Protein AF-0000000072558753 (afdb_homodimer)

InterPro domains:
  IPR007269 Isoprenylcysteine carboxyl methyltransferase [PF04140] (137-229)
  IPR025770 Protein-S-isoprenylcysteine O-methyltransferase [PS51564] (5-250)

Nearest PDB structures (foldseek):
  5v7p-assembly1_A  TM=9.201E-01  e=4.327E-13  Tribolium castaneum
  5vg9-assembly1_A  TM=9.188E-01  e=4.446E-12  Tribolium castaneum
  7sqc-assembly1_1W  TM=1.959E-01  e=2.155E+00  Chlamydomonas reinhardtii
  3qwe-assembly1_A-2  TM=2.500E-01  e=7.399E+00  Homo sapiens
  9cpb-assembly1_6A  TM=1.731E-01  e=9.733E+00  Bos taurus

Radius of gyration: 26.92 Å; Cα contacts (8 Å, |Δi|>4): 679; chains: 2; bounding box: 59×78×46 Å

pLDDT: mean 91.72, std 13.09, range [21.09, 98.94]

Sequence (500 aa):
NPINLNIRDSSDPLKPFYPGQPKSLSGIALRAFCLGIAFAAGLLSALAILLLTDSPVWRVPFFLLALSLFHFLEFWTTAERNTAVASVDSFLLTANWPSYAIAHSAAFAECLLVSVFFPDRHWAPLGSGNVLLLLGLALVVVGQAVRSLAMLHAGASFNHHIQTKKAQTHLLVTTGIYGWLRHPSYFGFFWWGLGTQLVLGNAVCFVAYTAVLYTFFKGRIEIEEHKLVEFFGEDYVNYRKRVGTLIPFINPINLNIRDSSDPLKPFYPGQPKSLSGIALRAFCLGIAFAAGLLSALAILLLTDSPVWRVPFFLLALSLFHFLEFWTTAERNTAVASVDSFLLTANWPSYAIAHSAAFAECLLVSVFFPDRHWAPLGSGNVLLLLGLALVVVGQAVRSLAMLHAGASFNHHIQTKKAQTHLLVTTGIYGWLRHPSYFGFFWWGLGTQLVLGNAVCFVAYTAVLYTFFKGRIEIEEHKLVEFFGEDYVNYRKRVGTLIPFI

Organism: Hypocrea jecorina (strain QM6a) (NCBI:txid431241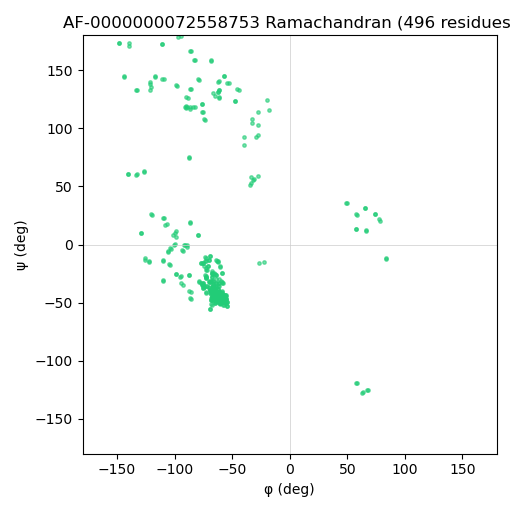)

Foldseek 3Di:
DPPCPPPPPPPDPCVCCPPPHFAPPVLQVVLLVVLVVLLVCLVVQLVCCVVPHPFLLNLLSVLSNLLSVLLNLQQVLCCVQPVVPRGSCSSVPQPPPPVVVVLSVVLNVQLNVCRVPPRPDPLDPPNCLVVLLVQLVVLLVQLSVQLSVVSNQQRNQDDPDQDQDDDPPHDDRCDDSNVAAVCSNLVSVLSSLLSSSSNSSPDVSNVVSNVVSLVVVVVVVVVNLVSVCVRPPPVVVVSPVNYYHPPPPD/DPPCPDPCDPPNPCVCCPPPHFAPPVLQVVLLVVLVVLLVCLVVQLVCCVVPHPFLLNLLSVLSNLLSVLLNLQQVLCCVQPVVPRGSCSSVPQPPPPVVVVLSVVLNVQLNVCRVPPRPDPLDPPNCLVVLLVQLVVLLVQLSVQLSVVSNQQRNQDDPDQDQDDDPPHDDRCDDSNVAAVCSNLVSVLSSLLSSSSNSSPDVSNVVSNVVSLVVVVVVVVVNLVSVCVRPPPVVVVSPVNYYHPPPPD

Structure (mmCIF, N/CA/C/O backbone):
data_AF-0000000072558753-model_v1
#
loop_
_entity.id
_entity.type
_entity.pdbx_description
1 polymer 'Protein-S-isoprenylcysteine O-methyltransferase'
#
loop_
_atom_site.group_PDB
_atom_site.id
_atom_site.type_symbol
_atom_site.label_atom_id
_atom_site.label_alt_id
_atom_site.label_comp_id
_atom_site.label_asym_id
_atom_site.label_entity_id
_atom_site.label_seq_id
_atom_site.pdbx_PDB_ins_code
_atom_site.Cartn_x
_atom_site.Cartn_y
_atom_site.Cartn_z
_atom_site.occupancy
_atom_site.B_iso_or_equiv
_atom_site.auth_seq_id
_atom_site.auth_comp_id
_atom_site.auth_asym_id
_atom_site.auth_atom_id
_atom_site.pdbx_PDB_model_num
ATOM 1 N N . ASN A 1 1 ? 23.969 -25.156 10.375 1 21.41 1 ASN A N 1
ATOM 2 C CA . ASN A 1 1 ? 24.953 -24.078 10.219 1 21.41 1 ASN A CA 1
ATOM 3 C C . ASN A 1 1 ? 24.297 -22.781 9.781 1 21.41 1 ASN A C 1
ATOM 5 O O . ASN A 1 1 ? 23.609 -22.734 8.766 1 21.41 1 ASN A O 1
ATOM 9 N N . PRO A 1 2 ? 23.906 -21.859 10.672 1 27.66 2 PRO A N 1
ATOM 10 C CA . PRO A 1 2 ? 23.25 -20.578 10.359 1 27.66 2 PRO A CA 1
ATOM 11 C C . PRO A 1 2 ? 23.844 -19.906 9.125 1 27.66 2 PRO A C 1
ATOM 13 O O . PRO A 1 2 ? 25.062 -19.75 9.023 1 27.66 2 PRO A O 1
ATOM 16 N N . ILE A 1 3 ? 23.359 -20.281 7.98 1 31.3 3 ILE A N 1
ATOM 17 C CA . ILE A 1 3 ? 23.844 -19.797 6.691 1 31.3 3 ILE A CA 1
ATOM 18 C C . ILE A 1 3 ? 24.438 -18.406 6.848 1 31.3 3 ILE A C 1
ATOM 20 O O . ILE A 1 3 ? 23.859 -17.562 7.543 1 31.3 3 ILE A O 1
ATOM 24 N N . ASN A 1 4 ? 25.703 -18.328 6.633 1 30.67 4 ASN A N 1
ATOM 25 C CA . ASN A 1 4 ? 26.594 -17.172 6.555 1 30.67 4 ASN A CA 1
ATOM 26 C C . ASN A 1 4 ? 25.875 -15.961 5.965 1 30.67 4 ASN A C 1
ATOM 28 O O . ASN A 1 4 ? 25.688 -15.875 4.75 1 30.67 4 ASN A O 1
ATOM 32 N N . LEU A 1 5 ? 24.797 -15.555 6.59 1 35.5 5 LEU A N 1
ATOM 33 C CA . LEU A 1 5 ? 24.422 -14.172 6.301 1 35.5 5 LEU A CA 1
ATOM 34 C C . LEU A 1 5 ? 25.656 -13.312 6.078 1 35.5 5 LEU A C 1
ATOM 36 O O . LEU A 1 5 ? 26.359 -12.961 7.035 1 35.5 5 LEU A O 1
ATOM 40 N N . ASN A 1 6 ? 26.516 -13.75 5.18 1 36.78 6 ASN A N 1
ATOM 41 C CA . ASN A 1 6 ? 27.656 -12.93 4.789 1 36.78 6 ASN A CA 1
ATOM 42 C C . ASN A 1 6 ? 27.453 -11.469 5.164 1 36.78 6 ASN A C 1
ATOM 44 O O . ASN A 1 6 ? 26.359 -10.93 5 1 36.78 6 ASN A O 1
ATOM 48 N N . ILE A 1 7 ? 28.219 -10.953 6.012 1 36.78 7 ILE A N 1
ATOM 49 C CA . ILE A 1 7 ? 28.594 -9.602 6.422 1 36.78 7 ILE A CA 1
ATOM 50 C C . ILE A 1 7 ? 28.438 -8.648 5.238 1 36.78 7 ILE A C 1
ATOM 52 O O . ILE A 1 7 ? 29.203 -8.727 4.27 1 36.78 7 ILE A O 1
ATOM 56 N N . ARG A 1 8 ? 27.219 -8.555 4.699 1 46.28 8 ARG A N 1
ATOM 57 C CA . ARG A 1 8 ? 27 -7.445 3.773 1 46.28 8 ARG A CA 1
ATOM 58 C C . ARG A 1 8 ? 27.922 -6.277 4.094 1 46.28 8 ARG A C 1
ATOM 60 O O . ARG A 1 8 ? 27.938 -5.777 5.223 1 46.28 8 ARG A O 1
ATOM 67 N N . ASP A 1 9 ? 28.984 -6.219 3.473 1 50.94 9 ASP A N 1
ATOM 68 C CA . ASP A 1 9 ? 30.016 -5.184 3.514 1 50.94 9 ASP A CA 1
ATOM 69 C C . ASP A 1 9 ? 29.406 -3.807 3.758 1 50.94 9 ASP A C 1
ATOM 71 O O . ASP A 1 9 ? 28.375 -3.471 3.178 1 50.94 9 ASP A O 1
ATOM 75 N N . SER A 1 10 ? 29.578 -3.285 4.859 1 57.56 10 SER A N 1
ATOM 76 C CA . SER A 1 10 ? 29.266 -1.915 5.246 1 57.56 10 SER A C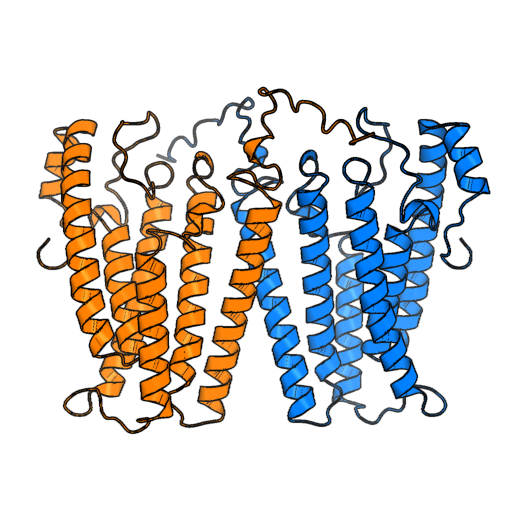A 1
ATOM 77 C C . SER A 1 10 ? 29.297 -0.98 4.039 1 57.56 10 SER A C 1
ATOM 79 O O . SER A 1 10 ? 28.641 0.063 4.039 1 57.56 10 SER A O 1
ATOM 81 N N . SER A 1 11 ? 29.922 -1.456 2.92 1 72.06 11 SER A N 1
ATOM 82 C CA . SER A 1 11 ? 30.062 -0.577 1.765 1 72.06 11 SER A CA 1
ATOM 83 C C . SER A 1 11 ? 28.984 -0.856 0.72 1 72.06 11 SER A C 1
ATOM 85 O O . SER A 1 11 ? 29 -0.255 -0.356 1 72.06 11 SER A O 1
ATOM 87 N N . ASP A 1 12 ? 27.984 -1.793 1.142 1 83.44 12 ASP A N 1
ATOM 88 C CA . ASP A 1 12 ? 26.938 -2.131 0.183 1 83.44 12 ASP A CA 1
ATOM 89 C C . ASP A 1 12 ? 25.922 -0.998 0.059 1 83.44 12 ASP A C 1
ATOM 91 O O . ASP A 1 12 ? 25.203 -0.693 1.014 1 83.44 12 ASP A O 1
ATOM 95 N N . PRO A 1 13 ? 25.844 -0.374 -1.062 1 87.06 13 PRO A N 1
ATOM 96 C CA . PRO A 1 13 ? 24.906 0.746 -1.259 1 87.06 13 PRO A CA 1
ATOM 97 C C . PRO A 1 13 ? 23.453 0.338 -1.101 1 87.06 13 PRO A C 1
ATOM 99 O O . PRO A 1 13 ? 22.594 1.193 -0.888 1 87.06 13 PRO A O 1
ATOM 102 N N . LEU A 1 14 ? 23.172 -0.953 -1.113 1 92.81 14 LEU A N 1
ATOM 103 C CA . LEU A 1 14 ? 21.797 -1.436 -1.01 1 92.81 14 LEU A CA 1
ATOM 104 C C . LEU A 1 14 ? 21.422 -1.73 0.442 1 92.81 14 LEU A C 1
ATOM 106 O O . LEU A 1 14 ? 20.266 -2.002 0.752 1 92.81 14 LEU A O 1
ATOM 110 N N . LYS A 1 15 ? 22.281 -1.646 1.34 1 93.88 15 LYS A N 1
ATOM 111 C CA . LYS A 1 15 ? 22.078 -2.064 2.725 1 93.88 15 LYS A CA 1
ATOM 112 C C . LYS A 1 15 ? 20.875 -1.368 3.342 1 93.88 15 LYS A C 1
ATOM 114 O O . LYS A 1 15 ? 20.031 -2.016 3.967 1 93.88 15 LYS A O 1
ATOM 119 N N . PRO A 1 16 ? 20.656 -0.02 3.139 1 95.38 16 PRO A N 1
ATOM 120 C CA . PRO A 1 16 ? 19.531 0.669 3.764 1 95.38 16 PRO A CA 1
ATOM 121 C C . PRO A 1 16 ? 18.188 0.142 3.283 1 95.38 16 PRO A C 1
ATOM 123 O O . PRO A 1 16 ? 17.156 0.377 3.928 1 95.38 16 PRO A O 1
ATOM 126 N N . PHE A 1 17 ? 18.203 -0.617 2.229 1 97.12 17 PHE A N 1
ATOM 127 C CA . PHE A 1 17 ? 16.953 -1.012 1.585 1 97.12 17 PHE A CA 1
ATOM 128 C C . PHE A 1 17 ? 16.609 -2.457 1.92 1 97.12 17 PHE A C 1
ATOM 130 O O . PHE A 1 17 ? 15.547 -2.955 1.525 1 97.12 17 PHE A O 1
ATOM 137 N N . TYR A 1 18 ? 17.469 -3.156 2.65 1 96.69 18 TYR A N 1
ATOM 138 C CA . TYR A 1 18 ? 17.219 -4.531 3.07 1 96.69 18 TYR A CA 1
ATOM 139 C C . TYR A 1 18 ? 16.078 -4.594 4.082 1 96.69 18 TYR A C 1
ATOM 141 O O . TYR A 1 18 ? 15.719 -3.582 4.684 1 96.69 18 TYR A O 1
ATOM 149 N N . PRO A 1 19 ? 15.492 -5.773 4.191 1 96.5 19 PRO A N 1
ATOM 150 C CA . PRO A 1 19 ? 14.438 -5.922 5.199 1 96.5 19 PRO A CA 1
ATOM 151 C C . PRO A 1 19 ? 14.891 -5.512 6.598 1 96.5 19 PRO A C 1
ATOM 153 O O . PRO A 1 19 ? 16.016 -5.805 6.992 1 96.5 19 PRO A O 1
ATOM 156 N N . GLY A 1 20 ? 13.961 -4.801 7.301 1 96 20 GLY A N 1
ATOM 157 C CA . GLY A 1 20 ? 14.25 -4.375 8.664 1 96 20 GLY A CA 1
ATOM 158 C C . GLY A 1 20 ? 15.039 -3.086 8.727 1 96 20 GLY A C 1
ATOM 159 O O . GLY A 1 20 ? 15.188 -2.496 9.805 1 96 20 GLY A O 1
ATOM 160 N N . GLN A 1 21 ? 15.602 -2.605 7.613 1 96.88 21 GLN A N 1
ATOM 161 C CA . GLN A 1 21 ? 16.375 -1.372 7.551 1 96.88 21 GLN A CA 1
ATOM 162 C C . GLN A 1 21 ? 15.469 -0.163 7.332 1 96.88 21 GLN A C 1
ATO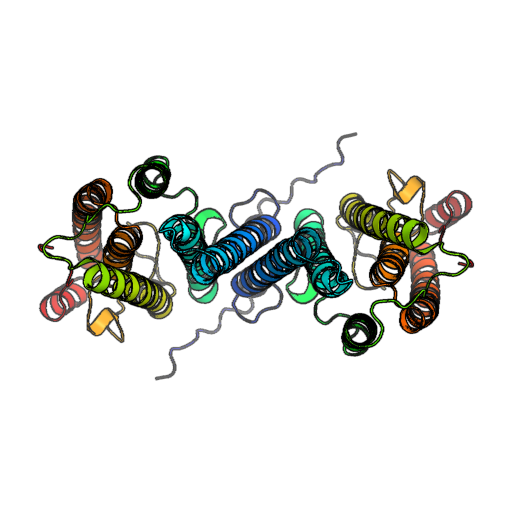M 164 O O . GLN A 1 21 ? 14.289 -0.315 7.008 1 96.88 21 GLN A O 1
ATOM 169 N N . PRO A 1 22 ? 15.883 1.037 7.496 1 96.44 22 PRO A N 1
ATOM 170 C CA . PRO A 1 22 ? 15.062 2.25 7.473 1 96.44 22 PRO A CA 1
ATOM 171 C C . PRO A 1 22 ? 14.367 2.469 6.129 1 96.44 22 PRO A C 1
ATOM 173 O O . PRO A 1 22 ? 13.266 3.018 6.082 1 96.44 22 PRO A O 1
ATOM 176 N N . LYS A 1 23 ? 15.016 2.066 5.074 1 97.81 23 LYS A N 1
ATOM 177 C CA . LYS A 1 23 ? 14.43 2.285 3.756 1 97.81 23 LYS A CA 1
ATOM 178 C C . LYS A 1 23 ? 13.977 0.971 3.133 1 97.81 23 LYS A C 1
ATOM 180 O O . LYS A 1 23 ? 13.812 0.878 1.913 1 97.81 23 LYS A O 1
ATOM 185 N N . SER A 1 24 ? 13.727 -0.012 3.93 1 98.31 24 SER A N 1
ATOM 186 C CA . SER A 1 24 ? 13.336 -1.355 3.512 1 98.31 24 SER A CA 1
ATOM 187 C C . SER A 1 24 ? 12.234 -1.312 2.463 1 98.31 24 SER A C 1
ATOM 189 O O . SER A 1 24 ? 11.156 -0.757 2.707 1 98.31 24 SER A O 1
ATOM 191 N N . LEU A 1 25 ? 12.484 -1.945 1.288 1 98.69 25 LEU A N 1
ATOM 192 C CA . LEU A 1 25 ? 11.492 -1.969 0.219 1 98.69 25 LEU A CA 1
ATOM 193 C C . LEU A 1 25 ? 10.266 -2.775 0.633 1 98.69 25 LEU A C 1
ATOM 195 O O . LEU A 1 25 ? 9.133 -2.365 0.378 1 98.69 25 LEU A O 1
ATOM 199 N N . SER A 1 26 ? 10.508 -3.938 1.216 1 98.69 26 SER A N 1
ATOM 200 C CA . SER A 1 26 ? 9.398 -4.746 1.702 1 98.69 26 SER A CA 1
ATOM 201 C C . SER A 1 26 ? 8.617 -4.016 2.793 1 98.69 26 SER A C 1
ATOM 203 O O . SER A 1 26 ? 7.391 -4.125 2.867 1 98.69 26 SER A O 1
ATOM 205 N N . GLY A 1 27 ? 9.336 -3.281 3.674 1 98.75 27 GLY A N 1
ATOM 206 C CA . GLY A 1 27 ? 8.68 -2.492 4.707 1 98.75 27 GLY A CA 1
ATOM 207 C C . GLY A 1 27 ? 7.801 -1.391 4.152 1 98.75 27 GLY A C 1
ATOM 208 O O . GLY A 1 27 ? 6.688 -1.174 4.637 1 98.75 27 GLY A O 1
ATOM 209 N N . ILE A 1 28 ? 8.328 -0.686 3.193 1 98.81 28 ILE A N 1
ATOM 210 C CA . ILE A 1 28 ? 7.578 0.378 2.535 1 98.81 28 ILE A CA 1
ATOM 211 C C . ILE A 1 28 ? 6.324 -0.201 1.886 1 98.81 28 ILE A C 1
ATOM 213 O O . ILE A 1 28 ? 5.223 0.326 2.066 1 98.81 28 ILE A O 1
ATOM 217 N N . ALA A 1 29 ? 6.496 -1.267 1.172 1 98.88 29 ALA A N 1
ATOM 218 C CA . ALA A 1 29 ? 5.371 -1.895 0.483 1 98.88 29 ALA A CA 1
ATOM 219 C C . ALA A 1 29 ? 4.309 -2.363 1.476 1 98.88 29 ALA A C 1
ATOM 221 O O . ALA A 1 29 ? 3.113 -2.178 1.25 1 98.88 29 ALA A O 1
ATOM 222 N N . LEU A 1 30 ? 4.75 -2.988 2.523 1 98.81 30 LEU A N 1
ATOM 223 C CA . LEU A 1 30 ? 3.818 -3.516 3.514 1 98.81 30 LEU A CA 1
ATOM 224 C C . LEU A 1 30 ? 2.988 -2.395 4.129 1 98.81 30 LEU A C 1
ATOM 226 O O . LEU A 1 30 ? 1.769 -2.518 4.258 1 98.81 30 LEU A O 1
ATOM 230 N N . ARG A 1 31 ? 3.596 -1.303 4.52 1 98.81 31 ARG A N 1
ATOM 231 C CA . ARG A 1 31 ? 2.891 -0.183 5.137 1 98.81 31 ARG A CA 1
ATOM 232 C C . ARG A 1 31 ? 1.926 0.466 4.148 1 98.81 31 ARG A C 1
ATOM 234 O O . ARG A 1 31 ? 0.79 0.787 4.504 1 98.81 31 ARG A O 1
ATOM 241 N N . ALA A 1 32 ? 2.4 0.649 2.918 1 98.94 32 ALA A N 1
ATOM 242 C CA . ALA A 1 32 ? 1.525 1.217 1.896 1 98.94 32 ALA A CA 1
ATOM 243 C C . ALA A 1 32 ? 0.324 0.312 1.638 1 98.94 32 ALA A C 1
ATOM 245 O O . ALA A 1 32 ? -0.804 0.792 1.5 1 98.94 32 ALA A O 1
ATOM 246 N N . PHE A 1 33 ? 0.556 -0.992 1.529 1 98.94 33 PHE A N 1
ATOM 247 C CA . PHE A 1 33 ? -0.503 -1.973 1.322 1 98.94 33 PHE A CA 1
ATOM 248 C C . PHE A 1 33 ? -1.539 -1.896 2.438 1 98.94 33 PHE A C 1
ATOM 250 O O . PHE A 1 33 ? -2.742 -1.84 2.172 1 98.94 33 PHE A O 1
ATOM 257 N N . CYS A 1 34 ? -1.073 -1.854 3.711 1 98.94 34 CYS A N 1
ATOM 258 C CA . CYS A 1 34 ? -1.955 -1.783 4.871 1 98.94 34 CYS A CA 1
ATOM 259 C C . CYS A 1 34 ? -2.742 -0.478 4.879 1 98.94 34 CYS A C 1
ATOM 261 O O . CYS A 1 34 ? -3.926 -0.463 5.219 1 98.94 34 CYS A O 1
ATOM 263 N N . LEU A 1 35 ? -2.082 0.573 4.527 1 98.94 35 LEU A N 1
ATOM 264 C CA . LEU A 1 35 ? -2.768 1.858 4.453 1 98.94 35 LEU A CA 1
ATOM 265 C C . LEU A 1 35 ? -3.826 1.849 3.357 1 98.94 35 LEU A C 1
ATOM 267 O O . LEU A 1 35 ? -4.887 2.461 3.506 1 98.94 35 LEU A O 1
ATOM 271 N N . GLY A 1 36 ? -3.496 1.181 2.229 1 98.94 36 GLY A N 1
ATOM 272 C CA . GLY A 1 36 ? -4.508 1 1.202 1 98.94 36 GLY A CA 1
ATOM 273 C C . GLY A 1 36 ? -5.727 0.235 1.69 1 98.94 36 GLY A C 1
ATOM 274 O O . GLY A 1 36 ? -6.859 0.602 1.384 1 98.94 36 GLY A O 1
ATOM 275 N N . ILE A 1 37 ? -5.465 -0.806 2.43 1 98.88 37 ILE A N 1
ATOM 276 C CA . ILE A 1 37 ? -6.539 -1.597 3.018 1 98.88 37 ILE A CA 1
ATOM 277 C C . ILE A 1 37 ? -7.391 -0.715 3.93 1 98.88 37 ILE A C 1
ATOM 279 O O . ILE A 1 37 ? -8.617 -0.71 3.828 1 98.88 37 ILE A O 1
ATOM 283 N N . ALA A 1 38 ? -6.727 0.02 4.801 1 98.81 38 ALA A N 1
ATOM 284 C CA . ALA A 1 38 ? -7.422 0.895 5.738 1 98.81 38 ALA A CA 1
ATOM 285 C C . ALA A 1 38 ? -8.242 1.952 5.004 1 98.81 38 ALA A C 1
ATOM 287 O O . ALA A 1 38 ? -9.367 2.256 5.395 1 98.81 38 ALA A O 1
ATOM 288 N N . PHE A 1 39 ? -7.672 2.535 3.988 1 98.88 39 PHE A N 1
ATOM 289 C CA . PHE A 1 39 ? -8.328 3.549 3.176 1 98.88 39 PHE A CA 1
ATOM 290 C C . PHE A 1 39 ? -9.625 3.004 2.574 1 98.88 39 PHE A C 1
ATOM 292 O O . PHE A 1 39 ? -10.688 3.605 2.729 1 98.88 39 PHE A O 1
ATOM 299 N N . ALA A 1 40 ? -9.508 1.882 1.939 1 98.81 40 ALA A N 1
ATOM 300 C CA . ALA A 1 40 ? -10.664 1.281 1.282 1 98.81 40 ALA A CA 1
ATOM 301 C C . ALA A 1 40 ? -11.703 0.825 2.305 1 98.81 40 ALA A C 1
ATOM 303 O O . ALA A 1 40 ? -12.906 1.012 2.105 1 98.81 40 ALA A O 1
ATOM 304 N N . ALA A 1 41 ? -11.266 0.168 3.371 1 98.31 41 ALA A N 1
ATOM 305 C CA . ALA A 1 41 ? -12.18 -0.262 4.426 1 98.31 41 ALA A CA 1
ATOM 306 C C . ALA A 1 41 ? -12.93 0.927 5.016 1 98.31 41 ALA A C 1
ATOM 308 O O . ALA A 1 41 ? -14.141 0.849 5.25 1 98.31 41 ALA A O 1
ATOM 309 N N . GLY A 1 42 ? -12.18 2.014 5.277 1 98.56 42 GLY A N 1
ATOM 310 C CA . GLY A 1 42 ? -12.828 3.223 5.77 1 98.56 42 GLY A CA 1
ATOM 311 C C . GLY A 1 42 ? -13.852 3.787 4.805 1 98.56 42 GLY A C 1
ATOM 312 O O . GLY A 1 42 ? -14.969 4.113 5.203 1 98.56 42 GLY A O 1
ATOM 313 N N . LEU A 1 43 ? -13.477 3.861 3.559 1 98.5 43 LEU A N 1
ATOM 314 C CA . LEU A 1 43 ? -14.344 4.441 2.541 1 98.5 43 LEU A CA 1
ATOM 315 C C . LEU A 1 43 ? -15.602 3.604 2.359 1 98.5 43 LEU A C 1
ATOM 317 O O . LEU A 1 43 ? -16.719 4.129 2.418 1 98.5 43 LEU A O 1
ATOM 321 N N . LEU A 1 44 ? -15.461 2.324 2.189 1 97.75 44 LEU A N 1
ATOM 322 C CA . LEU A 1 44 ? -16.594 1.443 1.908 1 97.75 44 LEU A CA 1
ATOM 323 C C . LEU A 1 44 ? -17.5 1.329 3.123 1 97.75 44 LEU A C 1
ATOM 325 O O . LEU A 1 44 ? -18.734 1.31 2.98 1 97.75 44 LEU A O 1
ATOM 329 N N . SER A 1 45 ? -16.906 1.265 4.27 1 97.06 45 SER A N 1
ATOM 330 C CA . SER A 1 45 ? -17.719 1.184 5.477 1 97.06 45 SER A CA 1
ATOM 331 C C . SER A 1 45 ? -18.5 2.479 5.707 1 97.06 45 SER A C 1
ATOM 333 O O . SER A 1 45 ? -19.688 2.447 6.039 1 97.06 45 SER A O 1
ATOM 335 N N . ALA A 1 46 ? -17.844 3.576 5.598 1 97.62 46 ALA A N 1
ATOM 336 C CA . ALA A 1 46 ? -18.516 4.859 5.766 1 97.62 46 ALA A CA 1
ATOM 337 C C . ALA A 1 46 ? -19.688 5 4.781 1 97.62 46 ALA A C 1
ATOM 339 O O . ALA A 1 46 ? -20.781 5.391 5.168 1 97.62 46 ALA A O 1
ATOM 340 N N . LEU A 1 47 ? -19.438 4.637 3.547 1 97.06 47 LEU A N 1
ATOM 341 C CA . LEU A 1 47 ? -20.469 4.742 2.514 1 97.06 47 LEU A CA 1
ATOM 342 C C . LEU A 1 47 ? -21.625 3.797 2.805 1 97.06 47 LEU A C 1
ATOM 344 O O . LEU A 1 47 ? -22.781 4.176 2.656 1 97.06 47 LEU A O 1
ATOM 348 N N . ALA A 1 48 ? -21.328 2.615 3.176 1 95.19 48 ALA A N 1
ATOM 349 C CA . ALA A 1 48 ? -22.375 1.644 3.49 1 95.19 48 ALA A CA 1
ATOM 350 C C . ALA A 1 48 ? -23.266 2.146 4.625 1 95.19 48 ALA A C 1
ATOM 352 O O . ALA A 1 48 ? -24.5 2.07 4.535 1 95.19 48 ALA A O 1
ATOM 353 N N . ILE A 1 49 ? -22.688 2.637 5.633 1 95.75 49 ILE A N 1
ATOM 354 C CA . ILE A 1 49 ? -23.438 3.123 6.777 1 95.75 49 ILE A CA 1
ATOM 355 C C . ILE A 1 49 ? -24.312 4.312 6.355 1 95.75 49 ILE A C 1
ATOM 357 O O . ILE A 1 49 ? -25.484 4.379 6.695 1 95.75 49 ILE A O 1
ATOM 361 N N . LEU A 1 50 ? -23.766 5.18 5.59 1 95.94 50 LEU A N 1
ATOM 362 C CA . LEU A 1 50 ? -24.469 6.367 5.137 1 95.94 50 LEU A CA 1
ATOM 363 C C . LEU A 1 50 ? -25.656 5.988 4.254 1 95.94 50 LEU A C 1
ATOM 365 O O . LEU A 1 50 ? -26.719 6.613 4.328 1 95.94 50 LEU A O 1
ATOM 369 N N . LEU A 1 51 ? -25.516 4.977 3.473 1 94.94 51 LEU A N 1
ATOM 370 C CA . LEU A 1 51 ? -26.516 4.617 2.484 1 94.94 51 LEU A CA 1
ATOM 371 C C . LEU A 1 51 ? -27.578 3.695 3.094 1 94.94 51 LEU A C 1
ATOM 373 O O . LEU A 1 51 ? -28.734 3.711 2.676 1 94.94 51 LEU A O 1
ATOM 377 N N . LEU A 1 52 ? -27.203 3.006 4.07 1 94 52 LEU A N 1
ATOM 378 C CA . LEU A 1 52 ? -28.094 1.946 4.539 1 94 52 LEU A CA 1
ATOM 379 C C . LEU A 1 52 ? -28.688 2.297 5.898 1 94 52 LEU A C 1
ATOM 381 O O . LEU A 1 52 ? -29.609 1.626 6.371 1 94 52 LEU A O 1
ATOM 385 N N . THR A 1 53 ? -28.109 3.301 6.535 1 93.69 53 THR A N 1
ATOM 386 C CA . THR A 1 53 ? -28.594 3.666 7.859 1 93.69 53 THR A CA 1
ATOM 387 C C . THR A 1 53 ? -28.625 5.184 8.023 1 93.69 53 THR A C 1
ATOM 389 O O . THR A 1 53 ? -28.141 5.918 7.164 1 93.69 53 THR A O 1
ATOM 392 N N . ASP A 1 54 ? -29.25 5.648 9.172 1 92 54 ASP A N 1
ATOM 393 C CA . ASP A 1 54 ? -29.219 7.059 9.547 1 92 54 ASP A CA 1
ATOM 394 C C . ASP A 1 54 ? -28.281 7.301 10.727 1 92 54 ASP A C 1
ATOM 396 O O . ASP A 1 54 ? -28.344 8.352 11.367 1 92 54 ASP A O 1
ATOM 400 N N . SER A 1 55 ? -27.422 6.348 10.969 1 92.88 55 SER A N 1
ATOM 401 C CA . SER A 1 55 ? -26.547 6.406 12.133 1 92.88 55 SER A CA 1
ATOM 402 C C . SER A 1 55 ? -25.359 7.328 11.875 1 92.88 55 SER A C 1
ATOM 404 O O . SER A 1 55 ? -24.781 7.328 10.781 1 92.88 55 SER A O 1
ATOM 406 N N . PRO A 1 56 ? -24.922 8.086 12.859 1 93.75 56 PRO A N 1
ATOM 407 C CA . PRO A 1 56 ? -23.734 8.93 12.711 1 93.75 56 PRO A CA 1
ATOM 408 C C . PRO A 1 56 ? -22.438 8.148 12.859 1 93.75 56 PRO A C 1
ATOM 410 O O . PRO A 1 56 ? -21.344 8.734 12.789 1 93.75 56 PRO A O 1
ATOM 413 N N . VAL A 1 57 ? -22.516 6.82 12.938 1 96 57 VAL A N 1
ATOM 414 C CA . VAL A 1 57 ? -21.344 6.004 13.219 1 96 57 VAL A CA 1
ATOM 415 C C . VAL A 1 57 ? -20.438 5.965 11.992 1 96 57 VAL A C 1
ATOM 417 O O . VAL A 1 57 ? -19.281 5.543 12.078 1 96 57 VAL A O 1
ATOM 420 N N . TRP A 1 58 ? -20.891 6.438 10.812 1 96.75 58 TRP A N 1
ATOM 421 C CA . TRP A 1 58 ? -20.062 6.504 9.602 1 96.75 58 TRP A CA 1
ATOM 422 C C . TRP A 1 58 ? -18.844 7.391 9.82 1 96.75 58 TRP A C 1
ATOM 424 O O . TRP A 1 58 ? -17.859 7.293 9.086 1 96.75 58 TRP A O 1
ATOM 434 N N . ARG A 1 59 ? -18.875 8.227 10.805 1 97.56 59 ARG A N 1
ATOM 435 C CA . ARG A 1 59 ? -17.812 9.18 11.094 1 97.56 59 ARG A CA 1
ATOM 436 C C . ARG A 1 59 ? -16.547 8.453 11.555 1 97.56 59 ARG A C 1
ATOM 438 O O . ARG A 1 59 ? -15.43 8.93 11.328 1 97.56 59 ARG A O 1
ATOM 445 N N . VAL A 1 60 ? -16.734 7.289 12.156 1 98 60 VAL A N 1
ATOM 446 C CA . VAL A 1 60 ? -15.602 6.523 12.68 1 98 60 VAL A CA 1
ATOM 447 C C . VAL A 1 60 ? -14.766 5.98 11.516 1 98 60 VAL A C 1
ATOM 449 O O . VAL A 1 60 ? -13.57 6.254 11.43 1 98 60 VAL A O 1
ATOM 452 N N . PRO A 1 61 ? -15.391 5.254 10.609 1 98.38 61 PRO A N 1
ATOM 453 C CA . PRO A 1 61 ? -14.578 4.793 9.484 1 98.38 61 PRO A CA 1
ATOM 454 C C . PRO A 1 61 ? -14.117 5.941 8.586 1 98.38 61 PRO A C 1
ATOM 456 O O . PRO A 1 61 ? -13.109 5.816 7.887 1 98.38 61 PRO A O 1
ATOM 459 N N . PHE A 1 62 ? -14.812 7.066 8.562 1 98.5 62 PHE A N 1
ATOM 460 C CA . PHE A 1 62 ? -14.32 8.242 7.855 1 98.5 62 PHE A CA 1
ATOM 461 C C . PHE A 1 62 ? -12.961 8.664 8.398 1 98.5 62 PHE A C 1
ATOM 463 O O . PHE A 1 62 ? -12.07 9.047 7.629 1 98.5 62 PHE A O 1
ATOM 470 N N . PHE A 1 63 ? -12.867 8.688 9.703 1 98.75 63 PHE A N 1
ATOM 471 C CA . PHE A 1 63 ? -11.602 9.078 10.312 1 98.75 63 PHE A CA 1
ATOM 472 C C . PHE A 1 63 ? -10.477 8.148 9.875 1 98.75 63 PHE A C 1
ATOM 474 O O . PHE A 1 63 ? -9.367 8.602 9.594 1 98.75 63 PHE A O 1
ATOM 481 N N . LEU A 1 64 ? -10.758 6.852 9.828 1 98.62 64 LEU A N 1
ATOM 482 C CA . LEU A 1 64 ? -9.789 5.875 9.352 1 98.62 64 LEU A CA 1
ATOM 483 C C . LEU A 1 64 ? -9.367 6.18 7.922 1 98.62 64 LEU A C 1
ATOM 485 O O . LEU A 1 64 ? -8.188 6.102 7.586 1 98.62 64 LEU A O 1
ATOM 489 N N . LEU A 1 65 ? -10.32 6.496 7.094 1 98.69 65 LEU A N 1
ATOM 490 C CA . LEU A 1 65 ? -10.078 6.867 5.703 1 98.69 65 LEU A CA 1
ATOM 491 C C . LEU A 1 65 ? -9.164 8.086 5.613 1 98.69 65 LEU A C 1
ATOM 493 O O . LEU A 1 65 ? -8.188 8.078 4.863 1 98.69 65 LEU A O 1
ATOM 497 N N . ALA A 1 66 ? -9.422 9.094 6.363 1 98.75 66 ALA A N 1
ATOM 498 C CA . ALA A 1 66 ? -8.641 10.328 6.348 1 98.75 66 ALA A CA 1
ATOM 499 C C . ALA A 1 66 ? -7.219 10.086 6.84 1 98.75 66 ALA A C 1
ATOM 501 O O . ALA A 1 66 ? -6.258 10.57 6.238 1 98.75 66 ALA A O 1
ATOM 502 N N . LEU A 1 67 ? -7.105 9.312 7.895 1 98.75 67 LEU A N 1
ATOM 503 C CA . LEU A 1 67 ? -5.797 9.023 8.469 1 98.75 67 LEU A CA 1
ATOM 504 C C . LEU A 1 67 ? -4.945 8.203 7.508 1 98.75 67 LEU A C 1
ATOM 506 O O . LEU A 1 67 ? -3.762 8.484 7.324 1 98.75 67 LEU A O 1
ATOM 510 N N . SER A 1 68 ? -5.543 7.188 6.926 1 98.81 68 SER A N 1
ATOM 511 C CA . SER A 1 68 ? -4.797 6.324 6.02 1 98.81 68 SER A CA 1
ATOM 512 C C . SER A 1 68 ? -4.289 7.102 4.809 1 98.81 68 SER A C 1
ATOM 514 O O . SER A 1 68 ? -3.139 6.941 4.398 1 98.81 68 SER A O 1
ATOM 516 N N . LEU A 1 69 ? -5.148 7.926 4.27 1 98.81 69 LEU A N 1
ATOM 517 C CA . LEU A 1 69 ? -4.742 8.742 3.131 1 98.81 69 LEU A CA 1
ATOM 518 C C . LEU A 1 69 ? -3.637 9.719 3.529 1 98.81 69 LEU A C 1
ATOM 520 O O . LEU A 1 69 ? -2.672 9.898 2.783 1 98.81 69 LEU A O 1
ATOM 524 N N . PHE A 1 70 ? -3.785 10.359 4.656 1 98.75 70 PHE A N 1
ATOM 525 C CA . PHE A 1 70 ? -2.789 11.297 5.156 1 98.75 70 PHE A CA 1
ATOM 526 C C . PHE A 1 70 ? -1.418 10.641 5.246 1 98.75 70 PHE A C 1
ATOM 528 O O . PHE A 1 70 ? -0.442 11.141 4.688 1 98.75 70 PHE A O 1
ATOM 535 N N . HIS A 1 71 ? -1.358 9.5 5.918 1 98.81 71 HIS A N 1
ATOM 536 C CA . HIS A 1 71 ? -0.087 8.828 6.145 1 98.81 71 HIS A CA 1
ATOM 537 C C . HIS A 1 71 ? 0.514 8.328 4.836 1 98.81 71 HIS A C 1
ATOM 539 O O . HIS A 1 71 ? 1.731 8.367 4.652 1 98.81 71 HIS A O 1
ATOM 545 N N . PHE A 1 72 ? -0.303 7.824 3.963 1 98.94 72 PHE A N 1
ATOM 546 C CA . PHE A 1 72 ? 0.212 7.398 2.668 1 98.94 72 PHE A CA 1
ATOM 547 C C . PHE A 1 72 ? 0.814 8.57 1.91 1 98.94 72 PHE A C 1
ATOM 549 O O . PHE A 1 72 ? 1.921 8.477 1.377 1 98.94 72 PHE A O 1
ATOM 556 N N . LEU A 1 73 ? 0.074 9.695 1.853 1 98.81 73 LEU A N 1
ATOM 557 C CA . LEU A 1 73 ? 0.522 10.852 1.084 1 98.81 73 LEU A CA 1
ATOM 558 C C . LEU A 1 73 ? 1.778 11.453 1.699 1 98.81 73 LEU A C 1
ATOM 560 O O . LEU A 1 73 ? 2.627 11.992 0.983 1 98.81 73 LEU A O 1
ATOM 564 N N . GLU A 1 74 ? 1.904 11.352 3.078 1 98.62 74 GLU A N 1
ATOM 565 C CA . GLU A 1 74 ? 3.139 11.805 3.715 1 98.62 74 GLU A CA 1
ATOM 566 C C . GLU A 1 74 ? 4.352 11.078 3.139 1 98.62 74 GLU A C 1
ATOM 568 O O . GLU A 1 74 ? 5.34 11.711 2.764 1 98.62 74 GLU A O 1
ATOM 573 N N . PHE A 1 75 ? 4.242 9.812 3.084 1 98.75 75 PHE A N 1
ATOM 574 C CA . PHE A 1 75 ? 5.359 9.047 2.549 1 98.75 75 PHE A CA 1
ATOM 575 C C . PHE A 1 75 ? 5.531 9.305 1.057 1 98.75 75 PHE A C 1
ATOM 577 O O . PHE A 1 75 ? 6.645 9.547 0.586 1 98.75 75 PHE A O 1
ATOM 584 N N . TRP A 1 76 ? 4.426 9.164 0.306 1 98.81 76 TRP A N 1
ATOM 585 C CA . TRP A 1 76 ? 4.5 9.25 -1.148 1 98.81 76 TRP A CA 1
ATOM 586 C C . TRP A 1 76 ? 5.125 10.57 -1.588 1 98.81 76 TRP A C 1
ATOM 588 O O . TRP A 1 76 ? 5.996 10.594 -2.457 1 98.81 76 TRP A O 1
ATOM 598 N N . THR A 1 77 ? 4.73 11.719 -1.026 1 98.5 77 THR A N 1
ATOM 599 C CA . THR A 1 77 ? 5.258 13.023 -1.4 1 98.5 77 THR A CA 1
ATOM 600 C C . THR A 1 77 ? 6.746 13.117 -1.068 1 98.5 77 THR A C 1
ATOM 602 O O . THR A 1 77 ? 7.527 13.664 -1.851 1 98.5 77 THR A O 1
ATOM 605 N N . THR A 1 78 ? 7.102 12.609 0.102 1 98.12 78 THR A N 1
ATOM 606 C CA . THR A 1 78 ? 8.508 12.617 0.491 1 98.12 78 THR A CA 1
ATOM 607 C C . THR A 1 78 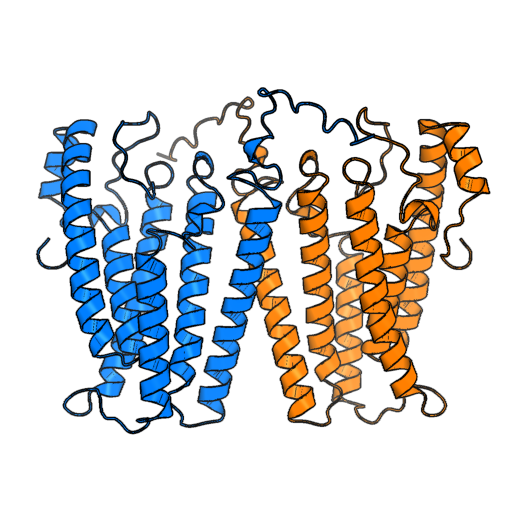? 9.344 11.805 -0.494 1 98.12 78 THR A C 1
ATOM 609 O O . THR A 1 78 ? 10.367 12.281 -0.983 1 98.12 78 THR A O 1
ATOM 612 N N . ALA A 1 79 ? 8.852 10.625 -0.753 1 98.38 79 ALA A N 1
ATOM 613 C CA . ALA A 1 79 ? 9.578 9.742 -1.668 1 98.38 79 ALA A CA 1
ATOM 614 C C . ALA A 1 79 ? 9.641 10.344 -3.07 1 98.38 79 ALA A C 1
ATOM 616 O O . ALA A 1 79 ? 10.633 10.156 -3.783 1 98.38 79 ALA A O 1
ATOM 617 N N . GLU A 1 80 ? 8.648 11.047 -3.449 1 98 80 GLU A N 1
ATOM 618 C CA . GLU A 1 80 ? 8.523 11.586 -4.801 1 98 80 GLU A CA 1
ATOM 619 C C . GLU A 1 80 ? 9.445 12.789 -5 1 98 80 GLU A C 1
ATOM 621 O O . GLU A 1 80 ? 10.039 12.953 -6.066 1 98 80 GLU A O 1
ATOM 626 N N . ARG A 1 81 ? 9.641 13.578 -3.969 1 96.62 81 ARG A N 1
ATOM 627 C CA . ARG A 1 81 ? 10.336 14.844 -4.199 1 96.62 81 ARG A CA 1
ATOM 628 C C . ARG A 1 81 ? 11.586 14.945 -3.332 1 96.62 81 ARG A C 1
ATOM 630 O O . ARG A 1 81 ? 12.438 15.805 -3.564 1 96.62 81 ARG A O 1
ATOM 637 N N . ASN A 1 82 ? 11.711 14.156 -2.381 1 96 82 ASN A N 1
ATOM 638 C CA . ASN A 1 82 ? 12.867 14.094 -1.501 1 96 82 ASN A CA 1
ATOM 639 C C . ASN A 1 82 ? 13.234 12.648 -1.157 1 96 82 ASN A C 1
ATOM 641 O O . ASN A 1 82 ? 13.305 12.289 0.018 1 96 82 ASN A O 1
ATOM 645 N N . THR A 1 83 ? 13.547 11.906 -2.172 1 96.44 83 THR A N 1
ATOM 646 C CA . THR A 1 83 ? 13.797 10.469 -2.068 1 96.44 83 THR A CA 1
ATOM 647 C C . THR A 1 83 ? 14.938 10.195 -1.087 1 96.44 83 THR A C 1
ATOM 649 O O . THR A 1 83 ? 14.914 9.188 -0.374 1 96.44 83 THR A O 1
ATOM 652 N N . ALA A 1 84 ? 15.883 11.031 -0.992 1 94.19 84 ALA A N 1
ATOM 653 C CA . ALA A 1 84 ? 17.078 10.828 -0.186 1 94.19 84 ALA A CA 1
ATOM 654 C C . ALA A 1 84 ? 16.734 10.625 1.285 1 94.19 84 ALA A C 1
ATOM 656 O O . ALA A 1 84 ? 17.375 9.852 1.987 1 94.19 84 ALA A O 1
ATOM 657 N N . VAL A 1 85 ? 15.68 11.242 1.752 1 94.88 85 VAL A N 1
ATOM 658 C CA . VAL A 1 85 ? 15.383 11.18 3.18 1 94.88 85 VAL A CA 1
ATOM 659 C C . VAL A 1 85 ? 14.203 10.25 3.424 1 94.88 85 VAL A C 1
ATOM 661 O O . VAL A 1 85 ? 13.82 10.008 4.57 1 94.88 85 VAL A O 1
ATOM 664 N N . ALA A 1 86 ? 13.586 9.773 2.348 1 97.5 86 ALA A N 1
ATOM 665 C CA . ALA A 1 86 ? 12.422 8.898 2.486 1 97.5 86 ALA A CA 1
ATOM 666 C C . ALA A 1 86 ? 12.797 7.605 3.203 1 97.5 86 ALA A C 1
ATOM 668 O O . ALA A 1 86 ? 13.805 6.977 2.877 1 97.5 86 ALA A O 1
ATOM 669 N N . SER A 1 87 ? 12.086 7.227 4.156 1 97.75 87 SER A N 1
ATOM 670 C CA . SER A 1 87 ? 12.234 6 4.93 1 97.75 87 SER A CA 1
ATOM 671 C C . SER A 1 87 ? 10.883 5.484 5.41 1 97.75 87 SER A C 1
ATOM 673 O O . SER A 1 87 ? 9.852 6.125 5.188 1 97.75 87 SER A O 1
ATOM 675 N N . VAL A 1 88 ? 10.859 4.324 6.004 1 98 88 VAL A N 1
ATOM 676 C CA . VAL A 1 88 ? 9.625 3.74 6.508 1 98 88 VAL A CA 1
ATOM 677 C C . VAL A 1 88 ? 8.992 4.672 7.543 1 98 88 VAL A C 1
ATOM 679 O O . VAL A 1 88 ? 7.77 4.719 7.684 1 98 88 VAL A O 1
ATOM 682 N N . ASP A 1 89 ? 9.75 5.496 8.18 1 97.5 89 ASP A N 1
ATOM 683 C CA . ASP A 1 89 ? 9.25 6.418 9.195 1 97.5 89 ASP A CA 1
ATOM 684 C C . ASP A 1 89 ? 8.539 7.609 8.555 1 97.5 89 ASP A C 1
ATOM 686 O O . ASP A 1 89 ? 7.828 8.352 9.234 1 97.5 89 ASP A O 1
ATOM 690 N N . SER A 1 90 ? 8.758 7.805 7.277 1 98.12 90 SER A N 1
ATOM 691 C CA . SER A 1 90 ? 8.148 8.93 6.566 1 98.12 90 SER A CA 1
ATOM 692 C C . SER A 1 90 ? 6.641 8.742 6.43 1 98.12 90 SER A C 1
ATOM 694 O O . SER A 1 90 ? 5.926 9.688 6.086 1 98.12 90 SER A O 1
ATOM 696 N N . PHE A 1 91 ? 6.172 7.535 6.77 1 98.62 91 PHE A N 1
ATOM 697 C CA . PHE A 1 91 ? 4.73 7.332 6.848 1 98.62 91 PHE A CA 1
ATOM 698 C C . PHE A 1 91 ? 4.152 8.031 8.07 1 98.62 91 PHE A C 1
ATOM 700 O O . PHE A 1 91 ? 2.939 8.25 8.148 1 98.62 91 PHE A O 1
ATOM 707 N N . LEU A 1 92 ? 4.949 8.297 9.055 1 97.69 92 LEU A N 1
ATOM 708 C CA . LEU A 1 92 ? 4.617 9.016 10.273 1 97.69 92 LEU A CA 1
ATOM 709 C C . LEU A 1 92 ? 3.6 8.25 11.109 1 97.69 92 LEU A C 1
ATOM 711 O O . LEU A 1 92 ? 2.738 8.844 11.758 1 97.69 92 LEU A O 1
ATOM 715 N N . LEU A 1 93 ? 3.668 6.93 11.016 1 96.56 93 LEU A N 1
ATOM 716 C CA . LEU A 1 93 ? 2.725 6.098 11.758 1 96.56 93 LEU A CA 1
ATOM 717 C C . LEU A 1 93 ? 3.041 6.109 13.25 1 96.56 93 LEU A C 1
ATOM 719 O O . LEU A 1 93 ? 2.145 5.934 14.078 1 96.56 93 LEU A O 1
ATOM 723 N N .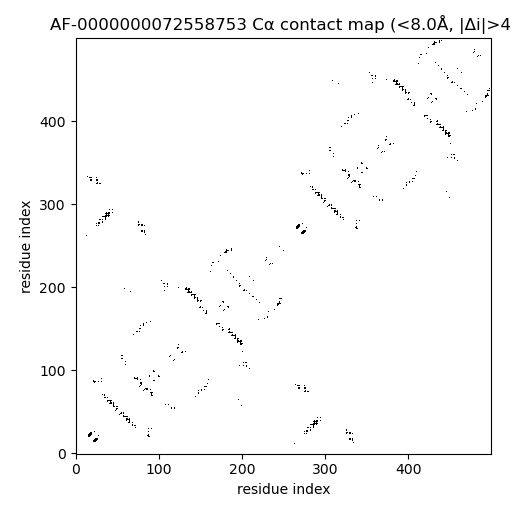 THR A 1 94 ? 4.312 6.324 13.57 1 93.31 94 THR A N 1
ATOM 724 C CA . THR A 1 94 ? 4.711 6.359 14.969 1 93.31 94 THR A CA 1
ATOM 725 C C . THR A 1 94 ? 5.332 7.707 15.32 1 93.31 94 THR A C 1
ATOM 727 O O . THR A 1 94 ? 6.172 7.797 16.219 1 93.31 94 THR A O 1
ATOM 730 N N . ALA A 1 95 ? 4.934 8.648 14.594 1 89.81 95 ALA A N 1
ATOM 731 C CA . ALA A 1 95 ? 5.449 9.992 14.844 1 89.81 95 ALA A CA 1
ATOM 732 C C . ALA A 1 95 ? 5.051 10.484 16.234 1 89.81 95 ALA A C 1
ATOM 734 O O . ALA A 1 95 ? 3.92 10.273 16.672 1 89.81 95 ALA A O 1
ATOM 735 N N . ASN A 1 96 ? 6.027 11.18 16.906 1 90.62 96 ASN A N 1
ATOM 736 C CA . ASN A 1 96 ? 5.742 11.75 18.219 1 90.62 96 ASN A CA 1
ATOM 737 C C . ASN A 1 96 ? 5.105 10.719 19.156 1 90.62 96 ASN A C 1
ATOM 739 O O . ASN A 1 96 ? 4.117 11.016 19.828 1 90.62 96 ASN A O 1
ATOM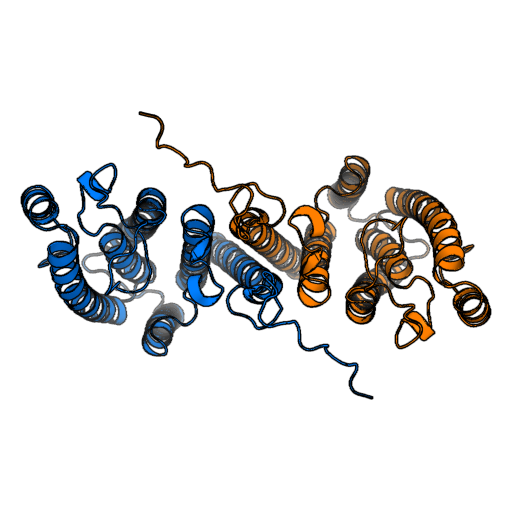 743 N N . TRP A 1 97 ? 5.52 9.539 19.031 1 89.56 97 TRP A N 1
ATOM 744 C CA . TRP A 1 97 ? 5.008 8.469 19.891 1 89.56 97 TRP A CA 1
ATOM 745 C C . TRP A 1 97 ? 5.32 8.742 21.359 1 89.56 97 TRP A C 1
ATOM 747 O O . TRP A 1 97 ? 6.43 9.156 21.688 1 89.56 97 TRP A O 1
ATOM 757 N N . PRO A 1 98 ? 4.328 8.578 22.203 1 93.38 98 PRO A N 1
ATOM 758 C CA . PRO A 1 98 ? 2.998 8 22 1 93.38 98 PRO A CA 1
ATOM 759 C C . PRO A 1 98 ? 1.915 9.062 21.812 1 93.38 98 PRO A C 1
ATOM 761 O O . PRO A 1 98 ? 0.743 8.727 21.625 1 93.38 98 PRO A O 1
ATOM 764 N N . SER A 1 99 ? 2.287 10.312 21.844 1 93.75 99 SER A N 1
ATOM 765 C CA . SER A 1 99 ? 1.319 11.406 21.875 1 93.75 99 SER A CA 1
ATOM 766 C C . SER A 1 99 ? 0.415 11.367 20.641 1 93.75 99 SER A C 1
ATOM 768 O O . SER A 1 99 ? -0.804 11.516 20.75 1 93.75 99 SER A O 1
ATOM 770 N N . TYR A 1 100 ? 1.022 11.172 19.578 1 94 100 TYR A N 1
ATOM 771 C CA . TYR A 1 100 ? 0.287 11.109 18.328 1 94 100 TYR A CA 1
ATOM 772 C C . TYR A 1 100 ? -0.739 9.984 18.344 1 94 100 TYR A C 1
ATOM 774 O O . TYR A 1 100 ? -1.897 10.18 17.984 1 94 100 TYR A O 1
ATOM 782 N N . ALA A 1 101 ? -0.413 8.781 18.812 1 94.62 101 ALA A N 1
ATOM 783 C CA . ALA A 1 101 ? -1.306 7.629 18.922 1 94.62 101 ALA A CA 1
ATOM 784 C C . ALA A 1 101 ? -2.43 7.895 19.922 1 94.62 101 ALA A C 1
ATOM 786 O O . ALA A 1 101 ? -3.58 7.516 19.688 1 94.62 101 ALA A O 1
ATOM 787 N N . ILE A 1 102 ? -2.08 8.492 21 1 96.44 102 ILE A N 1
ATOM 788 C CA . ILE A 1 102 ? -3.066 8.82 22.016 1 96.44 102 ILE A CA 1
ATOM 789 C C . ILE A 1 102 ? -4.105 9.781 21.453 1 96.44 102 ILE A C 1
ATOM 791 O O . ILE A 1 102 ? -5.309 9.602 21.656 1 96.44 102 ILE A O 1
ATOM 795 N N . ALA A 1 103 ? -3.611 10.797 20.766 1 96.88 103 ALA A N 1
ATOM 796 C CA . ALA A 1 103 ? -4.512 11.789 20.188 1 96.88 103 ALA A CA 1
ATOM 797 C C . ALA A 1 103 ? -5.512 11.141 19.234 1 96.88 103 ALA A C 1
ATOM 799 O O . ALA A 1 103 ? -6.719 11.367 19.344 1 96.88 103 ALA A O 1
ATOM 800 N N . HIS A 1 104 ? -5.062 10.289 18.344 1 97.44 104 HIS A N 1
ATOM 801 C CA . HIS A 1 104 ? -5.953 9.68 17.375 1 97.44 104 HIS A CA 1
ATOM 802 C C . HIS A 1 104 ? -6.867 8.648 18.016 1 97.44 104 HIS A C 1
ATOM 804 O O . HIS A 1 104 ? -8.039 8.523 17.656 1 97.44 104 HIS A O 1
ATOM 810 N N . SER A 1 105 ? -6.336 7.941 18.984 1 98 105 SER A N 1
ATOM 811 C CA . SER A 1 105 ? -7.176 6.988 19.703 1 98 105 SER A CA 1
ATOM 812 C C . SER A 1 105 ? -8.289 7.703 20.469 1 98 105 SER A C 1
ATOM 814 O O . SER A 1 105 ? -9.422 7.223 20.516 1 98 105 SER A O 1
ATOM 816 N N . ALA A 1 106 ? -7.91 8.805 21.078 1 98.38 106 ALA A N 1
ATOM 817 C CA . ALA A 1 106 ? -8.906 9.594 21.797 1 98.38 106 ALA A CA 1
ATOM 818 C C . ALA A 1 106 ? -10 10.094 20.859 1 98.38 106 ALA A C 1
ATOM 820 O O . ALA A 1 106 ? -11.18 10.086 21.203 1 98.38 106 ALA A O 1
ATOM 821 N N . ALA A 1 107 ? -9.602 10.555 19.734 1 98.5 107 ALA A N 1
ATOM 822 C CA . ALA A 1 107 ? -10.57 11.016 18.734 1 98.5 107 ALA A CA 1
ATOM 823 C C . ALA A 1 107 ? -11.508 9.891 18.312 1 98.5 107 ALA A C 1
ATOM 825 O O . ALA A 1 107 ? -12.719 10.078 18.25 1 98.5 107 ALA A O 1
ATOM 826 N N . PHE A 1 108 ? -10.938 8.711 18.047 1 98.5 108 PHE A N 1
ATOM 827 C CA . PHE A 1 108 ? -11.742 7.539 17.703 1 98.5 108 PHE A CA 1
ATOM 828 C C . PHE A 1 108 ? -12.719 7.203 18.812 1 98.5 108 PHE A C 1
ATOM 830 O O . PHE A 1 108 ? -13.898 6.953 18.562 1 98.5 108 PHE A O 1
ATOM 837 N N . ALA A 1 109 ? -12.219 7.203 19.984 1 98.19 109 ALA A N 1
ATOM 838 C CA . ALA A 1 109 ? -13.008 6.793 21.141 1 98.19 109 ALA A CA 1
ATOM 839 C C . ALA A 1 109 ? -14.172 7.746 21.375 1 98.19 109 ALA A C 1
ATOM 841 O O . ALA A 1 109 ? -15.312 7.305 21.578 1 98.19 109 ALA A O 1
ATOM 842 N N . GLU A 1 110 ? -13.922 9.023 21.375 1 97.62 110 GLU A N 1
ATOM 843 C CA . GLU A 1 110 ? -15.008 9.984 21.578 1 97.62 110 GLU A CA 1
ATOM 844 C C . GLU A 1 110 ? -16.078 9.852 20.5 1 97.62 110 GLU A C 1
ATOM 846 O O . GLU A 1 110 ? -17.266 9.805 20.797 1 97.62 110 GLU A O 1
ATOM 851 N N . CYS A 1 111 ? -15.656 9.781 19.297 1 96.75 111 CYS A N 1
ATOM 852 C CA . CYS A 1 111 ? -16.594 9.68 18.188 1 96.75 111 CYS A CA 1
ATOM 853 C C . CYS A 1 111 ? -17.453 8.43 18.328 1 96.75 111 CYS A C 1
ATOM 855 O O . CYS A 1 111 ? -18.688 8.5 18.203 1 96.75 111 CYS A O 1
ATOM 857 N N . LEU A 1 112 ? -16.797 7.32 18.594 1 96.38 112 LEU A N 1
ATOM 858 C CA . LEU A 1 112 ? -17.516 6.047 18.703 1 96.38 112 LEU A CA 1
ATOM 859 C C . LEU A 1 112 ? -18.484 6.07 19.875 1 96.38 112 LEU A C 1
ATOM 861 O O . LEU A 1 112 ? -19.656 5.699 19.719 1 96.38 112 LEU A O 1
ATOM 865 N N . LEU A 1 113 ? -18.031 6.543 20.984 1 95.31 113 LEU A N 1
ATOM 866 C CA . LEU A 1 113 ? -18.875 6.574 22.188 1 95.31 113 LEU A CA 1
ATOM 867 C C . LEU A 1 113 ? -20.078 7.484 21.984 1 95.31 113 LEU A C 1
ATOM 869 O O . LEU A 1 113 ? -21.203 7.105 22.297 1 95.31 113 LEU A O 1
ATOM 873 N N . VAL A 1 114 ? -19.844 8.617 21.453 1 92.88 114 VAL A N 1
ATOM 874 C CA . VAL A 1 114 ? -20.922 9.586 21.266 1 92.88 114 VAL A CA 1
ATOM 875 C C . VAL A 1 114 ? -21.891 9.086 20.188 1 92.88 114 VAL A C 1
ATOM 877 O O . VAL A 1 114 ? -23.109 9.203 20.328 1 92.88 114 VAL A O 1
ATOM 880 N N . SER A 1 115 ? -21.391 8.5 19.156 1 93.06 115 SER A N 1
ATOM 881 C CA . SER A 1 115 ? -22.219 8.023 18.047 1 93.06 115 SER A CA 1
ATOM 882 C C . SER A 1 115 ? -23.078 6.836 18.484 1 93.06 115 SER A C 1
ATOM 884 O O . SER A 1 115 ? -24.188 6.652 17.984 1 93.06 115 SER A O 1
ATOM 886 N N . VAL A 1 116 ? -22.578 6.066 19.359 1 90.94 116 VAL A N 1
ATOM 887 C CA . VAL A 1 116 ? -23.281 4.859 19.781 1 90.94 116 VAL A CA 1
ATOM 888 C C . VAL A 1 116 ? -24.266 5.191 20.906 1 90.94 116 VAL A C 1
ATOM 890 O O . VAL A 1 116 ? -25.422 4.762 20.875 1 90.94 116 VAL A O 1
ATOM 893 N N . PHE A 1 117 ? -23.891 6.023 21.828 1 91.19 117 PHE A N 1
ATOM 894 C CA . PHE A 1 117 ? -24.703 6.23 23.031 1 91.19 117 PHE A CA 1
ATOM 895 C C . PHE A 1 117 ? -25.562 7.484 22.906 1 91.19 117 PHE A C 1
ATOM 897 O O . PHE A 1 117 ? -26.594 7.609 23.562 1 91.19 117 PHE A O 1
ATOM 904 N N . PHE A 1 118 ? -25.141 8.453 22.094 1 88.56 118 PHE A N 1
ATOM 905 C CA . PHE A 1 118 ? -25.875 9.703 21.938 1 88.56 118 PHE A CA 1
ATOM 906 C C . PHE A 1 118 ? -26.016 10.055 20.453 1 88.56 118 PHE A C 1
ATOM 908 O O . PHE A 1 118 ? -25.641 11.148 20.031 1 88.56 118 PHE A O 1
ATOM 915 N N . PRO A 1 119 ? -26.625 9.203 19.703 1 85.06 119 PRO A N 1
ATOM 916 C CA . PRO A 1 119 ? -26.703 9.406 18.25 1 85.06 119 PRO A CA 1
ATOM 917 C C . PRO A 1 119 ? -27.5 10.648 17.875 1 85.06 119 PRO A C 1
ATOM 919 O O . PRO A 1 119 ? -27.281 11.227 16.797 1 85.06 119 PRO A O 1
ATOM 922 N N . ASP A 1 120 ? -28.469 11.125 18.703 1 80.38 120 ASP A N 1
ATOM 923 C CA . ASP A 1 120 ? -29.344 12.25 18.375 1 80.38 120 ASP A CA 1
ATOM 924 C C . ASP A 1 120 ? -28.828 13.539 19.016 1 80.38 120 ASP A C 1
ATOM 926 O O . ASP A 1 120 ? -29.531 14.555 19.016 1 80.38 120 ASP A O 1
ATOM 930 N N . ARG A 1 121 ? -27.625 13.367 19.484 1 73.12 121 ARG A N 1
ATOM 931 C CA . ARG A 1 121 ? -27.109 14.555 20.172 1 73.12 121 ARG A CA 1
ATOM 932 C C . ARG A 1 121 ? -26.891 15.695 19.188 1 73.12 121 ARG A C 1
ATOM 934 O O . ARG A 1 121 ? -26.484 15.469 18.047 1 73.12 121 ARG A O 1
ATOM 941 N N . HIS A 1 122 ? -27.422 16.859 19.547 1 66.75 122 HIS A N 1
ATOM 942 C CA . HIS A 1 122 ? -27.141 18.094 18.797 1 66.75 122 HIS A CA 1
ATOM 943 C C . HIS A 1 122 ? -25.875 18.766 19.312 1 66.75 122 HIS A C 1
ATOM 945 O O . HIS A 1 122 ? -25.938 19.609 20.203 1 66.75 122 HIS A O 1
ATOM 951 N N . TRP A 1 123 ? -24.844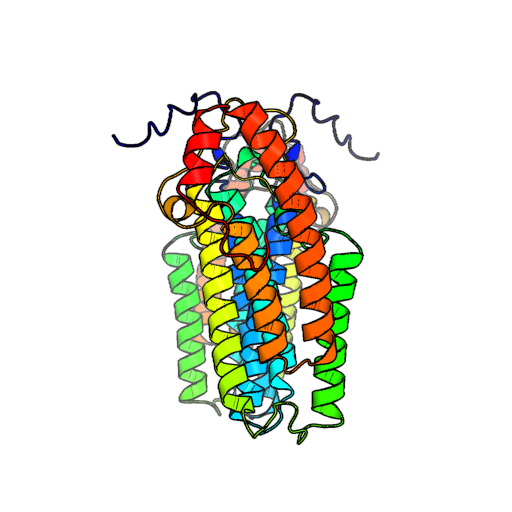 18.203 18.969 1 64.88 123 TRP A N 1
ATOM 952 C CA . TRP A 1 123 ? -23.594 18.688 19.531 1 64.88 123 TRP A CA 1
ATOM 953 C C . TRP A 1 123 ? -23.281 20.094 19.016 1 64.88 123 TRP A C 1
ATOM 955 O O . TRP A 1 123 ? -22.547 20.844 19.672 1 64.88 123 TRP A O 1
ATOM 965 N N . ALA A 1 124 ? -23.859 20.359 17.812 1 67.62 124 ALA A N 1
ATOM 966 C CA . ALA A 1 124 ? -23.594 21.672 17.219 1 67.62 124 ALA A CA 1
ATOM 967 C C . ALA A 1 124 ? -24.609 22.703 17.703 1 67.62 124 ALA A C 1
ATOM 969 O O . ALA A 1 124 ? -25.812 22.422 17.766 1 67.62 124 ALA A O 1
ATOM 970 N N . PRO A 1 125 ? -24.094 23.75 18.203 1 67.62 125 PRO A N 1
ATOM 971 C CA . PRO A 1 125 ? -25.031 24.812 18.625 1 67.62 125 PRO A CA 1
ATOM 972 C C . PRO A 1 125 ? -25.922 25.281 17.484 1 67.62 125 PRO A C 1
ATOM 974 O O . PRO A 1 125 ? -25.5 25.312 16.328 1 67.62 125 PRO A O 1
ATOM 977 N N . LEU A 1 126 ? -27.266 25.641 17.875 1 69.81 126 LEU A N 1
ATOM 978 C CA . LEU A 1 126 ? -28.219 26.312 17.016 1 69.81 126 LEU A CA 1
ATOM 979 C C . LEU A 1 126 ? -28.469 25.516 15.742 1 69.81 126 LEU A C 1
ATOM 981 O O . LEU A 1 126 ? -28.672 26.094 14.672 1 69.81 126 LEU A O 1
ATOM 985 N N . GLY A 1 127 ? -28.281 24.297 15.828 1 72.12 127 GLY A N 1
ATOM 986 C CA . GLY A 1 127 ? -28.578 23.469 14.672 1 72.12 127 GLY A CA 1
ATOM 987 C C . GLY A 1 127 ? -27.516 23.547 13.594 1 72.12 127 GLY A C 1
ATOM 988 O O . GLY A 1 127 ? -27.797 23.312 12.414 1 72.12 127 GLY A O 1
ATOM 989 N N . SER A 1 128 ? -26.344 23.922 13.914 1 78.06 128 SER A N 1
ATOM 990 C CA . SER A 1 128 ? -25.281 24.172 12.945 1 78.06 128 SER A CA 1
ATOM 991 C C . SER A 1 128 ? -24.531 22.891 12.617 1 78.06 128 SER A C 1
ATOM 993 O O . SER A 1 128 ? -23.422 22.953 12.055 1 78.06 128 SER A O 1
ATOM 995 N N . GLY A 1 129 ? -25.078 21.844 12.883 1 84.31 129 GLY A N 1
ATOM 996 C CA . GLY A 1 129 ? -24.406 20.562 12.695 1 84.31 129 GLY A CA 1
ATOM 997 C C . GLY A 1 129 ? -23.969 20.328 11.258 1 84.31 129 GLY A C 1
ATOM 998 O O . GLY A 1 129 ? -22.812 19.984 11 1 84.31 129 GLY A O 1
ATOM 999 N N . ASN A 1 130 ? -24.844 20.609 10.375 1 88.25 130 ASN A N 1
ATOM 1000 C CA . ASN A 1 130 ? -24.547 20.375 8.961 1 88.25 130 ASN A CA 1
ATOM 1001 C C . ASN A 1 130 ? -23.5 21.344 8.438 1 88.25 130 ASN A C 1
ATOM 1003 O O . ASN A 1 130 ? -22.672 20.984 7.609 1 88.25 130 ASN A O 1
ATOM 1007 N N . VAL A 1 131 ? -23.625 22.516 8.938 1 92 131 VAL A N 1
ATOM 1008 C CA . VAL A 1 131 ? -22.656 23.531 8.516 1 92 131 VAL A CA 1
ATOM 1009 C C . VAL A 1 131 ? -21.266 23.156 9.023 1 92 131 VAL A C 1
ATOM 1011 O O . VAL A 1 131 ? -20.281 23.234 8.281 1 92 131 VAL A O 1
ATOM 1014 N N . LEU A 1 132 ? -21.188 22.719 10.25 1 93.75 132 LEU A N 1
ATOM 1015 C CA . LEU A 1 132 ? -19.906 22.328 10.836 1 93.75 132 LEU A CA 1
ATOM 1016 C C . LEU A 1 132 ? -19.344 21.094 10.156 1 93.75 132 LEU A C 1
ATOM 1018 O O . LEU A 1 132 ? -18.125 20.953 9.992 1 93.75 132 LEU A O 1
ATOM 1022 N N . LEU A 1 133 ? -20.203 20.234 9.836 1 94.94 133 LEU A N 1
ATOM 1023 C CA . LEU A 1 133 ? -19.797 19.047 9.094 1 94.94 133 LEU A CA 1
ATOM 1024 C C . LEU A 1 133 ? -19.172 19.422 7.754 1 94.94 133 LEU A C 1
ATOM 1026 O O . LEU A 1 133 ? -18.094 18.953 7.406 1 94.94 133 LEU A O 1
ATOM 1030 N N . LEU A 1 134 ? -19.844 20.328 7.008 1 96.62 134 LEU A N 1
ATOM 1031 C CA . LEU A 1 134 ? -19.359 20.75 5.703 1 96.62 134 LEU A CA 1
ATOM 1032 C C . LEU A 1 134 ? -18.047 21.516 5.84 1 96.62 134 LEU A C 1
ATOM 1034 O O . LEU A 1 134 ? -17.125 21.344 5.027 1 96.62 134 LEU A O 1
ATOM 1038 N N . LEU A 1 135 ? -18 22.328 6.836 1 97.25 135 LEU A N 1
ATOM 1039 C CA . LEU A 1 135 ? -16.75 23.047 7.109 1 97.25 135 LEU A CA 1
ATOM 1040 C C . LEU A 1 135 ? -15.625 22.078 7.434 1 97.25 135 LEU A C 1
ATOM 1042 O O . LEU A 1 135 ? -14.508 22.234 6.945 1 97.25 135 LEU A O 1
ATOM 1046 N N . GLY A 1 136 ? -15.898 21.125 8.258 1 98.19 136 GLY A N 1
ATOM 1047 C CA . GLY A 1 136 ? -14.914 20.109 8.586 1 98.19 136 GLY A CA 1
ATOM 1048 C C . GLY A 1 136 ? -14.391 19.359 7.375 1 98.19 136 GLY A C 1
ATOM 1049 O O . GLY A 1 136 ? -13.188 19.172 7.223 1 98.19 136 GLY A O 1
ATOM 1050 N N . LEU A 1 137 ? -15.297 18.938 6.543 1 98.44 137 LEU A N 1
ATOM 1051 C CA . LEU A 1 137 ? -14.914 18.234 5.316 1 98.44 137 LEU A CA 1
ATOM 1052 C C . LEU A 1 137 ? -14.016 19.125 4.449 1 98.44 137 LEU A C 1
ATOM 1054 O O . LEU A 1 137 ? -13.008 18.656 3.916 1 98.44 137 LEU A O 1
ATOM 1058 N N . ALA A 1 138 ? -14.391 20.359 4.32 1 98.56 138 ALA A N 1
ATOM 1059 C CA . ALA A 1 138 ? -13.594 21.312 3.547 1 98.56 138 ALA A CA 1
ATOM 1060 C C . ALA A 1 138 ? -12.195 21.453 4.137 1 98.56 138 ALA A C 1
ATOM 1062 O O . ALA A 1 138 ? -11.203 21.453 3.406 1 98.56 138 ALA A O 1
ATOM 1063 N N . LEU A 1 139 ? -12.102 21.562 5.418 1 98.56 139 LEU A N 1
ATOM 1064 C CA . LEU A 1 139 ? -10.82 21.734 6.094 1 98.56 139 LEU A CA 1
ATOM 1065 C C . LEU A 1 139 ? -9.945 20.5 5.934 1 98.56 139 LEU A C 1
ATOM 1067 O O . LEU A 1 139 ? -8.734 20.609 5.777 1 98.56 139 LEU A O 1
ATOM 1071 N N . VAL A 1 140 ? -10.539 19.359 5.988 1 98.75 140 VAL A N 1
ATOM 1072 C CA . VAL A 1 140 ? -9.789 18.109 5.805 1 98.75 140 VAL A CA 1
ATOM 1073 C C . VAL A 1 140 ? -9.188 18.078 4.398 1 98.75 140 VAL A C 1
ATOM 1075 O O . VAL A 1 140 ? -8 17.797 4.23 1 98.75 140 VAL A O 1
ATOM 1078 N N . VAL A 1 141 ? -9.992 18.375 3.385 1 98.62 141 VAL A N 1
ATOM 1079 C CA . VAL A 1 141 ? -9.547 18.312 1.994 1 98.62 141 VAL A CA 1
ATOM 1080 C C . VAL A 1 141 ? -8.508 19.406 1.736 1 98.62 141 VAL A C 1
ATOM 1082 O O . VAL A 1 141 ? -7.434 19.125 1.19 1 98.62 141 VAL A O 1
ATOM 1085 N N . VAL A 1 142 ? -8.812 20.594 2.164 1 98 142 VAL A N 1
ATOM 1086 C CA . VAL A 1 142 ? -7.914 21.734 1.929 1 98 142 VAL A CA 1
ATOM 1087 C C . VAL A 1 142 ? -6.629 21.531 2.729 1 98 142 VAL A C 1
ATOM 1089 O O . VAL A 1 142 ? -5.531 21.766 2.215 1 98 142 VAL A O 1
ATOM 1092 N N . GLY A 1 143 ? -6.762 21.172 3.998 1 98.25 143 GLY A N 1
ATOM 1093 C CA . GLY A 1 143 ? -5.582 20.922 4.812 1 98.25 143 GLY A CA 1
ATOM 1094 C C . GLY A 1 143 ? -4.656 19.875 4.215 1 98.25 143 GLY A C 1
ATOM 1095 O O . GLY A 1 143 ? -3.447 20.094 4.117 1 98.25 143 GLY A O 1
ATOM 1096 N N . GLN A 1 144 ? -5.203 18.797 3.785 1 98.56 144 GLN A N 1
ATOM 1097 C CA . GLN A 1 144 ? -4.43 17.734 3.143 1 98.56 144 GLN A CA 1
ATOM 1098 C C . GLN A 1 144 ? -3.752 18.234 1.874 1 98.56 144 GLN A C 1
ATOM 1100 O O . GLN A 1 144 ? -2.564 17.984 1.655 1 98.56 144 GLN A O 1
ATOM 1105 N N . ALA A 1 145 ? -4.488 18.922 1.047 1 98.38 145 ALA A N 1
ATOM 1106 C CA . ALA A 1 145 ? -3.963 19.422 -0.219 1 98.38 145 ALA A CA 1
ATOM 1107 C C . ALA A 1 145 ? -2.818 20.406 0.015 1 98.38 145 ALA A C 1
ATOM 1109 O O . ALA A 1 145 ? -1.779 20.328 -0.645 1 98.38 145 ALA A O 1
ATOM 1110 N N . VAL A 1 146 ? -3.02 21.297 0.939 1 97.62 146 VAL A N 1
ATOM 1111 C CA . VAL A 1 146 ? -2.018 22.312 1.224 1 97.62 146 VAL A CA 1
ATOM 1112 C C . VAL A 1 146 ? -0.74 21.656 1.737 1 97.62 146 VAL A C 1
ATOM 1114 O O . VAL A 1 146 ? 0.362 22 1.305 1 97.62 146 VAL A O 1
ATOM 1117 N N . ARG A 1 147 ? -0.859 20.75 2.645 1 97.88 147 ARG A N 1
ATOM 1118 C CA . ARG A 1 147 ? 0.323 20.094 3.197 1 97.88 147 ARG A CA 1
ATOM 1119 C C . ARG A 1 147 ? 1.064 19.312 2.125 1 97.88 147 ARG A C 1
ATOM 1121 O O . ARG A 1 147 ? 2.283 19.422 1.987 1 97.88 147 ARG A O 1
ATOM 1128 N N . SER A 1 148 ? 0.334 18.531 1.372 1 98.31 148 SER A N 1
ATOM 1129 C CA . SER A 1 148 ? 0.97 17.75 0.316 1 98.31 148 SER A CA 1
ATOM 1130 C C . SER A 1 148 ? 1.641 18.656 -0.712 1 98.31 148 SER A C 1
ATOM 1132 O O . SER A 1 148 ? 2.76 18.375 -1.153 1 98.31 148 SER A O 1
ATOM 1134 N N . LEU A 1 149 ? 0.945 19.719 -1.071 1 97.81 149 LEU A N 1
ATOM 1135 C CA . LEU A 1 149 ? 1.508 20.672 -2.025 1 97.81 149 LEU A CA 1
ATOM 1136 C C . LEU A 1 149 ? 2.762 21.328 -1.46 1 97.81 149 LEU A C 1
ATOM 1138 O O . LEU A 1 149 ? 3.721 21.578 -2.193 1 97.81 149 LEU A O 1
ATOM 1142 N N . ALA A 1 150 ? 2.736 21.672 -0.2 1 97.62 150 ALA A N 1
ATOM 1143 C CA . ALA A 1 150 ? 3.904 22.25 0.461 1 97.62 150 ALA A CA 1
ATOM 1144 C C . ALA A 1 150 ? 5.109 21.328 0.359 1 97.62 150 ALA A C 1
ATOM 1146 O O . ALA A 1 150 ? 6.215 21.766 0.032 1 97.62 150 ALA A O 1
ATOM 1147 N N . MET A 1 151 ? 4.863 20.094 0.604 1 97.56 151 MET A N 1
ATOM 1148 C CA . MET A 1 151 ? 5.934 19.109 0.554 1 97.56 151 MET A CA 1
ATOM 1149 C C . MET A 1 151 ? 6.445 18.922 -0.872 1 97.56 151 MET A C 1
ATOM 1151 O O . MET A 1 151 ? 7.656 18.859 -1.099 1 97.56 151 MET A O 1
ATOM 1155 N N . LEU A 1 152 ? 5.531 18.906 -1.81 1 97.12 152 LEU A N 1
ATOM 1156 C CA . LEU A 1 152 ? 5.906 18.734 -3.209 1 97.12 152 LEU A CA 1
ATOM 1157 C C . LEU A 1 152 ? 6.715 19.922 -3.705 1 97.12 152 LEU A C 1
ATOM 1159 O O . LEU A 1 152 ? 7.691 19.75 -4.438 1 97.12 152 LEU A O 1
ATOM 1163 N N . HIS A 1 153 ? 6.359 21.078 -3.275 1 96.25 153 HIS A N 1
ATOM 1164 C CA . HIS A 1 153 ? 7 22.297 -3.744 1 96.25 153 HIS A CA 1
ATOM 1165 C C . HIS A 1 153 ? 8.375 22.469 -3.113 1 96.25 153 HIS A C 1
ATOM 1167 O O . HIS A 1 153 ? 9.32 22.906 -3.779 1 96.25 153 HIS A O 1
ATOM 1173 N N . ALA A 1 154 ? 8.555 22.125 -1.881 1 95.12 154 ALA A N 1
ATOM 1174 C CA . ALA A 1 154 ? 9.82 22.297 -1.176 1 95.12 154 ALA A CA 1
ATOM 1175 C C . ALA A 1 154 ? 10.836 21.25 -1.61 1 95.12 154 ALA A C 1
ATOM 1177 O O . ALA A 1 154 ? 12.047 21.5 -1.591 1 95.12 154 ALA A O 1
ATOM 1178 N N . GLY A 1 155 ? 10.266 20.078 -1.922 1 94.25 155 GLY A N 1
ATOM 1179 C CA . GLY A 1 155 ? 11.141 19.016 -2.389 1 94.25 155 GLY A CA 1
ATOM 1180 C C . GLY A 1 155 ? 12.234 18.656 -1.4 1 94.25 155 GLY A C 1
ATOM 1181 O O . GLY A 1 155 ? 11.953 18.375 -0.231 1 94.25 155 GLY A O 1
ATOM 1182 N N . ALA A 1 156 ? 13.445 18.828 -1.849 1 91.94 156 ALA A N 1
ATOM 1183 C CA . ALA A 1 156 ? 14.609 18.438 -1.055 1 91.94 156 ALA A CA 1
ATOM 1184 C C . ALA A 1 156 ? 14.773 19.359 0.155 1 91.94 156 ALA A C 1
ATOM 1186 O O . ALA A 1 156 ? 15.508 19.031 1.092 1 91.94 156 ALA A O 1
ATOM 1187 N N . SER A 1 157 ? 14.102 20.438 0.18 1 92.81 157 SER A N 1
ATOM 1188 C CA . SER A 1 157 ? 14.242 21.391 1.278 1 92.81 157 SER A CA 1
ATOM 1189 C C . SER A 1 157 ? 13.227 21.109 2.381 1 92.81 157 SER A C 1
ATOM 1191 O O . SER A 1 157 ? 13.227 21.781 3.418 1 92.81 157 SER A O 1
ATOM 1193 N N . PHE A 1 158 ? 12.445 20.109 2.143 1 92.69 158 PHE A N 1
ATOM 1194 C CA . PHE A 1 158 ? 11.477 19.703 3.162 1 92.69 158 PHE A CA 1
ATOM 1195 C C . PHE A 1 158 ? 12 18.531 3.979 1 92.69 158 PHE A C 1
ATOM 1197 O O . PHE A 1 158 ? 12.539 17.578 3.42 1 92.69 158 PHE A O 1
ATOM 1204 N N . ASN A 1 159 ? 11.781 18.656 5.293 1 90.69 159 ASN A N 1
ATOM 1205 C CA . ASN A 1 159 ? 12.109 17.594 6.234 1 90.69 159 ASN A CA 1
ATOM 1206 C C . ASN A 1 159 ? 11.086 17.516 7.371 1 90.69 159 ASN A C 1
ATOM 1208 O O . ASN A 1 159 ? 10.625 18.547 7.859 1 90.69 159 ASN A O 1
ATOM 1212 N N . HIS A 1 160 ? 10.844 16.344 7.801 1 91.5 160 HIS A N 1
ATOM 1213 C CA . HIS A 1 160 ? 9.906 16.156 8.906 1 91.5 160 HIS A CA 1
ATOM 1214 C C . HIS A 1 160 ? 10.523 16.578 10.234 1 91.5 160 HIS A C 1
ATOM 1216 O O . HIS A 1 160 ? 9.805 16.828 11.203 1 91.5 160 HIS A O 1
ATOM 1222 N N . HIS A 1 161 ? 11.773 16.641 10.211 1 88.5 161 HIS A N 1
ATOM 1223 C CA . HIS A 1 161 ? 12.5 17.062 11.406 1 88.5 161 HIS A CA 1
ATOM 1224 C C . HIS A 1 161 ? 13.141 18.422 11.203 1 88.5 161 HIS A C 1
ATOM 1226 O O . HIS A 1 161 ? 13.633 18.734 10.117 1 88.5 161 HIS A O 1
ATOM 1232 N N . ILE A 1 162 ? 13.094 19.125 12.258 1 88.75 162 ILE A N 1
ATOM 1233 C CA . ILE A 1 162 ? 13.758 20.422 12.203 1 88.75 162 ILE A CA 1
ATOM 1234 C C . ILE A 1 162 ? 15.25 20.219 11.938 1 88.75 162 ILE A C 1
ATOM 1236 O O . ILE A 1 162 ? 15.914 19.453 12.633 1 88.75 162 ILE A O 1
ATOM 1240 N N . GLN A 1 163 ? 15.594 20.906 10.922 1 87.69 163 GLN A N 1
ATOM 1241 C CA . GLN A 1 163 ? 17 20.812 10.57 1 87.69 163 GLN A CA 1
ATOM 1242 C C . GLN A 1 163 ? 17.844 21.812 11.359 1 87.69 163 GLN A C 1
ATOM 1244 O O . GLN A 1 163 ? 17.484 23 11.438 1 87.69 163 GLN A O 1
ATOM 1249 N N . THR A 1 164 ? 18.938 21.266 11.867 1 88 164 THR A N 1
ATOM 1250 C CA . THR A 1 164 ? 19.781 22.141 12.664 1 88 164 THR A CA 1
ATOM 1251 C C . THR A 1 164 ? 21.031 22.547 11.883 1 88 164 THR A C 1
ATOM 1253 O O . THR A 1 164 ? 21.766 23.438 12.305 1 88 164 THR A O 1
ATOM 1256 N N . LYS A 1 165 ? 21.359 21.875 10.859 1 87.94 165 LYS A N 1
ATOM 1257 C CA . LYS A 1 165 ? 22.453 22.203 9.953 1 87.94 165 LYS A CA 1
ATOM 1258 C C . LYS A 1 165 ? 21.953 22.391 8.523 1 87.94 165 LYS A C 1
ATOM 1260 O O . LYS A 1 165 ? 21.109 21.625 8.055 1 87.94 165 LYS A O 1
ATOM 1265 N N . LYS A 1 166 ? 22.531 23.375 8.023 1 85.62 166 LYS A N 1
ATOM 1266 C CA . LYS A 1 166 ? 22.109 23.641 6.645 1 85.62 166 LYS A CA 1
ATOM 1267 C C . LYS A 1 166 ? 22.75 22.641 5.68 1 85.62 166 LYS A C 1
ATOM 1269 O O . LYS A 1 166 ? 23.984 22.547 5.594 1 85.62 166 LYS A O 1
ATOM 1274 N N . ALA A 1 167 ? 21.938 21.953 5.02 1 82.5 167 ALA A N 1
ATOM 1275 C CA . ALA A 1 167 ? 22.453 21.062 3.996 1 82.5 167 ALA A CA 1
ATOM 1276 C C . ALA A 1 167 ? 22.719 21.797 2.688 1 82.5 167 ALA A C 1
ATOM 1278 O O . ALA A 1 167 ? 22.125 22.859 2.445 1 82.5 167 ALA A O 1
ATOM 1279 N N . GLN A 1 168 ? 23.562 21.266 1.812 1 81.62 168 GLN A N 1
ATOM 1280 C CA . GLN A 1 168 ? 23.875 21.875 0.524 1 81.62 168 GLN A CA 1
ATOM 1281 C C . GLN A 1 168 ? 22.641 21.938 -0.374 1 81.62 168 GLN A C 1
ATOM 1283 O O . GLN A 1 168 ? 22.516 22.844 -1.198 1 81.62 168 GLN A O 1
ATOM 1288 N N . THR A 1 169 ? 21.766 21.031 -0.109 1 80.94 169 THR A N 1
ATOM 1289 C CA . THR A 1 169 ? 20.594 20.938 -0.975 1 80.94 169 THR A CA 1
ATOM 1290 C C . THR A 1 169 ? 19.469 21.828 -0.479 1 80.94 169 THR A C 1
ATOM 1292 O O . THR A 1 169 ? 18.453 21.969 -1.146 1 80.94 169 THR A O 1
ATOM 1295 N N . HIS A 1 170 ? 19.766 22.5 0.626 1 87.44 170 HIS A N 1
ATOM 1296 C CA . HIS A 1 170 ? 18.703 23.312 1.211 1 87.44 170 HIS A CA 1
ATOM 1297 C C . HIS A 1 170 ? 18.625 24.672 0.529 1 87.44 170 HIS A C 1
ATOM 1299 O O . HIS A 1 170 ? 19.594 25.438 0.516 1 87.44 170 HIS A O 1
ATOM 1305 N N . LEU A 1 171 ? 17.484 24.891 -0.063 1 90.62 171 LEU A N 1
ATOM 1306 C CA . LEU A 1 171 ? 17.203 26.188 -0.679 1 90.62 171 LEU A CA 1
ATOM 1307 C C . LEU A 1 171 ? 16.031 26.875 0.007 1 90.62 171 LEU A C 1
ATOM 1309 O O . LEU A 1 171 ? 15.125 26.219 0.507 1 90.62 171 LEU A O 1
ATOM 1313 N N . LEU A 1 172 ? 16.188 28.156 0.057 1 93.69 172 LEU A N 1
ATOM 1314 C CA . LEU A 1 172 ? 15.039 28.922 0.547 1 93.69 172 LEU A CA 1
ATOM 1315 C C . LEU A 1 172 ? 13.938 28.984 -0.501 1 93.69 172 LEU A C 1
ATOM 1317 O O . LEU A 1 172 ? 14.078 29.656 -1.521 1 93.69 172 LEU A O 1
ATOM 1321 N N . VAL A 1 173 ? 12.898 28.297 -0.286 1 94.12 173 VAL A N 1
ATOM 1322 C CA . VAL A 1 173 ? 11.781 28.219 -1.225 1 94.12 173 VAL A CA 1
ATOM 1323 C C . VAL A 1 173 ? 10.766 29.312 -0.911 1 94.12 173 VAL A C 1
ATOM 1325 O O . VAL A 1 173 ? 10.148 29.312 0.156 1 94.12 173 VAL A O 1
ATOM 1328 N N . THR A 1 174 ? 10.531 30.234 -1.831 1 94.88 174 THR A N 1
ATOM 1329 C CA . THR A 1 174 ? 9.664 31.375 -1.557 1 94.88 174 THR A CA 1
ATOM 1330 C C . THR A 1 174 ? 8.602 31.531 -2.645 1 94.88 174 THR A C 1
ATOM 1332 O O . THR A 1 174 ? 7.906 32.531 -2.707 1 94.88 174 THR A O 1
ATOM 1335 N N . THR A 1 175 ? 8.461 30.578 -3.523 1 94.5 175 THR A N 1
ATOM 1336 C CA . THR A 1 175 ? 7.512 30.625 -4.629 1 94.5 175 THR A CA 1
ATOM 1337 C C . THR A 1 175 ? 6.391 29.609 -4.414 1 94.5 175 THR A C 1
ATOM 1339 O O . THR A 1 175 ? 6.434 28.812 -3.471 1 94.5 175 THR A O 1
ATOM 1342 N N . GLY A 1 176 ? 5.371 29.719 -5.352 1 94.62 176 GLY A N 1
ATOM 1343 C CA . GLY A 1 176 ? 4.242 28.812 -5.188 1 94.62 176 GLY A CA 1
ATOM 1344 C C . GLY A 1 176 ? 3.48 29.047 -3.895 1 94.62 176 GLY A C 1
ATOM 1345 O O . GLY A 1 176 ? 3.115 30.172 -3.574 1 94.62 176 GLY A O 1
ATOM 1346 N N . ILE A 1 177 ? 3.346 27.953 -3.199 1 95.88 177 ILE A N 1
ATOM 1347 C CA . ILE A 1 177 ? 2.555 28.031 -1.976 1 95.88 177 ILE A CA 1
ATOM 1348 C C . ILE A 1 177 ? 3.342 28.781 -0.902 1 95.88 177 ILE A C 1
ATOM 1350 O O . ILE A 1 177 ? 2.756 29.438 -0.035 1 95.88 177 ILE A O 1
ATOM 1354 N N . TYR A 1 178 ? 4.59 28.703 -0.981 1 95.25 178 TYR A N 1
ATOM 1355 C CA . TYR A 1 178 ? 5.449 29.375 -0.017 1 95.25 178 TYR A CA 1
ATOM 1356 C C . TYR A 1 178 ? 5.461 30.875 -0.256 1 95.25 178 TYR A C 1
ATOM 1358 O O . TYR A 1 178 ? 5.918 31.641 0.593 1 95.25 178 TYR A O 1
ATOM 1366 N N . GLY A 1 179 ? 4.988 31.25 -1.354 1 94.75 179 GLY A N 1
ATOM 1367 C CA . GLY A 1 179 ? 4.797 32.656 -1.6 1 94.75 179 GLY A CA 1
ATOM 1368 C C . GLY A 1 179 ? 3.598 33.25 -0.872 1 94.75 179 GLY A C 1
ATOM 1369 O O . GLY A 1 179 ? 3.479 34.469 -0.726 1 94.75 179 GLY A O 1
ATOM 1370 N N . TRP A 1 180 ? 2.74 32.344 -0.409 1 92.31 180 TRP A N 1
ATOM 1371 C CA . TRP A 1 180 ? 1.51 32.781 0.249 1 92.31 180 TRP A CA 1
ATOM 1372 C C . TRP A 1 180 ? 1.559 32.469 1.743 1 92.31 180 TRP A C 1
ATOM 1374 O O . TRP A 1 180 ? 0.963 33.188 2.549 1 92.31 180 TRP A O 1
ATOM 1384 N N . LEU A 1 181 ? 2.268 31.391 2.084 1 93 181 LEU A N 1
ATOM 1385 C CA . LEU A 1 181 ? 2.395 30.906 3.459 1 93 181 LEU A CA 1
ATOM 1386 C C . LEU A 1 181 ? 3.846 30.578 3.785 1 93 181 LEU A C 1
ATOM 1388 O O . LEU A 1 181 ? 4.5 29.844 3.043 1 93 181 LEU A O 1
ATOM 1392 N N . ARG A 1 182 ? 4.246 31.062 4.906 1 94 182 ARG A N 1
ATOM 1393 C CA . ARG A 1 182 ? 5.625 30.781 5.289 1 94 182 ARG A CA 1
ATOM 1394 C C . ARG A 1 182 ? 5.789 29.328 5.746 1 94 182 ARG A C 1
ATOM 1396 O O . ARG A 1 182 ? 6.84 28.719 5.539 1 94 182 ARG A O 1
ATOM 1403 N N . HIS A 1 183 ? 4.758 28.797 6.438 1 94.88 183 HIS A N 1
ATOM 1404 C CA . HIS A 1 183 ? 4.754 27.438 6.945 1 94.88 183 HIS A CA 1
ATOM 1405 C C . HIS A 1 183 ? 3.51 26.688 6.492 1 94.88 183 HIS A C 1
ATOM 1407 O O . HIS A 1 183 ? 2.729 26.203 7.32 1 94.88 183 HIS A O 1
ATOM 1413 N N . PRO A 1 184 ? 3.379 26.516 5.207 1 96.19 184 PRO A N 1
ATOM 1414 C CA . PRO A 1 184 ? 2.158 25.906 4.672 1 96.19 184 PRO A CA 1
ATOM 1415 C C . PRO A 1 184 ? 1.94 24.484 5.172 1 96.19 184 PRO A C 1
ATOM 1417 O O . PRO A 1 184 ? 0.796 24.047 5.336 1 96.19 184 PRO A O 1
ATOM 1420 N N . SER A 1 185 ? 2.994 23.688 5.367 1 96.5 185 SER A N 1
ATOM 1421 C CA . SER A 1 185 ? 2.826 22.312 5.844 1 96.5 185 SER A CA 1
ATOM 1422 C C . SER A 1 185 ? 2.188 22.297 7.227 1 96.5 185 SER A C 1
ATOM 1424 O O . SER A 1 185 ? 1.339 21.438 7.508 1 96.5 185 SER A O 1
ATOM 1426 N N . TYR A 1 186 ? 2.604 23.188 8.117 1 96 186 TYR A N 1
ATOM 1427 C CA . TYR A 1 186 ? 2.027 23.281 9.453 1 96 186 TYR A CA 1
ATOM 1428 C C . TYR A 1 186 ? 0.585 23.766 9.391 1 96 186 TYR A C 1
ATOM 1430 O O . TYR A 1 186 ? -0.274 23.281 10.133 1 96 186 TYR A O 1
ATOM 1438 N N . PHE A 1 187 ? 0.362 24.781 8.539 1 95.62 187 PHE A N 1
ATOM 1439 C CA . PHE A 1 187 ? -0.996 25.25 8.305 1 95.62 187 PHE A CA 1
ATOM 1440 C C . PHE A 1 187 ? -1.907 24.109 7.883 1 95.62 187 PHE A C 1
ATOM 1442 O O . PHE A 1 187 ? -2.994 23.938 8.438 1 95.62 187 PHE A O 1
ATOM 1449 N N . GLY A 1 188 ? -1.418 23.375 6.914 1 97.44 188 GLY A N 1
ATOM 1450 C CA . GLY A 1 188 ? -2.201 22.266 6.406 1 97.44 188 GLY A CA 1
ATOM 1451 C C . GLY A 1 188 ? -2.559 21.234 7.473 1 97.44 188 GLY A C 1
ATOM 1452 O O . GLY A 1 188 ? -3.723 20.859 7.613 1 97.44 188 GLY A O 1
ATOM 1453 N N . PHE A 1 189 ? -1.597 20.828 8.242 1 97.38 189 PHE A N 1
ATOM 1454 C CA . PHE A 1 189 ? -1.842 19.812 9.25 1 97.38 189 PHE A CA 1
ATOM 1455 C C . PHE A 1 189 ? -2.746 20.344 10.359 1 97.38 189 PHE A C 1
ATOM 1457 O O . PHE A 1 189 ? -3.602 19.625 10.867 1 97.38 189 PHE A O 1
ATOM 1464 N N . PHE A 1 190 ? -2.52 21.562 10.758 1 97.12 190 PHE A N 1
ATOM 1465 C CA . PHE A 1 190 ? -3.318 22.188 11.812 1 97.12 190 PHE A CA 1
ATOM 1466 C C . PHE A 1 190 ? -4.801 22.156 11.453 1 97.12 190 PHE A C 1
ATOM 1468 O O . PHE A 1 190 ? -5.613 21.641 12.227 1 97.12 190 PHE A O 1
ATOM 1475 N N . TRP A 1 191 ? -5.105 22.594 10.289 1 97.44 191 TRP A N 1
ATOM 1476 C CA . TRP A 1 191 ? -6.504 22.688 9.891 1 97.44 191 TRP A CA 1
ATOM 1477 C C . TRP A 1 191 ? -7.051 21.312 9.484 1 97.44 191 TRP A C 1
ATOM 1479 O O . TRP A 1 191 ? -8.234 21.031 9.688 1 97.44 191 TRP A O 1
ATOM 1489 N N . TRP A 1 192 ? -6.199 20.422 8.914 1 98.5 192 TRP A N 1
ATOM 1490 C CA . TRP A 1 192 ? -6.594 19.047 8.688 1 98.5 192 TRP A CA 1
ATOM 1491 C C . TRP A 1 192 ? -7.02 18.375 9.992 1 98.5 192 TRP A C 1
ATOM 1493 O O . TRP A 1 192 ? -8.094 17.766 10.062 1 98.5 192 TRP A O 1
ATOM 1503 N N . GLY A 1 193 ? -6.234 18.547 11.016 1 98.31 193 GLY A N 1
ATOM 1504 C CA . GLY A 1 193 ? -6.535 17.984 12.32 1 98.31 193 GLY A CA 1
ATOM 1505 C C . GLY A 1 193 ? -7.848 18.484 12.898 1 98.31 193 GLY A C 1
ATOM 1506 O O . GLY A 1 193 ? -8.688 17.688 13.328 1 98.31 193 GLY A O 1
ATOM 1507 N N . LEU A 1 194 ? -8.008 19.75 12.883 1 98.06 194 LEU A N 1
ATOM 1508 C CA . LEU A 1 194 ? -9.234 20.328 13.43 1 98.06 194 LEU A CA 1
ATOM 1509 C C . LEU A 1 194 ? -10.438 19.953 12.578 1 98.06 194 LEU A C 1
ATOM 1511 O O . LEU A 1 194 ? -11.523 19.703 13.109 1 98.06 194 LEU A O 1
ATOM 1515 N N . GLY A 1 195 ? -10.211 19.969 11.273 1 98.56 195 GLY A N 1
ATOM 1516 C CA . GLY A 1 195 ? -11.281 19.562 10.375 1 98.56 195 GLY A CA 1
ATOM 1517 C C . GLY A 1 195 ? -11.789 18.156 10.656 1 98.56 195 GLY A C 1
ATOM 1518 O O . GLY A 1 195 ? -13 17.906 10.609 1 98.56 195 GLY A O 1
ATOM 1519 N N . THR A 1 196 ? -10.906 17.219 10.883 1 98.69 196 THR A N 1
ATOM 1520 C CA . THR A 1 196 ? -11.328 15.852 11.188 1 98.69 196 THR A CA 1
ATOM 1521 C C . THR A 1 196 ? -12.203 15.82 12.438 1 98.69 196 THR A C 1
ATOM 1523 O O . THR A 1 196 ? -13.203 15.102 12.484 1 98.69 196 THR A O 1
ATOM 1526 N N . GLN A 1 197 ? -11.859 16.609 13.477 1 98.12 197 GLN A N 1
ATOM 1527 C CA . GLN A 1 197 ? -12.656 16.609 14.703 1 98.12 197 GLN A CA 1
ATOM 1528 C C . GLN A 1 197 ? -14.047 17.188 14.453 1 98.12 197 GLN A C 1
ATOM 1530 O O . GLN A 1 197 ? -15.023 16.734 15.055 1 98.12 197 GLN A O 1
ATOM 1535 N N . LEU A 1 198 ? -14.133 18.172 13.586 1 97 198 LEU A N 1
ATOM 1536 C CA . LEU A 1 198 ? -15.438 18.719 13.211 1 97 198 LEU A CA 1
ATOM 1537 C C . LEU A 1 198 ? -16.281 17.656 12.516 1 97 198 LEU A C 1
ATOM 1539 O O . LEU A 1 198 ? -17.469 17.5 12.828 1 97 198 LEU A O 1
ATOM 1543 N N . VAL A 1 199 ? -15.703 16.953 11.586 1 97.31 199 VAL A N 1
ATOM 1544 C CA . VAL A 1 199 ? -16.422 15.906 10.867 1 97.31 199 VAL A CA 1
ATOM 1545 C C . VAL A 1 199 ? -16.875 14.812 11.852 1 97.31 199 VAL A C 1
ATOM 1547 O O . VAL A 1 199 ? -18 14.32 11.773 1 97.31 199 VAL A O 1
ATOM 1550 N N . LEU A 1 200 ? -16 14.492 12.766 1 96.88 200 LEU A N 1
ATOM 1551 C CA . LEU A 1 200 ? -16.266 13.43 13.727 1 96.88 200 LEU A CA 1
ATOM 1552 C C . LEU A 1 200 ? -17.344 13.867 14.734 1 96.88 200 LEU A C 1
ATOM 1554 O O . LEU A 1 200 ? -17.922 13.031 15.422 1 96.88 200 LEU A O 1
ATOM 1558 N N . GLY A 1 201 ? -17.531 15.195 14.805 1 94.31 201 GLY A N 1
ATOM 1559 C CA . GLY A 1 201 ? -18.453 15.711 15.805 1 94.31 201 GLY A CA 1
ATOM 1560 C C . GLY A 1 201 ? -17.906 15.664 17.219 1 94.31 201 GLY A C 1
ATOM 1561 O O . GLY A 1 201 ? -18.656 15.508 18.172 1 94.31 201 GLY A O 1
ATOM 1562 N N . ASN A 1 202 ? -16.641 15.695 17.297 1 95.94 202 ASN A N 1
ATOM 1563 C CA . ASN A 1 202 ? -15.984 15.633 18.609 1 95.94 202 ASN A CA 1
ATOM 1564 C C . ASN A 1 202 ? -15.852 17.016 19.234 1 95.94 202 ASN A C 1
ATOM 1566 O O . ASN A 1 202 ? -15.125 17.875 18.719 1 95.94 202 ASN A O 1
ATOM 1570 N N . ALA A 1 203 ? -16.453 17.234 20.344 1 93.81 203 ALA A N 1
ATOM 1571 C CA . ALA A 1 203 ? -16.375 18.531 21.016 1 93.81 203 ALA A CA 1
ATOM 1572 C C . ALA A 1 203 ? -15.141 18.594 21.922 1 93.81 203 ALA A C 1
ATOM 1574 O O . ALA A 1 203 ? -14.383 19.562 21.875 1 93.81 203 ALA A O 1
ATOM 1575 N N . VAL A 1 204 ? -14.938 17.562 22.688 1 96 204 VAL A N 1
ATOM 1576 C CA . VAL A 1 204 ? -13.828 17.547 23.625 1 96 204 VAL A CA 1
ATOM 1577 C C . VAL A 1 204 ? -12.5 17.484 22.875 1 96 204 VAL A C 1
ATOM 1579 O O . VAL A 1 204 ? -11.602 18.281 23.109 1 96 204 VAL A O 1
ATOM 1582 N N . CYS A 1 205 ? -12.406 16.594 21.938 1 97.75 205 CYS A N 1
ATOM 1583 C CA . CYS A 1 205 ? -11.172 16.422 21.188 1 97.75 205 CYS A CA 1
ATOM 1584 C C . CYS A 1 205 ? -10.914 17.641 20.297 1 97.75 205 CYS A C 1
ATOM 1586 O O . CYS A 1 205 ? -9.758 17.984 20.047 1 97.75 205 CYS A O 1
ATOM 1588 N N . PHE A 1 206 ? -11.992 18.25 19.844 1 97.31 206 PHE A N 1
ATOM 1589 C CA . PHE A 1 206 ? -11.766 19.453 19.062 1 97.31 206 PHE A CA 1
ATOM 1590 C C . PHE A 1 206 ? -10.977 20.484 19.875 1 97.31 206 PHE A C 1
ATOM 1592 O O . PHE A 1 206 ? -10 21.047 19.391 1 97.31 206 PHE A O 1
ATOM 1599 N N . VAL A 1 207 ? -11.406 20.703 21.062 1 97.38 207 VAL A N 1
ATOM 1600 C CA . VAL A 1 207 ? -10.758 21.672 21.938 1 97.38 207 VAL A CA 1
ATOM 1601 C C . VAL A 1 207 ? -9.344 21.203 22.266 1 97.38 207 VAL A C 1
ATOM 1603 O O . VAL A 1 207 ? -8.383 21.969 22.188 1 97.38 207 VAL A O 1
ATOM 1606 N N . ALA A 1 208 ? -9.195 19.969 22.625 1 97.94 208 ALA A N 1
ATOM 1607 C CA . ALA A 1 208 ? -7.898 19.406 22.984 1 97.94 208 ALA A CA 1
ATOM 1608 C C . ALA A 1 208 ? -6.93 19.469 21.797 1 97.94 208 ALA A C 1
ATOM 1610 O O . ALA A 1 208 ? -5.766 19.828 21.969 1 97.94 208 ALA A O 1
ATOM 1611 N N . TYR A 1 209 ? -7.43 19.078 20.625 1 98.19 209 TYR A N 1
ATOM 1612 C CA . TYR A 1 209 ? -6.602 19.172 19.438 1 98.19 209 TYR A CA 1
ATOM 1613 C C . TYR A 1 209 ? -6.137 20.594 19.188 1 98.19 209 TYR A C 1
ATOM 1615 O O . TYR A 1 209 ? -4.977 20.828 18.844 1 98.19 209 TYR A O 1
ATOM 1623 N N . THR A 1 2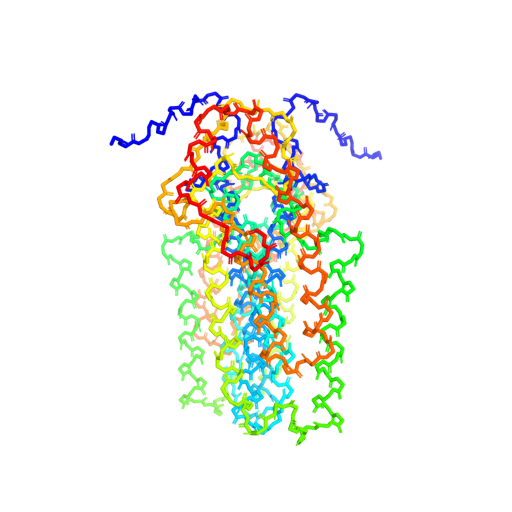10 ? -7.059 21.516 19.297 1 97.19 210 THR A N 1
ATOM 1624 C CA . THR A 1 210 ? -6.715 22.922 19.078 1 97.19 210 THR A CA 1
ATOM 1625 C C . THR A 1 210 ? -5.566 23.344 20 1 97.19 210 THR A C 1
ATOM 1627 O O . THR A 1 210 ? -4.578 23.906 19.531 1 97.19 210 THR A O 1
ATOM 1630 N N . ALA A 1 211 ? -5.668 23 21.234 1 96.75 211 ALA A N 1
ATOM 1631 C CA . ALA A 1 211 ? -4.656 23.391 22.219 1 96.75 211 ALA A CA 1
ATOM 1632 C C . ALA A 1 211 ? -3.33 22.688 21.938 1 96.75 211 ALA A C 1
ATOM 1634 O O . ALA A 1 211 ? -2.275 23.328 21.922 1 96.75 211 ALA A O 1
ATOM 1635 N N . VAL A 1 212 ? -3.398 21.422 21.703 1 96.19 212 VAL A N 1
ATOM 1636 C CA . VAL A 1 212 ? -2.195 20.609 21.531 1 96.19 212 VAL A CA 1
ATOM 1637 C C . VAL A 1 212 ? -1.492 21.016 20.234 1 96.19 212 VAL A C 1
ATOM 1639 O O . VAL A 1 212 ? -0.278 21.234 20.219 1 96.19 212 VAL A O 1
ATOM 1642 N N . LEU A 1 213 ? -2.266 21.172 19.172 1 96.12 213 LEU A N 1
ATOM 1643 C CA . LEU A 1 213 ? -1.67 21.516 17.875 1 96.12 213 LEU A CA 1
ATOM 1644 C C . LEU A 1 213 ? -1.113 22.922 17.891 1 96.12 213 LEU A C 1
ATOM 1646 O O . LEU A 1 213 ? -0.035 23.188 17.359 1 96.12 213 LEU A O 1
ATOM 1650 N N . TYR A 1 214 ? -1.881 23.812 18.516 1 95.56 214 TYR A N 1
ATOM 1651 C CA . TYR A 1 214 ? -1.411 25.188 18.594 1 95.56 214 TYR A CA 1
ATOM 1652 C C . TYR A 1 214 ? -0.084 25.266 19.344 1 95.56 214 TYR A C 1
ATOM 1654 O O . TYR A 1 214 ? 0.872 25.875 18.859 1 95.56 214 TYR A O 1
ATOM 1662 N N . THR A 1 215 ? 0.001 24.688 20.469 1 95.25 215 THR A N 1
ATOM 1663 C CA . THR A 1 215 ? 1.207 24.719 21.281 1 95.25 215 THR A CA 1
ATOM 1664 C C . THR A 1 215 ? 2.363 24.016 20.578 1 95.25 215 THR A C 1
ATOM 1666 O O . THR A 1 215 ? 3.496 24.516 20.594 1 95.25 215 THR A O 1
ATOM 1669 N N . PHE A 1 216 ? 2.094 22.953 19.984 1 93.94 216 PHE A N 1
ATOM 1670 C CA . PHE A 1 216 ? 3.098 22.172 19.266 1 93.94 216 PHE A CA 1
ATOM 1671 C C . PHE A 1 216 ? 3.707 22.984 18.141 1 93.94 216 PHE A C 1
ATOM 1673 O O . PHE A 1 216 ? 4.93 23.125 18.047 1 93.94 216 PHE A O 1
ATOM 1680 N N . PHE A 1 217 ? 2.889 23.578 17.297 1 94.38 217 PHE A N 1
ATOM 1681 C CA . PHE A 1 217 ? 3.387 24.266 16.094 1 94.38 217 PHE A CA 1
ATOM 1682 C C . PHE A 1 217 ? 3.992 25.609 16.469 1 94.38 217 PHE A C 1
ATOM 1684 O O . PHE A 1 217 ? 4.949 26.062 15.836 1 94.38 217 PHE A O 1
ATOM 1691 N N . LYS A 1 218 ? 3.406 26.234 17.484 1 94.38 218 LYS A N 1
ATOM 1692 C CA . LYS A 1 218 ? 4.031 27.469 17.953 1 94.38 218 LYS A CA 1
ATOM 1693 C C . LYS A 1 218 ? 5.488 27.234 18.344 1 94.38 218 LYS A C 1
ATOM 1695 O O . LYS A 1 218 ? 6.375 27.984 17.906 1 94.38 218 LYS A O 1
ATOM 1700 N N . GLY A 1 219 ? 5.715 26.219 19.109 1 94 219 GLY A N 1
ATOM 1701 C CA . GLY A 1 219 ? 7.07 25.875 19.516 1 94 219 GLY A CA 1
ATOM 1702 C C . GLY A 1 219 ? 7.957 25.516 18.344 1 94 219 GLY A C 1
ATOM 1703 O O . GLY A 1 219 ? 9.086 25.984 18.234 1 94 219 GLY A O 1
ATOM 1704 N N . ARG A 1 220 ? 7.516 24.766 17.453 1 93.69 220 ARG A N 1
ATOM 1705 C CA . ARG A 1 220 ? 8.281 24.312 16.312 1 93.69 220 ARG A CA 1
ATOM 1706 C C . ARG A 1 220 ? 8.625 25.469 15.375 1 93.69 220 ARG A C 1
ATOM 1708 O O . ARG A 1 220 ? 9.75 25.562 14.898 1 93.69 220 ARG A O 1
ATOM 1715 N N . ILE A 1 221 ? 7.641 26.281 15.125 1 94.12 221 ILE A N 1
ATOM 1716 C CA . ILE A 1 221 ? 7.816 27.406 14.211 1 94.12 221 ILE A CA 1
ATOM 1717 C C . ILE A 1 221 ? 8.867 28.359 14.773 1 94.12 221 ILE A C 1
ATOM 1719 O O . ILE A 1 221 ? 9.727 28.844 14.031 1 94.12 221 ILE A O 1
ATOM 1723 N N . GLU A 1 222 ? 8.781 28.609 16.031 1 94.06 222 GLU A N 1
ATOM 1724 C CA . GLU A 1 222 ? 9.758 29.5 16.656 1 94.06 222 GLU A CA 1
ATOM 1725 C C . GLU A 1 222 ? 11.18 28.984 16.469 1 94.06 222 GLU A C 1
ATOM 1727 O O . GLU A 1 222 ? 12.07 29.734 16.062 1 94.06 222 GLU A O 1
ATOM 1732 N N . ILE A 1 223 ? 11.383 27.75 16.703 1 94.94 223 ILE A N 1
ATOM 1733 C CA . ILE A 1 223 ? 12.703 27.141 16.562 1 94.94 223 ILE A CA 1
ATOM 1734 C C . ILE A 1 223 ? 13.125 27.172 15.102 1 94.94 223 ILE A C 1
ATOM 1736 O O . ILE A 1 223 ? 14.25 27.531 14.781 1 94.94 223 ILE A O 1
ATOM 1740 N N . GLU A 1 224 ? 12.258 26.828 14.234 1 93.69 224 GLU A N 1
ATOM 1741 C CA . GLU A 1 224 ? 12.555 26.734 12.812 1 93.69 224 GLU A CA 1
ATOM 1742 C C . GLU A 1 224 ? 12.875 28.125 12.234 1 93.69 224 GLU A C 1
ATOM 1744 O O . GLU A 1 224 ? 13.773 28.266 11.406 1 93.69 224 GLU A O 1
ATOM 1749 N N . GLU A 1 225 ? 12.117 29.125 12.672 1 93.5 225 GLU A N 1
ATOM 1750 C CA . GLU A 1 225 ? 12.359 30.484 12.211 1 93.5 225 GLU A CA 1
ATOM 1751 C C . GLU A 1 225 ? 13.75 30.969 12.602 1 93.5 225 GLU A C 1
ATOM 1753 O O . GLU A 1 225 ? 14.43 31.625 11.812 1 93.5 225 GLU A O 1
ATOM 1758 N N . HIS A 1 226 ? 14.125 30.625 13.766 1 95.19 226 HIS A N 1
ATOM 1759 C CA . HIS A 1 226 ? 15.469 30.984 14.211 1 95.19 226 HIS A CA 1
ATOM 1760 C C . HIS A 1 226 ? 16.531 30.344 13.336 1 95.19 226 HIS A C 1
ATOM 1762 O O . HIS A 1 226 ? 17.484 31 12.906 1 95.19 226 HIS A O 1
ATOM 1768 N N . LYS A 1 227 ? 16.328 29.078 13.062 1 94.88 227 LYS A N 1
ATOM 1769 C CA . LYS A 1 227 ? 17.297 28.344 12.242 1 94.88 227 LYS A CA 1
ATOM 1770 C C . LYS A 1 227 ? 17.297 28.859 10.805 1 94.88 227 LYS A C 1
ATOM 1772 O O . LYS A 1 227 ? 18.344 28.922 10.172 1 94.88 227 LYS A O 1
ATOM 1777 N N . LEU A 1 228 ? 16.125 29.234 10.281 1 94.56 228 LEU A N 1
ATOM 1778 C CA . LEU A 1 228 ? 16.031 29.734 8.914 1 94.56 228 LEU A CA 1
ATOM 1779 C C . LEU A 1 228 ? 16.75 31.078 8.773 1 94.56 228 LEU A C 1
ATOM 1781 O O . LEU A 1 228 ? 17.375 31.344 7.75 1 94.56 228 LEU A O 1
ATOM 1785 N N . VAL A 1 229 ? 16.703 31.875 9.789 1 95.69 229 VAL A N 1
ATOM 1786 C CA . VAL A 1 229 ? 17.453 33.125 9.789 1 95.69 229 VAL A CA 1
ATOM 1787 C C . VAL A 1 229 ? 18.953 32.844 9.82 1 95.69 229 VAL A C 1
ATOM 1789 O O . VAL A 1 229 ? 19.734 33.5 9.125 1 95.69 229 VAL A O 1
ATOM 1792 N N . GLU A 1 230 ? 19.281 31.891 10.594 1 95.31 230 GLU A N 1
ATOM 1793 C CA . GLU A 1 230 ? 20.672 31.484 10.664 1 95.31 230 GLU A CA 1
ATOM 1794 C C . GLU A 1 230 ? 21.172 30.969 9.32 1 95.31 230 GLU A C 1
ATOM 1796 O O . GLU A 1 230 ? 22.297 31.281 8.906 1 95.31 230 GLU A O 1
ATOM 1801 N N . PHE A 1 231 ? 20.359 30.203 8.648 1 94.12 231 PHE A N 1
ATOM 1802 C CA . PHE A 1 231 ? 20.75 29.547 7.41 1 94.12 231 PHE A CA 1
ATOM 1803 C C . PHE A 1 231 ? 20.781 30.531 6.254 1 94.12 231 PHE A C 1
ATOM 1805 O O . PHE A 1 231 ? 21.641 30.453 5.383 1 94.12 231 PHE A O 1
ATOM 1812 N N . PHE A 1 232 ? 19.844 31.547 6.227 1 95.06 232 PHE A N 1
ATOM 1813 C CA . PHE A 1 232 ? 19.656 32.281 4.984 1 95.06 232 PHE A CA 1
ATOM 1814 C C . PHE A 1 232 ? 19.812 33.781 5.211 1 95.06 232 PHE A C 1
ATOM 1816 O O . PHE A 1 232 ? 19.781 34.562 4.262 1 95.06 232 PHE A O 1
ATOM 1823 N N . GLY A 1 233 ? 19.859 34.25 6.426 1 95.12 233 GLY A N 1
ATOM 1824 C CA . GLY A 1 233 ? 20.156 35.625 6.758 1 95.12 233 GLY A CA 1
ATOM 1825 C C . GLY A 1 233 ? 19.094 36.594 6.305 1 95.12 233 GLY A C 1
ATOM 1826 O O . GLY A 1 233 ? 17.906 36.406 6.59 1 95.12 233 GLY A O 1
ATOM 1827 N N . GLU A 1 234 ? 19.578 37.531 5.559 1 96 234 GLU A N 1
ATOM 1828 C CA . GLU A 1 234 ? 18.703 38.656 5.16 1 96 234 GLU A CA 1
ATOM 1829 C C . GLU A 1 234 ? 17.641 38.188 4.176 1 96 234 GLU A C 1
ATOM 1831 O O . GLU A 1 234 ? 16.516 38.719 4.164 1 96 234 GLU A O 1
ATOM 1836 N N . ASP A 1 235 ? 18 37.25 3.426 1 94.94 235 ASP A N 1
ATOM 1837 C CA . ASP A 1 235 ? 17.031 36.719 2.465 1 94.94 235 ASP A CA 1
ATOM 1838 C C . ASP A 1 235 ? 15.766 36.25 3.168 1 94.94 235 ASP A C 1
ATOM 1840 O O . ASP A 1 235 ? 14.656 36.5 2.721 1 94.94 235 ASP A O 1
ATOM 1844 N N . TYR A 1 236 ? 16.047 35.562 4.227 1 95.56 236 TYR A N 1
ATOM 1845 C CA . TYR A 1 236 ? 14.875 35.031 4.953 1 95.56 236 TYR A CA 1
ATOM 1846 C C . TYR A 1 236 ? 14.156 36.156 5.68 1 95.56 236 TYR A C 1
ATOM 1848 O O . TYR A 1 236 ? 12.922 36.188 5.746 1 95.56 236 TYR A O 1
ATOM 1856 N N . VAL A 1 237 ? 14.867 37.062 6.281 1 95.94 237 VAL A N 1
ATOM 1857 C CA . VAL A 1 237 ? 14.266 38.156 7 1 95.94 237 VAL A CA 1
ATOM 1858 C C . VAL A 1 237 ? 13.336 38.938 6.07 1 95.94 237 VAL A C 1
ATOM 1860 O O . VAL A 1 237 ? 12.219 39.312 6.453 1 95.94 237 VAL A O 1
ATOM 1863 N N . ASN A 1 238 ? 13.758 39.188 4.879 1 95.5 238 ASN A N 1
ATOM 1864 C CA . ASN A 1 238 ? 12.938 39.906 3.893 1 95.5 238 ASN A CA 1
ATOM 1865 C C . ASN A 1 238 ? 11.711 39.062 3.502 1 95.5 238 ASN A C 1
ATOM 1867 O O . ASN A 1 238 ? 10.625 39.625 3.316 1 95.5 238 ASN A O 1
ATOM 1871 N N . TYR A 1 239 ? 11.992 37.812 3.359 1 94.69 239 TYR A N 1
ATOM 1872 C CA . TYR A 1 239 ? 10.906 36.906 3.045 1 94.69 239 TYR A CA 1
ATOM 1873 C C . TYR A 1 239 ? 9.836 36.938 4.133 1 94.69 239 TYR A C 1
ATOM 1875 O O . TYR A 1 239 ? 8.641 37.031 3.842 1 94.69 239 TYR A O 1
ATOM 1883 N N . ARG A 1 240 ? 10.219 36.875 5.375 1 93.31 240 ARG A N 1
ATOM 1884 C CA . ARG A 1 240 ? 9.336 36.844 6.539 1 93.31 240 ARG A CA 1
ATOM 1885 C C . ARG A 1 240 ? 8.492 38.125 6.621 1 93.31 240 ARG A C 1
ATOM 1887 O O . ARG A 1 240 ? 7.344 38.094 7.059 1 93.31 240 ARG A O 1
ATOM 1894 N N . LYS A 1 241 ? 8.953 39.188 6.164 1 93 241 LYS A N 1
ATOM 1895 C CA . LYS A 1 241 ? 8.242 40.469 6.18 1 93 241 LYS A CA 1
ATOM 1896 C C . LYS A 1 241 ? 7.117 40.5 5.152 1 93 241 LYS A C 1
ATOM 1898 O O . LYS A 1 241 ? 6.09 41.125 5.359 1 93 241 LYS A O 1
ATOM 1903 N N . ARG A 1 242 ? 7.297 39.719 4.145 1 92.62 242 ARG A N 1
ATOM 1904 C CA . ARG A 1 242 ? 6.379 39.781 3.008 1 92.62 242 ARG A CA 1
ATOM 1905 C C . ARG A 1 242 ? 5.27 38.719 3.168 1 92.62 242 ARG A C 1
ATOM 1907 O O . ARG A 1 242 ? 4.152 38.938 2.695 1 92.62 242 ARG A O 1
ATOM 1914 N N . VAL A 1 243 ? 5.664 37.625 3.76 1 92.31 243 VAL A N 1
ATOM 1915 C CA . VAL A 1 243 ? 4.738 36.5 3.785 1 92.31 243 VAL A CA 1
ATOM 1916 C C . VAL A 1 243 ? 4.441 36.094 5.23 1 92.31 243 VAL A C 1
ATOM 1918 O O . VAL A 1 243 ? 5.359 35.969 6.043 1 92.31 243 VAL A O 1
ATOM 1921 N N . GLY A 1 244 ? 3.168 35.875 5.613 1 89.25 244 GLY A N 1
ATOM 1922 C CA . GLY A 1 244 ? 2.764 35.469 6.953 1 89.25 244 GLY A CA 1
ATOM 1923 C C . GLY A 1 244 ? 2.605 33.969 7.117 1 89.25 244 GLY A C 1
ATOM 1924 O O . GLY A 1 244 ? 2.828 33.219 6.176 1 89.25 244 GLY A O 1
ATOM 1925 N N . THR A 1 245 ? 2.252 33.5 8.297 1 84.38 245 THR A N 1
ATOM 1926 C CA . THR A 1 245 ? 2.096 32.094 8.602 1 84.38 245 THR A CA 1
ATOM 1927 C C . THR A 1 245 ? 0.637 31.672 8.461 1 84.38 245 THR A C 1
ATOM 1929 O O . THR A 1 245 ? 0.347 30.484 8.25 1 84.38 245 THR A O 1
ATOM 1932 N N . LEU A 1 246 ? -0.339 32.5 8.633 1 78.69 246 LEU A N 1
ATOM 1933 C CA . LEU A 1 246 ? -1.784 32.312 8.594 1 78.69 246 LEU A CA 1
ATOM 1934 C C . LEU A 1 246 ? -2.217 31.25 9.609 1 78.69 246 LEU A C 1
ATOM 1936 O O . LEU A 1 246 ? -3.289 30.656 9.477 1 78.69 246 LEU A O 1
ATOM 1940 N N . ILE A 1 247 ? -1.426 30.828 10.523 1 79.19 247 ILE A N 1
ATOM 1941 C CA . ILE A 1 247 ? -1.805 30.062 11.711 1 79.19 247 ILE A CA 1
ATOM 1942 C C . ILE A 1 247 ? -2.129 31.031 12.852 1 79.19 247 ILE A C 1
ATOM 1944 O O . ILE A 1 247 ? -1.349 31.938 13.148 1 79.19 247 ILE A O 1
ATOM 1948 N N . PRO A 1 248 ? -3.383 30.891 13.258 1 72.38 248 PRO A N 1
ATOM 1949 C CA . PRO A 1 248 ? -3.805 31.891 14.25 1 72.38 248 PRO A CA 1
ATOM 1950 C C . PRO A 1 248 ? -2.771 32.094 15.359 1 72.38 248 PRO A C 1
ATOM 1952 O O . PRO A 1 248 ? -2.271 31.109 15.93 1 72.38 248 PRO A O 1
ATOM 1955 N N . PHE A 1 249 ? -2.529 33.312 15.641 1 66.69 249 PHE A N 1
ATOM 1956 C CA . PHE A 1 249 ? -1.77 33.844 16.781 1 66.69 249 PHE A CA 1
ATOM 1957 C C . PHE A 1 249 ? -0.304 33.438 16.672 1 66.69 249 PHE A C 1
ATOM 1959 O O . PHE A 1 249 ? 0.382 33.312 17.688 1 66.69 249 PHE A O 1
ATOM 1966 N N . ILE A 1 250 ? 0.1 32.938 15.555 1 69.56 250 ILE A N 1
ATOM 1967 C CA . ILE A 1 250 ? 1.523 32.656 15.391 1 69.56 250 ILE A CA 1
ATOM 1968 C C . ILE A 1 250 ? 2.135 33.656 14.414 1 69.56 250 ILE A C 1
ATOM 1970 O O . ILE A 1 250 ? 1.537 33.969 13.383 1 69.56 250 ILE A O 1
ATOM 1974 N N . ASN B 1 1 ? 13.539 29.609 -16.062 1 21.09 1 ASN B N 1
ATOM 1975 C CA . ASN B 1 1 ? 14.742 28.797 -16.188 1 21.09 1 ASN B CA 1
ATOM 1976 C C . ASN B 1 1 ? 14.516 27.375 -15.695 1 21.09 1 ASN B C 1
ATOM 1978 O O . ASN B 1 1 ? 14.031 27.172 -14.578 1 21.09 1 ASN B O 1
ATOM 1982 N N . PRO B 1 2 ? 14.219 26.359 -16.531 1 27.52 2 PRO B N 1
ATOM 1983 C CA . PRO B 1 2 ? 13.953 24.969 -16.172 1 27.52 2 PRO B CA 1
ATOM 1984 C C . PRO B 1 2 ? 14.875 24.453 -15.055 1 27.52 2 PRO B C 1
ATOM 1986 O O . PRO B 1 2 ? 16.078 24.719 -15.086 1 27.52 2 PRO B O 1
ATOM 1989 N N . ILE B 1 3 ? 14.438 24.562 -13.844 1 30.77 3 ILE B N 1
ATOM 1990 C CA . ILE B 1 3 ? 15.188 24.156 -12.664 1 30.77 3 ILE B CA 1
ATOM 1991 C C . ILE B 1 3 ? 16.156 23.031 -13.031 1 30.77 3 ILE B C 1
ATOM 1993 O O . ILE B 1 3 ? 15.766 22.078 -13.711 1 30.77 3 ILE B O 1
ATOM 1997 N N . ASN B 1 4 ? 17.359 23.375 -13.156 1 29.42 4 ASN B N 1
ATOM 1998 C CA . ASN B 1 4 ? 18.531 22.531 -13.328 1 29.42 4 ASN B CA 1
ATOM 1999 C C . ASN B 1 4 ? 18.359 21.188 -12.625 1 29.42 4 ASN B C 1
ATOM 2001 O O . ASN B 1 4 ? 18.516 21.094 -11.406 1 29.42 4 ASN B O 1
ATOM 2005 N N . LEU B 1 5 ? 17.281 20.453 -12.969 1 35.28 5 LEU B N 1
ATOM 2006 C CA . LEU B 1 5 ? 17.359 19.031 -12.664 1 35.28 5 LEU B CA 1
ATOM 2007 C C . LEU B 1 5 ? 18.797 18.531 -12.766 1 35.28 5 LEU B C 1
ATOM 2009 O O . LEU B 1 5 ? 19.312 18.344 -13.867 1 35.28 5 LEU B O 1
ATOM 2013 N N . ASN B 1 6 ? 19.641 19.156 -12.055 1 35.66 6 ASN B N 1
ATOM 2014 C CA . ASN B 1 6 ? 21.031 18.781 -11.898 1 35.66 6 ASN B CA 1
ATOM 2015 C C . ASN B 1 6 ? 21.281 17.328 -12.258 1 35.66 6 ASN B C 1
ATOM 2017 O O . ASN B 1 6 ? 20.438 16.469 -11.969 1 35.66 6 ASN B O 1
ATOM 2021 N N . ILE B 1 7 ? 22.156 17.062 -13.141 1 36.84 7 ILE B N 1
ATOM 2022 C CA . ILE B 1 7 ? 22.906 15.922 -13.672 1 36.84 7 ILE B CA 1
ATOM 2023 C C . ILE B 1 7 ? 23.219 14.938 -12.555 1 36.84 7 ILE B C 1
ATOM 2025 O O . ILE B 1 7 ? 24.125 15.164 -11.758 1 36.84 7 ILE B O 1
ATOM 2029 N N . ARG B 1 8 ? 22.125 14.5 -11.719 1 43.78 8 ARG B N 1
ATOM 2030 C CA . ARG B 1 8 ? 22.406 13.367 -10.844 1 43.78 8 ARG B CA 1
ATOM 2031 C C . ARG B 1 8 ? 23.469 12.453 -11.461 1 43.78 8 ARG B C 1
ATOM 2033 O O . ARG B 1 8 ? 23.297 11.977 -12.586 1 43.78 8 ARG B O 1
ATOM 2040 N N . ASP B 1 9 ? 24.625 12.742 -11.086 1 54.62 9 ASP B N 1
ATOM 2041 C CA . ASP B 1 9 ? 25.859 12.047 -11.422 1 54.62 9 ASP B CA 1
ATOM 2042 C C . ASP B 1 9 ? 25.609 10.547 -11.586 1 54.62 9 ASP B C 1
ATOM 2044 O O . ASP B 1 9 ? 24.875 9.945 -10.797 1 54.62 9 ASP B O 1
ATOM 2048 N N . SER B 1 10 ? 25.578 10.109 -12.727 1 57.53 10 SER B N 1
ATOM 2049 C CA . SER B 1 10 ? 25.562 8.695 -13.094 1 57.53 10 SER B CA 1
ATOM 2050 C C . SER B 1 10 ? 26.125 7.828 -11.969 1 57.53 10 SER B C 1
ATOM 2052 O O . SER B 1 10 ? 25.812 6.645 -11.875 1 57.53 10 SER B O 1
ATOM 2054 N N . SER B 1 11 ? 26.828 8.516 -10.992 1 71.56 11 SER B N 1
ATOM 2055 C CA . SER B 1 11 ? 27.469 7.738 -9.945 1 71.56 11 SER B CA 1
ATOM 2056 C C . SER B 1 11 ? 26.656 7.75 -8.656 1 71.56 11 SER B C 1
ATOM 2058 O O . SER B 1 11 ? 27.094 7.23 -7.629 1 71.56 11 SER B O 1
ATOM 2060 N N . ASP B 1 12 ? 25.344 8.367 -8.773 1 83.5 12 ASP B N 1
ATOM 2061 C CA . ASP B 1 12 ? 24.516 8.445 -7.57 1 83.5 12 ASP B CA 1
ATOM 2062 C C . ASP B 1 12 ? 23.891 7.09 -7.234 1 83.5 12 ASP B C 1
ATOM 2064 O O . ASP B 1 12 ? 23.062 6.582 -7.984 1 83.5 12 ASP B O 1
ATOM 2068 N N . PRO B 1 13 ? 24.266 6.5 -6.152 1 87.12 13 PRO B N 1
ATOM 2069 C CA . PRO B 1 13 ? 23.75 5.184 -5.77 1 87.12 13 PRO B CA 1
ATOM 2070 C C . PRO B 1 13 ? 22.234 5.188 -5.535 1 87.12 13 PRO B C 1
ATOM 2072 O O . PRO B 1 13 ? 21.594 4.129 -5.547 1 87.12 13 PRO B O 1
ATOM 2075 N N . LEU B 1 14 ? 21.625 6.352 -5.414 1 92.69 14 LEU B N 1
ATOM 2076 C CA . LEU B 1 14 ? 20.203 6.453 -5.152 1 92.69 14 LEU B CA 1
ATOM 2077 C C . LEU B 1 14 ? 19.406 6.59 -6.453 1 92.69 14 LEU B C 1
ATOM 2079 O O . LEU B 1 14 ? 18.188 6.543 -6.445 1 92.69 14 LEU B O 1
ATOM 2083 N N . LYS B 1 15 ? 20 6.695 -7.539 1 93.88 15 LYS B N 1
ATOM 2084 C CA . LYS B 1 15 ? 19.359 6.996 -8.812 1 93.88 15 LYS B CA 1
ATOM 2085 C C . LYS B 1 15 ? 18.25 5.992 -9.125 1 93.88 15 LYS B C 1
ATOM 2087 O O . LYS B 1 15 ? 17.141 6.375 -9.492 1 93.88 15 LYS B O 1
ATOM 2092 N N . PRO B 1 16 ? 18.453 4.645 -8.922 1 95.38 16 PRO B N 1
ATOM 2093 C CA . PRO B 1 16 ? 17.422 3.666 -9.258 1 95.38 16 PRO B CA 1
ATOM 2094 C C . PRO B 1 16 ? 16.156 3.848 -8.43 1 95.38 16 PRO B C 1
ATOM 2096 O O . PRO B 1 16 ? 15.094 3.334 -8.805 1 95.38 16 PRO B O 1
ATOM 2099 N N . PHE B 1 17 ? 16.234 4.605 -7.391 1 97.12 17 PHE B N 1
ATOM 2100 C CA . PHE B 1 17 ? 15.141 4.688 -6.438 1 97.12 17 PHE B CA 1
ATOM 2101 C C . PHE B 1 17 ? 14.352 5.98 -6.629 1 97.12 17 PHE B C 1
ATOM 2103 O O . PHE B 1 17 ? 13.336 6.199 -5.961 1 97.12 17 PHE B O 1
ATOM 2110 N N . TYR B 1 18 ? 14.781 6.859 -7.535 1 96.62 18 TYR B N 1
ATOM 2111 C CA . TYR B 1 18 ? 14.094 8.109 -7.828 1 96.62 18 TYR B CA 1
ATOM 2112 C C . TYR B 1 18 ? 12.758 7.844 -8.516 1 96.62 18 TYR B C 1
ATOM 2114 O O . TYR B 1 18 ? 12.523 6.75 -9.039 1 96.62 18 TYR B O 1
ATOM 2122 N N . PRO B 1 19 ? 11.867 8.82 -8.422 1 96.5 19 PRO B N 1
ATOM 2123 C CA . PRO B 1 19 ? 10.586 8.656 -9.117 1 96.5 19 PRO B CA 1
ATOM 2124 C C . PRO B 1 19 ? 10.758 8.32 -10.594 1 96.5 19 PRO B C 1
ATOM 2126 O O . PRO B 1 19 ? 11.633 8.883 -11.266 1 96.5 19 PRO B O 1
ATOM 2129 N N . GLY B 1 20 ? 9.898 7.379 -11.062 1 96 20 GLY B N 1
ATOM 2130 C CA . GLY B 1 20 ? 9.922 6.992 -12.461 1 96 20 GLY B CA 1
ATOM 2131 C C . GLY B 1 20 ? 10.977 5.949 -12.773 1 96 20 GLY B C 1
ATOM 2132 O O . GLY B 1 20 ? 10.984 5.379 -13.867 1 96 20 GLY B O 1
ATOM 2133 N N . GLN B 1 21 ? 11.906 5.676 -11.852 1 96.94 21 GLN B N 1
ATOM 2134 C CA . GLN B 1 21 ? 12.969 4.688 -12.031 1 96.94 21 GLN B CA 1
ATOM 2135 C C . GLN B 1 21 ? 12.492 3.293 -11.633 1 96.94 21 GLN B C 1
ATOM 2137 O O . GLN B 1 21 ? 11.445 3.145 -11.008 1 96.94 21 GLN B O 1
ATOM 2142 N N . PRO B 1 22 ? 13.156 2.234 -11.938 1 96.38 22 PRO B N 1
ATOM 2143 C CA . PRO B 1 22 ? 12.711 0.852 -11.75 1 96.38 22 PRO B CA 1
ATOM 2144 C C . PRO B 1 22 ? 12.469 0.507 -10.281 1 96.38 22 PRO B C 1
ATOM 2146 O O . PRO B 1 22 ? 11.602 -0.31 -9.969 1 96.38 22 PRO B O 1
ATOM 2149 N N . LYS B 1 23 ? 13.234 1.101 -9.414 1 97.81 23 LYS B N 1
ATOM 2150 C CA . LYS B 1 23 ? 13.086 0.785 -7.996 1 97.81 23 LYS B CA 1
ATOM 2151 C C . LYS B 1 23 ? 12.477 1.958 -7.234 1 97.81 23 LYS B C 1
ATOM 2153 O O . LYS B 1 23 ? 12.617 2.049 -6.012 1 97.81 23 LYS B O 1
ATOM 2158 N N . SER B 1 24 ? 11.789 2.82 -7.91 1 98.31 24 SER B N 1
ATOM 2159 C CA . SER B 1 24 ? 11.188 4.035 -7.359 1 98.31 24 SER B CA 1
ATOM 2160 C C . SER B 1 24 ? 10.438 3.742 -6.066 1 98.31 24 SER B C 1
ATOM 2162 O O . SER B 1 24 ? 9.516 2.926 -6.047 1 98.31 24 SER B O 1
ATOM 2164 N N . LEU B 1 25 ? 10.812 4.453 -4.98 1 98.69 25 LEU B N 1
ATOM 2165 C CA . LEU B 1 25 ? 10.156 4.258 -3.693 1 98.69 25 LEU B CA 1
ATOM 2166 C C . LEU B 1 25 ? 8.695 4.711 -3.754 1 98.69 25 LEU B C 1
ATOM 2168 O O . LEU B 1 25 ? 7.812 4.035 -3.23 1 98.69 25 LEU B O 1
ATOM 2172 N N . SER B 1 26 ? 8.477 5.871 -4.34 1 98.69 26 SER B N 1
ATOM 2173 C CA . SER B 1 26 ? 7.109 6.352 -4.5 1 98.69 26 SER B CA 1
ATOM 2174 C C . SER B 1 26 ? 6.289 5.406 -5.375 1 98.69 26 SER B C 1
ATOM 2176 O O . SER B 1 26 ? 5.102 5.195 -5.129 1 98.69 26 SER B O 1
ATOM 2178 N N . GLY B 1 27 ? 6.918 4.848 -6.438 1 98.75 27 GLY B N 1
ATOM 2179 C CA . GLY B 1 27 ? 6.25 3.885 -7.293 1 98.75 27 GLY B CA 1
ATOM 2180 C C . GLY B 1 27 ? 5.852 2.615 -6.566 1 98.75 27 GLY B C 1
ATOM 2181 O O . GLY B 1 27 ? 4.746 2.104 -6.758 1 98.75 27 GLY B O 1
ATOM 2182 N N . ILE B 1 28 ? 6.77 2.107 -5.801 1 98.81 28 ILE B N 1
ATOM 2183 C CA . ILE B 1 28 ? 6.508 0.912 -5.008 1 98.81 28 ILE B CA 1
ATOM 2184 C C . ILE B 1 28 ? 5.355 1.173 -4.039 1 98.81 28 ILE B C 1
ATOM 2186 O O . ILE B 1 28 ? 4.418 0.376 -3.951 1 98.81 28 ILE B O 1
ATOM 2190 N N . ALA B 1 29 ? 5.422 2.268 -3.359 1 98.88 29 ALA B N 1
ATOM 2191 C CA . ALA B 1 29 ? 4.387 2.607 -2.385 1 98.88 29 ALA B CA 1
ATOM 2192 C C . ALA B 1 29 ? 3.025 2.758 -3.059 1 98.88 29 ALA B C 1
ATOM 2194 O O . ALA B 1 29 ? 2.014 2.279 -2.541 1 98.88 29 ALA B O 1
ATOM 2195 N N . LEU B 1 30 ? 3.014 3.436 -4.16 1 98.81 30 LEU B N 1
ATOM 2196 C CA . LEU B 1 30 ? 1.755 3.672 -4.859 1 98.81 30 LEU B CA 1
ATOM 2197 C C . LEU B 1 30 ? 1.112 2.355 -5.281 1 98.81 30 LEU B C 1
ATOM 2199 O O . LEU B 1 30 ? -0.09 2.158 -5.09 1 98.81 30 LEU B O 1
ATOM 2203 N N . ARG B 1 31 ? 1.862 1.446 -5.852 1 98.81 31 ARG B N 1
ATOM 2204 C CA . ARG B 1 31 ? 1.333 0.164 -6.305 1 98.81 31 ARG B CA 1
ATOM 2205 C C . ARG B 1 31 ? 0.853 -0.676 -5.125 1 98.81 31 ARG B C 1
ATOM 2207 O O . ARG B 1 31 ? -0.214 -1.289 -5.188 1 98.81 31 ARG B O 1
ATOM 2214 N N . ALA B 1 32 ? 1.653 -0.693 -4.066 1 98.94 32 ALA B N 1
ATOM 2215 C CA . ALA B 1 32 ? 1.245 -1.432 -2.875 1 98.94 32 ALA B CA 1
ATOM 2216 C C . ALA B 1 32 ? -0.042 -0.858 -2.289 1 98.94 32 ALA B C 1
ATOM 2218 O O . ALA B 1 32 ? -0.937 -1.606 -1.888 1 98.94 32 ALA B O 1
ATOM 2219 N N . PHE B 1 33 ? -0.133 0.461 -2.197 1 98.94 33 PHE B N 1
ATOM 2220 C CA . PHE B 1 33 ? -1.319 1.144 -1.693 1 98.94 33 PHE B CA 1
ATOM 2221 C C . PHE B 1 33 ? -2.549 0.768 -2.512 1 98.94 33 PHE B C 1
ATOM 2223 O O . PHE B 1 33 ? -3.59 0.416 -1.952 1 98.94 33 PHE B O 1
ATOM 2230 N N . CYS B 1 34 ? -2.426 0.807 -3.857 1 98.94 34 CYS B N 1
ATOM 2231 C CA . CYS B 1 34 ? -3.523 0.473 -4.758 1 98.94 34 CYS B CA 1
ATOM 2232 C C . CYS B 1 34 ? -3.926 -0.99 -4.609 1 98.94 34 CYS B C 1
ATOM 2234 O O . CYS B 1 34 ? -5.113 -1.318 -4.637 1 98.94 34 CYS B O 1
ATOM 2236 N N . LEU B 1 35 ? -2.953 -1.824 -4.477 1 98.94 35 LEU B N 1
ATOM 2237 C CA . LEU B 1 35 ? -3.248 -3.238 -4.273 1 98.94 35 LEU B CA 1
ATOM 2238 C C . LEU B 1 35 ? -3.957 -3.461 -2.943 1 98.94 35 LEU B C 1
ATOM 2240 O O . LEU B 1 35 ? -4.828 -4.328 -2.838 1 98.94 35 LEU B O 1
ATOM 2244 N N . GLY B 1 36 ? -3.529 -2.699 -1.917 1 98.94 36 GLY B N 1
ATOM 2245 C CA . GLY B 1 36 ? -4.258 -2.748 -0.659 1 98.94 36 GLY B CA 1
ATOM 2246 C C . GLY B 1 36 ? -5.711 -2.336 -0.793 1 98.94 36 GLY B C 1
ATOM 2247 O O . GLY B 1 36 ? -6.598 -2.971 -0.218 1 98.94 36 GLY B O 1
ATOM 2248 N N . ILE B 1 37 ? -5.922 -1.291 -1.535 1 98.88 37 ILE B N 1
ATOM 2249 C CA . ILE B 1 37 ? -7.277 -0.82 -1.801 1 98.88 37 ILE B CA 1
ATOM 2250 C C . ILE B 1 37 ? -8.078 -1.92 -2.494 1 98.88 37 ILE B C 1
ATOM 2252 O O . ILE B 1 37 ? -9.195 -2.234 -2.082 1 98.88 37 ILE B O 1
ATOM 2256 N N . ALA B 1 38 ? -7.488 -2.482 -3.535 1 98.81 38 ALA B N 1
ATOM 2257 C CA . ALA B 1 38 ? -8.156 -3.533 -4.297 1 98.81 38 ALA B CA 1
ATOM 2258 C C . ALA B 1 38 ? -8.461 -4.742 -3.412 1 98.81 38 ALA B C 1
ATOM 2260 O O . ALA B 1 38 ? -9.539 -5.336 -3.512 1 98.81 38 ALA B O 1
ATOM 2261 N N . PHE B 1 39 ? -7.523 -5.129 -2.604 1 98.88 39 PHE B N 1
ATOM 2262 C CA . PHE B 1 39 ? -7.672 -6.254 -1.686 1 98.88 39 PHE B CA 1
ATOM 2263 C C . PHE B 1 39 ? -8.859 -6.039 -0.756 1 98.88 39 PHE B C 1
ATOM 2265 O O . PHE B 1 39 ? -9.742 -6.898 -0.657 1 98.88 39 PHE B O 1
ATOM 2272 N N . ALA B 1 40 ? -8.875 -4.902 -0.129 1 98.81 40 ALA B N 1
ATOM 2273 C CA . ALA B 1 40 ? -9.938 -4.598 0.824 1 98.81 40 ALA B CA 1
ATOM 2274 C C . ALA B 1 40 ? -11.289 -4.453 0.118 1 98.81 40 ALA B C 1
ATOM 2276 O O . ALA B 1 40 ? -12.305 -4.934 0.612 1 98.81 40 ALA B O 1
ATOM 2277 N N . ALA B 1 41 ? -11.32 -3.738 -0.998 1 98.31 41 ALA B N 1
ATOM 2278 C CA . ALA B 1 41 ? -12.547 -3.592 -1.769 1 98.31 41 ALA B CA 1
ATOM 2279 C C . ALA B 1 41 ? -13.102 -4.949 -2.188 1 98.31 41 ALA B C 1
ATOM 2281 O O . ALA B 1 41 ? -14.305 -5.191 -2.1 1 98.31 41 ALA B O 1
ATOM 2282 N N . GLY B 1 42 ? -12.188 -5.82 -2.666 1 98.56 42 GLY B N 1
ATOM 2283 C CA . GLY B 1 42 ? -12.609 -7.168 -3.021 1 98.56 42 GLY B CA 1
ATOM 2284 C C . GLY B 1 42 ? -13.172 -7.945 -1.849 1 98.56 42 GLY B C 1
ATOM 2285 O O . GLY B 1 42 ? -14.234 -8.562 -1.96 1 98.56 42 GLY B O 1
ATOM 2286 N N . LEU B 1 43 ? -12.484 -7.879 -0.744 1 98.5 43 LEU B N 1
ATOM 2287 C CA . LEU B 1 43 ? -12.883 -8.625 0.441 1 98.5 43 LEU B CA 1
ATOM 2288 C C . LEU B 1 43 ? -14.227 -8.133 0.966 1 98.5 43 LEU B C 1
ATOM 2290 O O . LEU B 1 43 ? -15.148 -8.93 1.175 1 98.5 43 LEU B O 1
ATOM 2294 N N . LEU B 1 44 ? -14.375 -6.859 1.138 1 97.69 44 LEU B N 1
ATOM 2295 C CA . LEU B 1 44 ? -15.578 -6.289 1.726 1 97.69 44 LEU B CA 1
ATOM 2296 C C . LEU B 1 44 ? -16.781 -6.453 0.791 1 97.69 44 LEU B C 1
ATOM 2298 O O . LEU B 1 44 ? -17.891 -6.742 1.24 1 97.69 44 LEU B O 1
ATOM 2302 N N . SER B 1 45 ? -16.531 -6.273 -0.47 1 97.06 45 SER B N 1
ATOM 2303 C CA . SER B 1 45 ? -17.609 -6.445 -1.426 1 97.06 45 SER B CA 1
ATOM 2304 C C . SER B 1 45 ? -18.062 -7.898 -1.496 1 97.06 45 SER B C 1
ATOM 2306 O O . SER B 1 45 ? -19.266 -8.188 -1.514 1 97.06 45 SER B O 1
ATOM 2308 N N . ALA B 1 46 ? -17.141 -8.781 -1.602 1 97.69 46 ALA B N 1
ATOM 2309 C CA . ALA B 1 46 ? -17.484 -10.203 -1.635 1 97.69 46 ALA B CA 1
ATOM 2310 C C . ALA B 1 46 ? -18.281 -10.602 -0.393 1 97.69 46 ALA B C 1
ATOM 2312 O O . ALA B 1 46 ? -19.312 -11.273 -0.494 1 97.69 46 ALA B O 1
ATOM 2313 N N . LEU B 1 47 ? -17.828 -10.148 0.75 1 97.06 47 LEU B N 1
ATOM 2314 C CA . LEU B 1 47 ? -18.5 -10.477 2.006 1 97.06 47 LEU B CA 1
ATOM 2315 C C . LEU B 1 47 ? -19.891 -9.875 2.051 1 97.06 47 LEU B C 1
ATOM 2317 O O . LEU B 1 47 ? -20.844 -10.531 2.479 1 97.06 47 LEU B O 1
ATOM 2321 N N . ALA B 1 48 ? -20.016 -8.672 1.667 1 95.12 48 ALA B N 1
ATOM 2322 C CA . ALA B 1 48 ? -21.328 -8.008 1.663 1 95.12 48 ALA B CA 1
ATOM 2323 C C . ALA B 1 48 ? -22.312 -8.758 0.779 1 95.12 48 ALA B C 1
ATOM 2325 O O . ALA B 1 48 ? -23.453 -9 1.181 1 95.12 48 ALA B O 1
ATOM 2326 N N . ILE B 1 49 ? -21.906 -9.109 -0.368 1 95.69 49 ILE B N 1
ATOM 2327 C CA . ILE B 1 49 ? -22.781 -9.812 -1.296 1 95.69 49 ILE B CA 1
ATOM 2328 C C . ILE B 1 49 ? -23.172 -11.164 -0.711 1 95.69 49 ILE B C 1
ATOM 2330 O O . ILE B 1 49 ? -24.344 -11.547 -0.74 1 95.69 49 ILE B O 1
ATOM 2334 N N . LEU B 1 50 ? -22.25 -11.844 -0.141 1 96 50 LEU B N 1
ATOM 2335 C CA . LEU B 1 50 ? -22.484 -13.164 0.436 1 96 50 LEU B CA 1
ATOM 2336 C C . LEU B 1 50 ? -23.469 -13.07 1.602 1 96 50 LEU B C 1
ATOM 2338 O O . LEU B 1 50 ? -24.312 -13.953 1.774 1 96 50 LEU B O 1
ATOM 2342 N N . LEU B 1 51 ? -23.391 -12.031 2.35 1 94.88 51 LEU B N 1
ATOM 2343 C CA . LEU B 1 51 ? -24.172 -11.914 3.574 1 94.88 51 LEU B CA 1
ATOM 2344 C C . LEU B 1 51 ? -25.547 -11.312 3.285 1 94.88 51 LEU B C 1
ATOM 2346 O O . LEU B 1 51 ? -26.516 -11.617 3.982 1 94.88 51 LEU B O 1
ATOM 2350 N N . LEU B 1 52 ? -25.625 -10.578 2.273 1 93.88 52 LEU B N 1
ATOM 2351 C CA . LEU B 1 52 ? -26.844 -9.805 2.084 1 93.88 52 LEU B CA 1
ATOM 2352 C C . LEU B 1 52 ? -27.656 -10.336 0.911 1 93.88 52 LEU B C 1
ATOM 2354 O O . LEU B 1 52 ? -28.812 -9.953 0.719 1 93.88 52 LEU B O 1
ATOM 2358 N N . THR B 1 53 ? -27.016 -11.172 0.124 1 93.69 53 THR B N 1
ATOM 2359 C CA . THR B 1 53 ? -27.719 -11.695 -1.042 1 93.69 53 THR B CA 1
ATOM 2360 C C . THR B 1 53 ? -27.422 -13.172 -1.245 1 93.69 53 THR B C 1
ATOM 2362 O O . THR B 1 53 ? -26.562 -13.734 -0.556 1 93.69 53 THR B O 1
ATOM 2365 N N . ASP B 1 54 ? -28.141 -13.812 -2.227 1 92.06 54 ASP B N 1
ATOM 2366 C CA . ASP B 1 54 ? -27.859 -15.188 -2.641 1 92.06 54 ASP B CA 1
ATOM 2367 C C . ASP B 1 54 ? -27.219 -15.219 -4.027 1 92.06 54 ASP B C 1
ATOM 2369 O O . ASP B 1 54 ? -27.188 -16.266 -4.672 1 92.06 54 ASP B O 1
ATOM 2373 N N . SER B 1 55 ? -26.734 -14.086 -4.441 1 92.88 55 SER B N 1
ATOM 2374 C CA . SER B 1 55 ? -26.188 -13.953 -5.793 1 92.88 55 SER B CA 1
ATOM 2375 C C . SER B 1 55 ? -24.781 -14.531 -5.879 1 92.88 55 SER B C 1
ATOM 2377 O O . SER B 1 55 ? -23.969 -14.352 -4.969 1 92.88 55 SER B O 1
ATOM 2379 N N . PRO B 1 56 ? -24.438 -15.188 -6.973 1 93.88 56 PRO B N 1
ATOM 2380 C CA . PRO B 1 56 ? -23.078 -15.695 -7.16 1 93.88 56 PRO B CA 1
ATOM 2381 C C . PRO B 1 56 ? -22.109 -14.609 -7.609 1 93.88 56 PRO B C 1
ATOM 2383 O O . PRO B 1 56 ? -20.922 -14.891 -7.84 1 93.88 56 PRO B O 1
ATOM 2386 N N . VAL B 1 57 ? -22.547 -13.359 -7.609 1 96.06 57 VAL B N 1
ATOM 2387 C CA . VAL B 1 57 ? -21.734 -12.281 -8.148 1 96.06 57 VAL B CA 1
ATOM 2388 C C . VAL B 1 57 ? -20.594 -11.969 -7.191 1 96.06 57 VAL B C 1
ATOM 2390 O O . VAL B 1 57 ? -19.641 -11.273 -7.555 1 96.06 57 VAL B O 1
ATOM 2393 N N . TRP B 1 58 ? -20.578 -12.492 -5.953 1 96.75 58 TRP B N 1
ATOM 2394 C CA . TRP B 1 58 ? -19.5 -12.305 -5 1 96.75 58 TRP B CA 1
ATOM 2395 C C . TRP B 1 58 ? -18.188 -12.859 -5.547 1 96.75 58 TRP B C 1
ATOM 2397 O O . TRP B 1 58 ? -17.094 -12.492 -5.082 1 96.75 58 TRP B O 1
ATOM 2407 N N . ARG B 1 59 ? -18.25 -13.703 -6.516 1 97.62 59 ARG B N 1
ATOM 2408 C CA . ARG B 1 59 ? -17.078 -14.359 -7.102 1 97.62 59 ARG B CA 1
ATOM 2409 C C . ARG B 1 59 ? -16.203 -13.352 -7.844 1 97.62 59 ARG B C 1
ATOM 2411 O O . ARG B 1 59 ? -14.984 -13.523 -7.922 1 97.62 59 ARG B O 1
ATOM 2418 N N . VAL B 1 60 ? -16.828 -12.305 -8.344 1 98 60 VAL B N 1
ATOM 2419 C CA . VAL B 1 60 ? -16.109 -11.297 -9.109 1 98 60 VAL B CA 1
ATOM 2420 C C . VAL B 1 60 ? -15.172 -10.523 -8.18 1 98 60 VAL B C 1
ATOM 2422 O O . VAL B 1 60 ? -13.961 -10.477 -8.406 1 98 60 VAL B O 1
ATOM 2425 N N . PRO B 1 61 ? -15.711 -9.953 -7.117 1 98.38 61 PRO B N 1
ATOM 2426 C CA . PRO B 1 61 ? -14.781 -9.258 -6.219 1 98.38 61 PRO B CA 1
ATOM 2427 C C . PRO B 1 61 ? -13.836 -10.219 -5.5 1 98.38 61 PRO B C 1
ATOM 2429 O O . PRO B 1 61 ? -12.75 -9.82 -5.078 1 98.38 61 PRO B O 1
ATOM 2432 N N . PHE B 1 62 ? -14.18 -11.484 -5.348 1 98.5 62 PHE B N 1
ATOM 2433 C CA . PHE B 1 62 ? -13.242 -12.469 -4.832 1 98.5 62 PHE B CA 1
ATOM 2434 C C . PHE B 1 62 ? -12 -12.547 -5.715 1 98.5 62 PHE B C 1
ATOM 2436 O O . PHE B 1 62 ? -10.883 -12.664 -5.215 1 98.5 62 PHE B O 1
ATOM 2443 N N . PHE B 1 63 ? -12.242 -12.586 -6.992 1 98.75 63 PHE B N 1
ATOM 2444 C CA . PHE B 1 63 ? -11.117 -12.664 -7.918 1 98.75 63 PHE B CA 1
ATOM 2445 C C . PHE B 1 63 ? -10.195 -11.461 -7.75 1 98.75 63 PHE B C 1
ATOM 2447 O O . PHE B 1 63 ? -8.969 -11.609 -7.77 1 98.75 63 PHE B O 1
ATOM 2454 N N . LEU B 1 64 ? -10.789 -10.281 -7.594 1 98.62 64 LEU B N 1
ATOM 2455 C CA . LEU B 1 64 ? -10.016 -9.07 -7.348 1 98.62 64 LEU B CA 1
ATOM 2456 C C . LEU B 1 64 ? -9.18 -9.211 -6.078 1 98.62 64 LEU B C 1
ATOM 2458 O O . LEU B 1 64 ? -8.008 -8.828 -6.055 1 98.62 64 LEU B O 1
ATOM 2462 N N . LEU B 1 65 ? -9.773 -9.734 -5.059 1 98.69 65 LEU B N 1
ATOM 2463 C CA . LEU B 1 65 ? -9.102 -9.984 -3.785 1 98.69 65 LEU B CA 1
ATOM 2464 C C . LEU B 1 65 ? -7.914 -10.922 -3.971 1 98.69 65 LEU B C 1
ATOM 2466 O O . LEU B 1 65 ? -6.812 -10.641 -3.494 1 98.69 65 LEU B O 1
ATOM 2470 N N . ALA B 1 66 ? -8.078 -11.984 -4.66 1 98.75 66 ALA B N 1
ATOM 2471 C CA . ALA B 1 66 ? -7.035 -12.977 -4.883 1 98.75 66 ALA B CA 1
ATOM 2472 C C . ALA B 1 66 ? -5.895 -12.398 -5.711 1 98.75 66 ALA B C 1
ATOM 2474 O O . ALA B 1 66 ? -4.719 -12.602 -5.391 1 98.75 66 ALA B O 1
ATOM 2475 N N . LEU B 1 67 ? -6.258 -11.664 -6.734 1 98.75 67 LEU B N 1
ATOM 2476 C CA . LEU B 1 67 ? -5.262 -11.062 -7.617 1 98.75 67 LEU B CA 1
ATOM 2477 C C . LEU B 1 67 ? -4.434 -10.023 -6.875 1 98.75 67 LEU B C 1
ATOM 2479 O O . LEU B 1 67 ? -3.207 -9.984 -7.012 1 98.75 67 LEU B O 1
ATOM 2483 N N . SER B 1 68 ? -5.109 -9.172 -6.129 1 98.81 68 SER B N 1
ATOM 2484 C CA . SER B 1 68 ? -4.398 -8.117 -5.414 1 98.81 68 SER B CA 1
ATOM 2485 C C . SER B 1 68 ? -3.42 -8.695 -4.402 1 98.81 68 SER B C 1
ATOM 2487 O O . SER B 1 68 ? -2.283 -8.227 -4.293 1 98.81 68 SER B O 1
ATOM 2489 N N . LEU B 1 69 ? -3.861 -9.695 -3.691 1 98.81 69 LEU B N 1
ATOM 2490 C CA . LEU B 1 69 ? -2.982 -10.344 -2.725 1 98.81 69 LEU B CA 1
ATOM 2491 C C . LEU B 1 69 ? -1.805 -11.016 -3.424 1 98.81 69 LEU B C 1
ATOM 2493 O O . LEU B 1 69 ? -0.667 -10.922 -2.955 1 98.81 69 LEU B O 1
ATOM 2497 N N . PHE B 1 70 ? -2.07 -11.719 -4.492 1 98.75 70 PHE B N 1
ATOM 2498 C CA . PHE B 1 70 ? -1.029 -12.391 -5.262 1 98.75 70 PHE B CA 1
ATOM 2499 C C . PHE B 1 70 ? 0.058 -11.398 -5.676 1 98.75 70 PHE B C 1
ATOM 2501 O O . PHE B 1 70 ? 1.239 -11.625 -5.398 1 98.75 70 PHE B O 1
ATOM 2508 N N . HIS B 1 71 ? -0.35 -10.312 -6.309 1 98.81 71 HIS B N 1
ATOM 2509 C CA . HIS B 1 71 ? 0.604 -9.336 -6.828 1 98.81 71 HIS B CA 1
ATOM 2510 C C . HIS B 1 71 ? 1.372 -8.656 -5.703 1 98.81 71 HIS B C 1
ATOM 2512 O O . HIS B 1 71 ? 2.566 -8.383 -5.836 1 98.81 71 HIS B O 1
ATOM 2518 N N . PHE B 1 72 ? 0.707 -8.352 -4.629 1 98.94 72 PHE B N 1
ATOM 2519 C CA . PHE B 1 72 ? 1.409 -7.758 -3.496 1 98.94 72 PHE B CA 1
ATOM 2520 C C . PHE B 1 72 ? 2.465 -8.719 -2.955 1 98.94 72 PHE B C 1
ATOM 2522 O O . PHE B 1 72 ? 3.607 -8.32 -2.723 1 98.94 72 PHE B O 1
ATOM 2529 N N . LEU B 1 73 ? 2.074 -9.984 -2.75 1 98.81 73 LEU B N 1
ATOM 2530 C CA . LEU B 1 73 ? 2.982 -10.961 -2.158 1 98.81 73 LEU B CA 1
ATOM 2531 C C . LEU B 1 73 ? 4.152 -11.25 -3.092 1 98.81 73 LEU B C 1
ATOM 2533 O O . LEU B 1 73 ? 5.266 -11.523 -2.635 1 98.81 73 LEU B O 1
ATOM 2537 N N . GLU B 1 74 ? 3.891 -11.164 -4.453 1 98.62 74 GLU B N 1
ATOM 2538 C CA . GLU B 1 74 ? 4.996 -11.305 -5.395 1 98.62 74 GLU B CA 1
ATOM 2539 C C . GLU B 1 74 ? 6.09 -10.273 -5.125 1 98.62 74 GLU B C 1
ATOM 2541 O O . GLU B 1 74 ? 7.27 -10.625 -5.039 1 98.62 74 GLU B O 1
ATOM 2546 N N . PHE B 1 75 ? 5.676 -9.086 -5.008 1 98.75 75 PHE B N 1
ATOM 2547 C CA . PHE B 1 75 ? 6.656 -8.039 -4.75 1 98.75 75 PHE B CA 1
ATOM 2548 C C . PHE B 1 75 ? 7.266 -8.195 -3.361 1 98.75 75 PHE B C 1
ATOM 2550 O O . PHE B 1 75 ? 8.484 -8.125 -3.199 1 98.75 75 PHE B O 1
ATOM 2557 N N . TRP B 1 76 ? 6.398 -8.312 -2.346 1 98.81 76 TRP B N 1
ATOM 2558 C CA . TRP B 1 76 ? 6.859 -8.328 -0.961 1 98.81 76 TRP B CA 1
ATOM 2559 C C . TRP B 1 76 ? 7.887 -9.43 -0.74 1 98.81 76 TRP B C 1
ATOM 2561 O O . TRP B 1 76 ? 8.93 -9.203 -0.126 1 98.81 76 TRP B O 1
ATOM 2571 N N . THR B 1 77 ? 7.668 -10.656 -1.223 1 98.5 77 THR B N 1
ATOM 2572 C CA . THR B 1 77 ? 8.594 -11.773 -1.04 1 98.5 77 THR B CA 1
ATOM 2573 C C . THR B 1 77 ? 9.914 -11.492 -1.742 1 98.5 77 THR B C 1
ATOM 2575 O O . THR B 1 77 ? 10.984 -11.797 -1.202 1 98.5 77 THR B O 1
ATOM 2578 N N . THR B 1 78 ? 9.82 -10.945 -2.949 1 98.12 78 THR B N 1
ATOM 2579 C CA . THR B 1 78 ? 11.039 -10.609 -3.686 1 98.12 78 THR B CA 1
ATOM 2580 C C . THR B 1 78 ? 11.859 -9.578 -2.92 1 98.12 78 THR B C 1
ATOM 2582 O O . THR B 1 78 ? 13.062 -9.758 -2.725 1 98.12 78 THR B O 1
ATOM 2585 N N . ALA B 1 79 ? 11.164 -8.547 -2.5 1 98.38 79 ALA B N 1
ATOM 2586 C CA . ALA B 1 79 ? 11.844 -7.477 -1.771 1 98.38 79 ALA B CA 1
ATOM 2587 C C . ALA B 1 79 ? 12.414 -7.988 -0.453 1 98.38 79 ALA B C 1
ATOM 2589 O O . ALA B 1 79 ? 13.469 -7.535 -0.009 1 98.38 79 ALA B O 1
ATOM 2590 N N . GLU B 1 80 ? 11.766 -8.914 0.145 1 98 80 GLU B N 1
ATOM 2591 C CA . GLU B 1 80 ? 12.133 -9.422 1.463 1 98 80 GLU B CA 1
ATOM 2592 C C . GLU B 1 80 ? 13.344 -10.336 1.382 1 98 80 GLU B C 1
ATOM 2594 O O . GLU B 1 80 ? 14.219 -10.305 2.254 1 98 80 GLU B O 1
ATOM 2599 N N . ARG B 1 81 ? 13.461 -11.094 0.309 1 96.62 81 ARG B N 1
ATOM 2600 C CA . ARG B 1 81 ? 14.492 -12.125 0.316 1 96.62 81 ARG B CA 1
ATOM 2601 C C . ARG B 1 81 ? 15.461 -11.938 -0.849 1 96.62 81 ARG B C 1
ATOM 2603 O O . ARG B 1 81 ? 16.531 -12.539 -0.869 1 96.62 81 ARG B O 1
ATOM 2610 N N . ASN B 1 82 ? 15.133 -11.172 -1.768 1 96 82 ASN B N 1
ATOM 2611 C CA . ASN B 1 82 ? 15.977 -10.852 -2.914 1 96 82 ASN B CA 1
ATOM 2612 C C . ASN B 1 82 ? 15.867 -9.375 -3.295 1 96 82 ASN B C 1
ATOM 2614 O O . ASN B 1 82 ? 15.539 -9.055 -4.438 1 96 82 ASN B O 1
ATOM 2618 N N . THR B 1 83 ? 16.234 -8.539 -2.367 1 96.44 83 THR B N 1
ATOM 2619 C CA . THR B 1 83 ? 16.062 -7.09 -2.484 1 96.44 83 THR B CA 1
ATOM 2620 C C . THR B 1 83 ? 16.797 -6.566 -3.715 1 96.44 83 THR B C 1
ATOM 2622 O O . THR B 1 83 ? 16.344 -5.625 -4.367 1 96.44 83 THR B O 1
ATOM 2625 N N . ALA B 1 84 ? 17.891 -7.137 -4.078 1 94.19 84 ALA B N 1
ATOM 2626 C CA . ALA B 1 84 ? 18.75 -6.66 -5.156 1 94.19 84 ALA B CA 1
ATOM 2627 C C . ALA B 1 84 ? 17.984 -6.609 -6.48 1 94.19 84 ALA B C 1
ATOM 2629 O O . ALA B 1 84 ? 18.219 -5.719 -7.301 1 94.19 84 ALA B O 1
ATOM 2630 N N . VAL B 1 85 ? 17.047 -7.492 -6.68 1 94.88 85 VAL B N 1
ATOM 2631 C CA . VAL B 1 85 ? 16.391 -7.555 -7.984 1 94.88 85 VAL B CA 1
ATOM 2632 C C . VAL B 1 85 ? 14.984 -6.965 -7.887 1 94.88 85 VAL B C 1
ATOM 2634 O O . VAL B 1 85 ? 14.273 -6.883 -8.883 1 94.88 85 VAL B O 1
ATOM 2637 N N . ALA B 1 86 ? 14.57 -6.625 -6.668 1 97.5 86 ALA B N 1
ATOM 2638 C CA . ALA B 1 86 ? 13.227 -6.082 -6.477 1 97.5 86 ALA B CA 1
ATOM 2639 C C . ALA B 1 86 ? 13.062 -4.762 -7.227 1 97.5 86 ALA B C 1
ATOM 2641 O O . ALA B 1 86 ? 13.922 -3.887 -7.152 1 97.5 86 ALA B O 1
ATOM 2642 N N . SER B 1 87 ? 12.047 -4.605 -7.953 1 97.81 87 SER B N 1
ATOM 2643 C CA . SER B 1 87 ? 11.672 -3.408 -8.703 1 97.81 87 SER B CA 1
ATOM 2644 C C . SER B 1 87 ? 10.156 -3.27 -8.805 1 97.81 87 SER B C 1
ATOM 2646 O O . SER B 1 87 ? 9.422 -4.141 -8.344 1 97.81 87 SER B O 1
ATOM 2648 N N . VAL B 1 88 ? 9.703 -2.178 -9.328 1 98 88 VAL B N 1
ATOM 2649 C CA . VAL B 1 88 ? 8.266 -1.943 -9.484 1 98 88 VAL B CA 1
ATOM 2650 C C . VAL B 1 88 ? 7.656 -3.039 -10.352 1 98 88 VAL B C 1
ATOM 2652 O O . VAL B 1 88 ? 6.492 -3.4 -10.18 1 98 88 VAL B O 1
ATOM 2655 N N . ASP B 1 89 ? 8.414 -3.668 -11.188 1 97.5 89 ASP B N 1
ATOM 2656 C CA . ASP B 1 89 ? 7.922 -4.723 -12.07 1 97.5 89 ASP B CA 1
ATOM 2657 C C . ASP B 1 89 ? 7.734 -6.031 -11.305 1 97.5 89 ASP B C 1
ATOM 2659 O O . ASP B 1 89 ? 7.086 -6.957 -11.805 1 97.5 89 ASP B O 1
ATOM 2663 N N . SER B 1 90 ? 8.305 -6.121 -10.141 1 98.12 90 SER B N 1
ATOM 2664 C CA . SER B 1 90 ? 8.211 -7.336 -9.336 1 98.12 90 SER B CA 1
ATOM 2665 C C . SER B 1 90 ? 6.789 -7.539 -8.812 1 98.12 90 SER B C 1
ATOM 2667 O O . SER B 1 90 ? 6.449 -8.625 -8.336 1 98.12 90 SER B O 1
ATOM 2669 N N . PHE B 1 91 ? 5.957 -6.512 -8.984 1 98.62 91 PHE B N 1
ATOM 2670 C CA . PHE B 1 91 ? 4.539 -6.688 -8.688 1 98.62 91 PHE B CA 1
ATOM 2671 C C . PHE B 1 91 ? 3.867 -7.551 -9.75 1 98.62 91 PHE B C 1
ATOM 2673 O O . PHE B 1 91 ? 2.77 -8.07 -9.531 1 98.62 91 PHE B O 1
ATOM 2680 N N . LEU B 1 92 ? 4.43 -7.637 -10.906 1 97.69 92 LEU B N 1
ATOM 2681 C CA . LEU B 1 92 ? 3.998 -8.461 -12.023 1 97.69 92 LEU B CA 1
ATOM 2682 C C . LEU B 1 92 ? 2.641 -8.008 -12.547 1 97.69 92 LEU B C 1
ATOM 2684 O O . LEU B 1 92 ? 1.83 -8.828 -12.984 1 97.69 92 LEU B O 1
ATOM 2688 N N . LEU B 1 93 ? 2.383 -6.719 -12.43 1 96.56 93 LEU B N 1
ATOM 2689 C CA . LEU B 1 93 ? 1.1 -6.184 -12.875 1 96.56 93 LEU B CA 1
ATOM 2690 C C . LEU B 1 93 ? 1.017 -6.164 -14.398 1 96.56 93 LEU B C 1
ATOM 2692 O O . LEU B 1 93 ? -0.074 -6.258 -14.969 1 96.56 93 LEU B O 1
ATOM 2696 N N . THR B 1 94 ? 2.17 -6.051 -15.039 1 93.19 94 THR B N 1
ATOM 2697 C CA . THR B 1 94 ? 2.195 -6.031 -16.5 1 93.19 94 THR B CA 1
ATOM 2698 C C . THR B 1 94 ? 3.025 -7.191 -17.047 1 93.19 94 THR B C 1
ATOM 2700 O O . THR B 1 94 ? 3.605 -7.094 -18.125 1 93.19 94 THR B O 1
ATOM 2703 N N . ALA B 1 95 ? 3.082 -8.18 -16.25 1 89.94 95 ALA B N 1
ATOM 2704 C CA . ALA B 1 95 ? 3.844 -9.359 -16.672 1 89.94 95 ALA B CA 1
ATOM 2705 C C . ALA B 1 95 ? 3.244 -9.977 -17.938 1 89.94 95 ALA B C 1
ATOM 2707 O O . ALA B 1 95 ? 2.021 -10.078 -18.062 1 89.94 95 ALA B O 1
ATOM 2708 N N . ASN B 1 96 ? 4.168 -10.43 -18.859 1 90.75 96 ASN B N 1
ATOM 2709 C CA . ASN B 1 96 ? 3.715 -11.094 -20.078 1 90.75 96 ASN B CA 1
ATOM 2710 C C . ASN B 1 96 ? 2.621 -10.297 -20.781 1 90.75 96 ASN B C 1
ATOM 2712 O O . ASN B 1 96 ? 1.604 -10.852 -21.188 1 90.75 96 ASN B O 1
ATOM 2716 N N . TRP B 1 97 ? 2.723 -9.047 -20.734 1 89.5 97 TRP B N 1
ATOM 2717 C CA . TRP B 1 97 ? 1.755 -8.172 -21.391 1 89.5 97 TRP B CA 1
ATOM 2718 C C . TRP B 1 97 ? 1.737 -8.406 -22.891 1 89.5 97 TRP B C 1
ATOM 2720 O O . TRP B 1 97 ? 2.791 -8.547 -23.516 1 89.5 97 TRP B O 1
ATOM 2730 N N . PRO B 1 98 ? 0.572 -8.539 -23.438 1 93.25 98 PRO B N 1
ATOM 2731 C CA . PRO B 1 98 ? -0.768 -8.312 -22.891 1 93.25 98 PRO B CA 1
ATOM 2732 C C . PRO B 1 98 ? -1.458 -9.609 -22.469 1 93.25 98 PRO B C 1
ATOM 2734 O O . PRO B 1 98 ? -2.594 -9.586 -21.984 1 93.25 98 PRO B O 1
ATOM 2737 N N . SER B 1 99 ? -0.791 -10.727 -22.641 1 93.75 99 SER B N 1
ATOM 2738 C CA . SER B 1 99 ? -1.422 -12.031 -22.453 1 93.75 99 SER B CA 1
ATOM 2739 C C . SER B 1 99 ? -1.962 -12.18 -21.031 1 93.75 99 SER B C 1
ATOM 2741 O O . SER B 1 99 ? -3.092 -12.641 -20.844 1 93.75 99 SER B O 1
ATOM 2743 N N . TYR B 1 100 ? -1.175 -11.797 -20.156 1 94 100 TYR B N 1
ATOM 2744 C CA . TYR B 1 100 ? -1.556 -11.875 -18.75 1 94 100 TYR B CA 1
ATOM 2745 C C . TYR B 1 100 ? -2.809 -11.047 -18.484 1 94 100 TYR B C 1
ATOM 2747 O O . TYR B 1 100 ? -3.744 -11.523 -17.844 1 94 100 TYR B O 1
ATOM 2755 N N . ALA B 1 101 ? -2.934 -9.828 -18.984 1 94.5 101 ALA B N 1
ATOM 2756 C CA . ALA B 1 101 ? -4.09 -8.945 -18.828 1 94.5 101 ALA B CA 1
ATOM 2757 C C . ALA B 1 101 ? -5.32 -9.523 -19.5 1 94.5 101 ALA B C 1
ATOM 2759 O O . ALA B 1 101 ? -6.43 -9.445 -18.969 1 94.5 101 ALA B O 1
ATOM 2760 N N . ILE B 1 102 ? -5.117 -10.055 -20.656 1 96.44 102 ILE B N 1
ATOM 2761 C CA . ILE B 1 102 ? -6.215 -10.656 -21.406 1 96.44 102 ILE B CA 1
ATOM 2762 C C . ILE B 1 102 ? -6.789 -11.836 -20.609 1 96.44 102 ILE B C 1
ATOM 2764 O O . ILE B 1 102 ? -8.008 -11.969 -20.5 1 96.44 102 ILE B O 1
ATOM 2768 N N . ALA B 1 103 ? -5.898 -12.656 -20.109 1 96.81 103 ALA B N 1
ATOM 2769 C CA . ALA B 1 103 ? -6.34 -13.828 -19.359 1 96.81 103 ALA B CA 1
ATOM 2770 C C . ALA B 1 103 ? -7.195 -13.422 -18.172 1 96.81 103 ALA B C 1
ATOM 2772 O O . ALA B 1 103 ? -8.297 -13.953 -17.984 1 96.81 103 ALA B O 1
ATOM 2773 N N . HIS B 1 104 ? -6.773 -12.461 -17.406 1 97.38 104 HIS B N 1
ATOM 2774 C CA . HIS B 1 104 ? -7.508 -12.07 -16.203 1 97.38 104 HIS B CA 1
ATOM 2775 C C . HIS B 1 104 ? -8.789 -11.32 -16.562 1 97.38 104 HIS B C 1
ATOM 2777 O O . HIS B 1 104 ? -9.812 -11.484 -15.898 1 97.38 104 HIS B O 1
ATOM 2783 N N . SER B 1 105 ? -8.711 -10.531 -17.609 1 98 105 SER B N 1
ATOM 2784 C CA . SER B 1 105 ? -9.922 -9.852 -18.047 1 98 105 SER B CA 1
ATOM 2785 C C . SER B 1 105 ? -10.969 -10.852 -18.531 1 98 105 SER B C 1
ATOM 2787 O O . SER B 1 105 ? -12.164 -10.68 -18.281 1 98 105 SER B O 1
ATOM 2789 N N . ALA B 1 106 ? -10.492 -11.844 -19.25 1 98.38 106 ALA B N 1
ATOM 2790 C CA . ALA B 1 106 ? -11.406 -12.883 -19.719 1 98.38 106 ALA B CA 1
ATOM 2791 C C . ALA B 1 106 ? -12.062 -13.617 -18.547 1 98.38 106 ALA B C 1
ATOM 2793 O O . ALA B 1 106 ? -13.258 -13.914 -18.594 1 98.38 106 ALA B O 1
ATOM 2794 N N . ALA B 1 107 ? -11.289 -13.922 -17.578 1 98.5 107 ALA B N 1
ATOM 2795 C CA . ALA B 1 107 ? -11.82 -14.586 -16.391 1 98.5 107 ALA B CA 1
ATOM 2796 C C . ALA B 1 107 ? -12.867 -13.719 -15.703 1 98.5 107 ALA B C 1
ATOM 2798 O O . ALA B 1 107 ? -13.938 -14.203 -15.336 1 98.5 107 ALA B O 1
ATOM 2799 N N . PHE B 1 108 ? -12.57 -12.422 -15.555 1 98.5 108 PHE B N 1
ATOM 2800 C CA . PHE B 1 108 ? -13.523 -11.484 -14.969 1 98.5 108 PHE B CA 1
ATOM 2801 C C . PHE B 1 108 ? -14.805 -11.438 -15.797 1 98.5 108 PHE B C 1
ATOM 2803 O O . PHE B 1 108 ? -15.906 -11.492 -15.242 1 98.5 108 PHE B O 1
ATOM 2810 N N . ALA B 1 109 ? -14.641 -11.352 -17.047 1 98.19 109 ALA B N 1
ATOM 2811 C CA . ALA B 1 109 ? -15.773 -11.195 -17.953 1 98.19 109 ALA B CA 1
ATOM 2812 C C . ALA B 1 109 ? -16.672 -12.414 -17.906 1 98.19 109 ALA B C 1
ATOM 2814 O O . ALA B 1 109 ? -17.906 -12.289 -17.812 1 98.19 109 ALA B O 1
ATOM 2815 N N . GLU B 1 110 ? -16.125 -13.594 -18.016 1 97.62 110 GLU B N 1
ATOM 2816 C CA . GLU B 1 110 ? -16.938 -14.797 -17.969 1 97.62 110 GLU B CA 1
ATOM 2817 C C . GLU B 1 110 ? -17.703 -14.906 -16.641 1 97.62 110 GLU B C 1
ATOM 2819 O O . GLU B 1 110 ? -18.906 -15.172 -16.625 1 97.62 110 GLU B O 1
ATOM 2824 N N . CYS B 1 111 ? -17.016 -14.695 -15.602 1 96.81 111 CYS B N 1
ATOM 2825 C CA . CYS B 1 111 ? -17.641 -14.789 -14.281 1 96.81 111 CYS B CA 1
ATOM 2826 C C . CYS B 1 111 ? -18.797 -13.805 -14.148 1 96.81 111 CYS B C 1
ATOM 2828 O O . CYS B 1 111 ? -19.891 -14.172 -13.719 1 96.81 111 CYS B O 1
ATOM 2830 N N . LEU B 1 112 ? -18.516 -12.57 -14.539 1 96.44 112 LEU B N 1
ATOM 2831 C CA . LEU B 1 112 ? -19.531 -11.523 -14.422 1 96.44 112 LEU B CA 1
ATOM 2832 C C . LEU B 1 112 ? -20.734 -11.836 -15.297 1 96.44 112 LEU B C 1
ATOM 2834 O O . LEU B 1 112 ? -21.875 -11.758 -14.836 1 96.44 112 LEU B O 1
ATOM 2838 N N . LEU B 1 113 ? -20.484 -12.211 -16.5 1 95.44 113 LEU B N 1
ATOM 2839 C CA . LEU B 1 113 ? -21.562 -12.5 -17.453 1 95.44 113 LEU B CA 1
ATOM 2840 C C . LEU B 1 113 ? -22.406 -13.672 -16.969 1 95.44 113 LEU B C 1
ATOM 2842 O O . LEU B 1 113 ? -23.625 -13.602 -16.969 1 95.44 113 LEU B O 1
ATOM 2846 N N . VAL B 1 114 ? -21.781 -14.695 -16.547 1 93 114 VAL B N 1
ATOM 2847 C CA . VAL B 1 114 ? -22.484 -15.898 -16.125 1 93 114 VAL B CA 1
ATOM 2848 C C . VAL B 1 114 ? -23.234 -15.617 -14.82 1 93 114 VAL B C 1
ATOM 2850 O O . VAL B 1 114 ? -24.391 -16.047 -14.648 1 93 114 VAL B O 1
ATOM 2853 N N . SER B 1 115 ? -22.641 -14.883 -13.938 1 93.25 115 SER B N 1
ATOM 2854 C CA . SER B 1 115 ? -23.25 -14.594 -12.648 1 93.25 115 SER B CA 1
ATOM 2855 C C . SER B 1 115 ? -24.469 -13.68 -12.805 1 93.25 115 SER B C 1
ATOM 2857 O O . SER B 1 115 ? -25.422 -13.766 -12.023 1 93.25 115 SER B O 1
ATOM 2859 N N . VAL B 1 116 ? -24.422 -12.844 -13.766 1 91 116 VAL B N 1
ATOM 2860 C CA . VAL B 1 116 ? -25.5 -11.867 -13.938 1 91 116 VAL B CA 1
ATOM 2861 C C . VAL B 1 116 ? -26.609 -12.477 -14.789 1 91 116 VAL B C 1
ATOM 2863 O O . VAL B 1 116 ? -27.781 -12.352 -14.453 1 91 116 VAL B O 1
ATOM 2866 N N . PHE B 1 117 ? -26.281 -13.219 -15.812 1 91.25 117 PHE B N 1
ATOM 2867 C CA . PHE B 1 117 ? -27.297 -13.656 -16.766 1 91.25 117 PHE B CA 1
ATOM 2868 C C . PHE B 1 117 ? -27.734 -15.078 -16.469 1 91.25 117 PHE B C 1
ATOM 2870 O O . PHE B 1 117 ? -28.828 -15.484 -16.859 1 91.25 117 PHE B O 1
ATOM 2877 N N . PHE B 1 118 ? -26.891 -15.883 -15.836 1 88.88 118 PHE B N 1
ATOM 2878 C CA . PHE B 1 118 ? -27.234 -17.281 -15.539 1 88.88 118 PHE B CA 1
ATOM 2879 C C . PHE B 1 118 ? -26.891 -17.609 -14.086 1 88.88 118 PHE B C 1
ATOM 2881 O O . PHE B 1 118 ? -26.156 -18.547 -13.82 1 88.88 118 PHE B O 1
ATOM 2888 N N . PRO B 1 119 ? -27.484 -16.922 -13.172 1 85.31 119 PRO B N 1
ATOM 2889 C CA . PRO B 1 119 ? -27.125 -17.094 -11.766 1 85.31 119 PRO B CA 1
ATOM 2890 C C . PRO B 1 119 ? -27.469 -18.484 -11.234 1 85.31 119 PRO B C 1
ATOM 2892 O O . PRO B 1 119 ? -26.844 -18.953 -10.281 1 85.31 119 PRO B O 1
ATOM 2895 N N . ASP B 1 120 ? -28.438 -19.219 -11.82 1 80.44 120 ASP B N 1
ATOM 2896 C CA . ASP B 1 120 ? -28.875 -20.516 -11.32 1 80.44 120 ASP B CA 1
ATOM 2897 C C . ASP B 1 120 ? -28.234 -21.656 -12.109 1 80.44 120 ASP B C 1
ATOM 2899 O O . ASP B 1 120 ? -28.625 -22.812 -11.977 1 80.44 120 ASP B O 1
ATOM 2903 N N . ARG B 1 121 ? -27.297 -21.203 -12.891 1 74.25 121 ARG B N 1
ATOM 2904 C CA . ARG B 1 121 ? -26.656 -22.219 -13.719 1 74.25 121 ARG B CA 1
ATOM 2905 C C . ARG B 1 121 ? -25.906 -23.234 -12.859 1 74.25 121 ARG B C 1
ATOM 2907 O O . ARG B 1 121 ? -25.297 -22.875 -11.852 1 74.25 121 ARG B O 1
ATOM 2914 N N . HIS B 1 122 ? -26.203 -24.516 -13.109 1 67.25 122 HIS B N 1
ATOM 2915 C CA . HIS B 1 122 ? -25.438 -25.594 -12.5 1 67.25 122 HIS B CA 1
ATOM 2916 C C . HIS B 1 122 ? -24.219 -25.953 -13.336 1 67.25 122 HIS B C 1
ATOM 2918 O O . HIS B 1 122 ? -24.297 -26.828 -14.203 1 67.25 122 HIS B O 1
ATOM 2924 N N . TRP B 1 123 ? -23.312 -25.141 -13.242 1 65.56 123 TRP B N 1
ATOM 2925 C CA . TRP B 1 123 ? -22.156 -25.312 -14.102 1 65.56 123 TRP B CA 1
ATOM 2926 C C . TRP B 1 123 ? -21.375 -26.578 -13.727 1 65.56 123 TRP B C 1
ATOM 2928 O O . TRP B 1 123 ? -20.672 -27.156 -14.562 1 65.56 123 TRP B O 1
ATOM 2938 N N . ALA B 1 124 ? -21.562 -26.953 -12.43 1 68.06 124 ALA B N 1
ATOM 2939 C CA . ALA B 1 124 ? -20.828 -28.125 -11.969 1 68.06 124 ALA B CA 1
ATOM 2940 C C . ALA B 1 124 ? -21.641 -29.406 -12.195 1 68.06 124 ALA B C 1
ATOM 2942 O O . ALA B 1 124 ? -22.844 -29.438 -11.953 1 68.06 124 ALA B O 1
ATOM 2943 N N . PRO B 1 125 ? -21.016 -30.312 -12.836 1 68.38 125 PRO B N 1
ATOM 2944 C CA . PRO B 1 125 ? -21.734 -31.578 -13.031 1 68.38 125 PRO B CA 1
ATOM 2945 C C . PRO B 1 125 ? -22.172 -32.219 -11.711 1 68.38 125 PRO B C 1
ATOM 2947 O O . PRO B 1 125 ? -21.469 -32.094 -10.703 1 68.38 125 PRO B O 1
ATOM 2950 N N . LEU B 1 126 ? -23.438 -32.906 -11.758 1 70.38 126 LEU B N 1
ATOM 2951 C CA . LEU B 1 126 ? -23.953 -33.781 -10.703 1 70.38 126 LEU B CA 1
ATOM 2952 C C . LEU B 1 126 ? -24.062 -33.031 -9.383 1 70.38 126 LEU B C 1
ATOM 2954 O O . LEU B 1 126 ? -23.844 -33.594 -8.312 1 70.38 126 LEU B O 1
ATOM 2958 N N . GLY B 1 127 ? -24.203 -31.797 -9.469 1 72.69 127 GLY B N 1
ATOM 2959 C CA . GLY B 1 127 ? -24.406 -31.047 -8.242 1 72.69 127 GLY B CA 1
ATOM 2960 C C . GLY B 1 127 ? -23.109 -30.812 -7.477 1 72.69 127 GLY B C 1
ATOM 2961 O O . GLY B 1 127 ? -23.141 -30.594 -6.262 1 72.69 127 GLY B O 1
ATOM 2962 N N . SER B 1 128 ? -21.984 -30.906 -8.109 1 78.44 128 SER B N 1
ATOM 2963 C CA . SER B 1 128 ? -20.688 -30.844 -7.445 1 78.44 128 SER B CA 1
ATOM 2964 C C . SER B 1 128 ? -20.219 -29.391 -7.285 1 78.44 128 SER B C 1
ATOM 2966 O O . SER B 1 128 ? -19.047 -29.156 -7.027 1 78.44 128 SER B O 1
ATOM 2968 N N . GLY B 1 129 ? -21.078 -28.516 -7.375 1 84.56 129 GLY B N 1
ATOM 2969 C CA . GLY B 1 129 ? -20.719 -27.109 -7.328 1 84.56 129 GLY B CA 1
ATOM 2970 C C . GLY B 1 129 ? -20.016 -26.719 -6.047 1 84.56 129 GLY B C 1
ATOM 2971 O O . GLY B 1 129 ? -18.969 -26.078 -6.082 1 84.56 129 GLY B O 1
ATOM 2972 N N . ASN B 1 130 ? -20.531 -27.172 -4.973 1 88.38 130 ASN B N 1
ATOM 2973 C CA . ASN B 1 130 ? -19.969 -26.828 -3.678 1 88.38 130 ASN B CA 1
ATOM 2974 C C . ASN B 1 130 ? -18.609 -27.484 -3.463 1 88.38 130 ASN B C 1
ATOM 2976 O O . ASN B 1 130 ? -17.703 -26.891 -2.867 1 88.38 130 ASN B O 1
ATOM 2980 N N . VAL B 1 131 ? -18.531 -28.656 -3.955 1 92 131 VAL B N 1
ATOM 2981 C CA . VAL B 1 131 ? -17.266 -29.375 -3.828 1 92 131 VAL B CA 1
ATOM 2982 C C . VAL B 1 131 ? -16.203 -28.672 -4.664 1 92 131 VAL B C 1
ATOM 2984 O O . VAL B 1 131 ? -15.07 -28.484 -4.199 1 92 131 VAL B O 1
ATOM 2987 N N . LEU B 1 132 ? -16.547 -28.297 -5.852 1 93.88 132 LEU B N 1
ATOM 2988 C CA . LEU B 1 132 ? -15.602 -27.609 -6.734 1 93.88 132 LEU B CA 1
ATOM 2989 C C . LEU B 1 132 ? -15.227 -26.25 -6.184 1 93.88 132 LEU B C 1
ATOM 2991 O O . LEU B 1 132 ? -14.086 -25.797 -6.336 1 93.88 132 LEU B O 1
ATOM 2995 N N . LEU B 1 133 ? -16.172 -25.609 -5.613 1 95.06 133 LEU B N 1
ATOM 2996 C CA . LEU B 1 133 ? -15.898 -24.328 -4.969 1 95.06 133 LEU B CA 1
ATOM 2997 C C . LEU B 1 133 ? -14.883 -24.5 -3.844 1 95.06 133 LEU B C 1
ATOM 2999 O O . LEU B 1 133 ? -13.906 -23.75 -3.77 1 95.06 133 LEU B O 1
ATOM 3003 N N . LEU B 1 134 ? -15.078 -25.516 -2.992 1 96.62 134 LEU B N 1
ATOM 3004 C CA . LEU B 1 134 ? -14.18 -25.75 -1.87 1 96.62 134 LEU B CA 1
ATOM 3005 C C . LEU B 1 134 ? -12.797 -26.156 -2.361 1 96.62 134 LEU B C 1
ATOM 3007 O O . LEU B 1 134 ? -11.781 -25.719 -1.805 1 96.62 134 LEU B O 1
ATOM 3011 N N . LEU B 1 135 ? -12.805 -26.969 -3.357 1 97.31 135 LEU B N 1
ATOM 3012 C CA . LEU B 1 135 ? -11.531 -27.359 -3.963 1 97.31 135 LEU B CA 1
ATOM 3013 C C . LEU B 1 135 ? -10.812 -26.141 -4.535 1 97.31 135 LEU B C 1
ATOM 3015 O O . LEU B 1 135 ? -9.602 -25.984 -4.355 1 97.31 135 LEU B O 1
ATOM 3019 N N . GLY B 1 136 ? -11.523 -25.328 -5.23 1 98.19 136 GLY B N 1
ATOM 3020 C CA . GLY B 1 136 ? -10.945 -24.094 -5.77 1 98.19 136 GLY B CA 1
ATOM 3021 C C . GLY B 1 136 ? -10.344 -23.203 -4.707 1 98.19 136 GLY B C 1
ATOM 3022 O O . GLY B 1 136 ? -9.227 -22.703 -4.863 1 98.19 136 GLY B O 1
ATOM 3023 N N . LEU B 1 137 ? -11.078 -23 -3.652 1 98.44 137 LEU B N 1
ATOM 3024 C CA . LEU B 1 137 ? -10.594 -22.188 -2.543 1 98.44 137 LEU B CA 1
ATOM 3025 C C . LEU B 1 137 ? -9.312 -22.781 -1.962 1 98.44 137 LEU B C 1
ATOM 3027 O O . LEU B 1 137 ? -8.352 -22.047 -1.688 1 98.44 137 LEU B O 1
ATOM 3031 N N . ALA B 1 138 ? -9.305 -24.062 -1.791 1 98.56 138 ALA B N 1
ATOM 3032 C CA . ALA B 1 138 ? -8.117 -24.75 -1.28 1 98.56 138 ALA B CA 1
ATOM 3033 C C . ALA B 1 138 ? -6.926 -24.547 -2.215 1 98.56 138 ALA B C 1
ATOM 3035 O O . ALA B 1 138 ? -5.812 -24.266 -1.762 1 98.56 138 ALA B O 1
ATOM 3036 N N . LEU B 1 139 ? -7.148 -24.688 -3.467 1 98.56 139 LEU B N 1
ATOM 3037 C CA . LEU B 1 139 ? -6.082 -24.547 -4.453 1 98.56 139 LEU B CA 1
ATOM 3038 C C . LEU B 1 139 ? -5.547 -23.125 -4.48 1 98.56 139 LEU B C 1
ATOM 3040 O O . LEU B 1 139 ? -4.344 -22.906 -4.645 1 98.56 139 LEU B O 1
ATOM 3044 N N . VAL B 1 140 ? -6.402 -22.156 -4.348 1 98.75 140 VAL B N 1
ATOM 3045 C CA . VAL B 1 140 ? -5.977 -20.766 -4.324 1 98.75 140 VAL B CA 1
ATOM 3046 C C . VAL B 1 140 ? -5.074 -20.531 -3.117 1 98.75 140 VAL B C 1
ATOM 3048 O O . VAL B 1 140 ? -3.994 -19.938 -3.25 1 98.75 140 VAL B O 1
ATOM 3051 N N . VAL B 1 141 ? -5.473 -20.984 -1.941 1 98.62 141 VAL B N 1
ATOM 3052 C CA . VAL B 1 141 ? -4.723 -20.766 -0.709 1 98.62 141 VAL B CA 1
ATOM 3053 C C . VAL B 1 141 ? -3.406 -21.547 -0.761 1 98.62 141 VAL B C 1
ATOM 3055 O O . VAL B 1 141 ? -2.34 -20.984 -0.499 1 98.62 141 VAL B O 1
ATOM 3058 N N . VAL B 1 142 ? -3.498 -22.797 -1.131 1 97.94 142 VAL B N 1
ATOM 3059 C CA . VAL B 1 142 ? -2.312 -23.641 -1.167 1 97.94 142 VAL B CA 1
ATOM 3060 C C . VAL B 1 142 ? -1.363 -23.156 -2.262 1 97.94 142 VAL B C 1
ATOM 3062 O O . VAL B 1 142 ? -0.15 -23.078 -2.051 1 97.94 142 VAL B O 1
ATOM 3065 N N . GLY B 1 143 ? -1.914 -22.891 -3.441 1 98.19 143 GLY B N 1
ATOM 3066 C CA . GLY B 1 143 ? -1.085 -22.375 -4.52 1 98.19 143 GLY B CA 1
ATOM 3067 C C . GLY B 1 143 ? -0.339 -21.109 -4.145 1 98.19 143 GLY B C 1
ATOM 3068 O O . GLY B 1 143 ? 0.868 -21 -4.371 1 98.19 143 GLY B O 1
ATOM 3069 N N . GLN B 1 144 ? -1.012 -20.188 -3.553 1 98.56 144 GLN B N 1
ATOM 3070 C CA . GLN B 1 144 ? -0.397 -18.938 -3.098 1 98.56 144 GLN B CA 1
ATOM 3071 C C . GLN B 1 144 ? 0.688 -19.219 -2.059 1 98.56 144 GLN B C 1
ATOM 3073 O O . GLN B 1 144 ? 1.786 -18.656 -2.143 1 98.56 144 GLN B O 1
ATOM 3078 N N . ALA B 1 145 ? 0.39 -20.031 -1.101 1 98.31 145 ALA B N 1
ATOM 3079 C CA . ALA B 1 145 ? 1.331 -20.344 -0.028 1 98.31 145 ALA B CA 1
ATOM 3080 C C . ALA B 1 145 ? 2.59 -21 -0.578 1 98.31 145 ALA B C 1
ATOM 3082 O O . ALA B 1 145 ? 3.707 -20.641 -0.204 1 98.31 145 ALA B O 1
ATOM 3083 N N . VAL B 1 146 ? 2.389 -21.938 -1.44 1 97.56 146 VAL B N 1
ATOM 3084 C CA . VAL B 1 146 ? 3.512 -22.688 -2.004 1 97.56 146 VAL B CA 1
ATOM 3085 C C . VAL B 1 146 ? 4.406 -21.75 -2.807 1 97.56 146 VAL B C 1
ATOM 3087 O O . VAL B 1 146 ? 5.629 -21.781 -2.68 1 97.56 146 VAL B O 1
ATOM 3090 N N . ARG B 1 147 ? 3.828 -20.938 -3.619 1 97.81 147 ARG B N 1
ATOM 3091 C CA . ARG B 1 147 ? 4.625 -20.031 -4.438 1 97.81 147 ARG B CA 1
ATOM 3092 C C . ARG B 1 147 ? 5.387 -19.031 -3.566 1 97.81 147 ARG B C 1
ATOM 3094 O O . ARG B 1 147 ? 6.59 -18.844 -3.748 1 97.81 147 ARG B O 1
ATOM 3101 N N . SER B 1 148 ? 4.699 -18.438 -2.627 1 98.31 148 SER B N 1
ATOM 3102 C CA . SER B 1 148 ? 5.363 -17.484 -1.747 1 98.31 148 SER B CA 1
ATOM 3103 C C . SER B 1 148 ? 6.484 -18.141 -0.951 1 98.31 148 SER B C 1
ATOM 3105 O O . SER B 1 148 ? 7.566 -17.578 -0.8 1 98.31 148 SER B O 1
ATOM 3107 N N . LEU B 1 149 ? 6.199 -19.328 -0.467 1 97.81 149 LEU B N 1
ATOM 3108 C CA . LEU B 1 149 ? 7.211 -20.078 0.282 1 97.81 149 LEU B CA 1
ATOM 3109 C C . LEU B 1 149 ? 8.406 -20.406 -0.604 1 97.81 149 LEU B C 1
ATOM 3111 O O . LEU B 1 149 ? 9.547 -20.375 -0.149 1 97.81 149 LEU B O 1
ATOM 3115 N N . ALA B 1 150 ? 8.148 -20.797 -1.826 1 97.56 150 ALA B N 1
ATOM 3116 C CA . ALA B 1 150 ? 9.219 -21.094 -2.781 1 97.56 150 ALA B CA 1
ATOM 3117 C C . ALA B 1 150 ? 10.133 -19.875 -2.965 1 97.56 150 ALA B C 1
ATOM 3119 O O . ALA B 1 150 ? 11.359 -20.016 -2.945 1 97.56 150 ALA B O 1
ATOM 3120 N N . MET B 1 151 ? 9.516 -18.766 -3.1 1 97.56 151 MET B N 1
ATOM 3121 C CA . MET B 1 151 ? 10.273 -17.531 -3.295 1 97.56 151 MET B CA 1
ATOM 3122 C C . MET B 1 151 ? 11.07 -17.188 -2.043 1 97.56 151 MET B C 1
ATOM 3124 O O . MET B 1 151 ? 12.234 -16.797 -2.133 1 97.56 151 MET B O 1
ATOM 3128 N N . LEU B 1 152 ? 10.453 -17.359 -0.903 1 97.12 152 LEU B N 1
ATOM 3129 C CA . LEU B 1 152 ? 11.117 -17.047 0.358 1 97.12 152 LEU B CA 1
ATOM 3130 C C . LEU B 1 152 ? 12.305 -17.969 0.594 1 97.12 152 LEU B C 1
ATOM 3132 O O . LEU B 1 152 ? 13.359 -17.531 1.055 1 97.12 152 LEU B O 1
ATOM 3136 N N . HIS B 1 153 ? 12.156 -19.188 0.234 1 96.25 153 HIS B N 1
ATOM 3137 C CA . HIS B 1 153 ? 13.188 -20.188 0.487 1 96.25 153 HIS B CA 1
ATOM 3138 C C . HIS B 1 153 ? 14.352 -20.031 -0.482 1 96.25 153 HIS B C 1
ATOM 3140 O O . HIS B 1 153 ? 15.516 -20.188 -0.093 1 96.25 153 HIS B O 1
ATOM 3146 N N . ALA B 1 154 ? 14.109 -19.703 -1.707 1 95.06 154 ALA B N 1
ATOM 3147 C CA . ALA B 1 154 ? 15.156 -19.562 -2.719 1 95.06 154 ALA B CA 1
ATOM 3148 C C . ALA B 1 154 ? 15.945 -18.266 -2.523 1 95.06 154 ALA B C 1
ATOM 3150 O O . ALA B 1 154 ? 17.125 -18.203 -2.857 1 95.06 154 ALA B O 1
ATOM 3151 N N . GLY B 1 155 ? 15.195 -17.266 -2.041 1 94.19 155 GLY B N 1
ATOM 3152 C CA . GLY B 1 155 ? 15.859 -16 -1.777 1 94.19 155 GLY B CA 1
ATOM 3153 C C . GLY B 1 155 ? 16.531 -15.414 -3.002 1 94.19 155 GLY B C 1
ATOM 3154 O O . GLY B 1 155 ? 15.906 -15.258 -4.051 1 94.19 155 GLY B O 1
ATOM 3155 N N . ALA B 1 156 ? 17.828 -15.258 -2.881 1 91.81 156 ALA B N 1
ATOM 3156 C CA . ALA B 1 156 ? 18.609 -14.609 -3.934 1 91.81 156 ALA B CA 1
ATOM 3157 C C . ALA B 1 156 ? 18.688 -15.492 -5.176 1 91.81 156 ALA B C 1
ATOM 3159 O O . ALA B 1 156 ? 19.047 -15.023 -6.258 1 91.81 156 ALA B O 1
ATOM 3160 N N . SER B 1 157 ? 18.328 -16.719 -5.059 1 92.75 157 SER B N 1
ATOM 3161 C CA . SER B 1 157 ? 18.406 -17.641 -6.184 1 92.75 157 SER B CA 1
ATOM 3162 C C . SER B 1 157 ? 17.109 -17.672 -6.98 1 92.75 157 SER B C 1
ATOM 3164 O O . SER B 1 157 ? 17.016 -18.344 -8 1 92.75 157 SER B O 1
ATOM 3166 N N . PHE B 1 158 ? 16.188 -16.891 -6.52 1 92.62 158 PHE B N 1
ATOM 3167 C CA . PHE B 1 158 ? 14.93 -16.797 -7.246 1 92.62 158 PHE B CA 1
ATOM 3168 C C . PHE B 1 158 ? 14.906 -15.555 -8.125 1 92.62 158 PHE B C 1
ATOM 3170 O O . PHE B 1 158 ? 15.297 -14.469 -7.691 1 92.62 158 PHE B O 1
ATOM 3177 N N . ASN B 1 159 ? 14.406 -15.773 -9.352 1 90.62 159 ASN B N 1
ATOM 3178 C CA . ASN B 1 159 ? 14.188 -14.695 -10.312 1 90.62 159 ASN B CA 1
ATOM 3179 C C . ASN B 1 159 ? 12.93 -14.922 -11.148 1 90.62 159 ASN B C 1
ATOM 3181 O O . ASN B 1 159 ? 12.641 -16.062 -11.531 1 90.62 159 ASN B O 1
ATOM 3185 N N . HIS B 1 160 ? 12.289 -13.875 -11.445 1 91.44 160 HIS B N 1
ATOM 3186 C CA . HIS B 1 160 ? 11.094 -13.977 -12.273 1 91.44 160 HIS B CA 1
ATOM 3187 C C . HIS B 1 160 ? 11.438 -14.281 -13.727 1 91.44 160 HIS B C 1
ATOM 3189 O O . HIS B 1 160 ? 10.594 -14.742 -14.492 1 91.44 160 HIS B O 1
ATOM 3195 N N . HIS B 1 161 ? 12.625 -13.992 -14.031 1 88.56 161 HIS B N 1
ATOM 3196 C CA . HIS B 1 161 ? 13.109 -14.258 -15.375 1 88.56 161 HIS B CA 1
ATOM 3197 C C . HIS B 1 161 ? 14.109 -15.406 -15.391 1 88.56 161 HIS B C 1
ATOM 3199 O O . HIS B 1 161 ? 14.93 -15.531 -14.477 1 88.56 161 HIS B O 1
ATOM 3205 N N . ILE B 1 162 ? 13.977 -16.141 -16.422 1 88.56 162 ILE B N 1
ATOM 3206 C CA . ILE B 1 162 ? 14.938 -17.219 -16.578 1 88.56 162 ILE B CA 1
ATOM 3207 C C . ILE B 1 162 ? 16.344 -16.641 -16.688 1 88.56 162 ILE B C 1
ATOM 3209 O O . ILE B 1 162 ? 16.594 -15.742 -17.5 1 88.56 162 ILE B O 1
ATOM 3213 N N . GLN B 1 163 ? 17.125 -17.172 -15.836 1 87.5 163 GLN B N 1
ATOM 3214 C CA . GLN B 1 163 ? 18.516 -16.703 -15.852 1 87.5 163 GLN B CA 1
ATOM 3215 C C . GLN B 1 163 ? 19.344 -17.5 -16.859 1 87.5 163 GLN B C 1
ATOM 3217 O O . GLN B 1 163 ? 19.312 -18.734 -16.859 1 87.5 163 GLN B O 1
ATOM 3222 N N . THR B 1 164 ? 20.078 -16.703 -17.609 1 88.44 164 THR B N 1
ATOM 3223 C CA . THR B 1 164 ? 20.891 -17.359 -18.641 1 88.44 164 THR B CA 1
ATOM 3224 C C . THR B 1 164 ? 22.359 -17.406 -18.234 1 88.44 164 THR B C 1
ATOM 3226 O O . THR B 1 164 ? 23.172 -18.094 -18.859 1 88.44 164 THR B O 1
ATOM 3229 N N . LYS B 1 165 ? 22.734 -16.625 -17.312 1 88.94 165 LYS B N 1
ATOM 3230 C CA . LYS B 1 165 ? 24.078 -16.641 -16.734 1 88.94 165 LYS B CA 1
ATOM 3231 C C . LYS B 1 165 ? 24.031 -16.891 -15.227 1 88.94 165 LYS B C 1
ATOM 3233 O O . LYS B 1 165 ? 23.172 -16.344 -14.531 1 88.94 165 LYS B O 1
ATOM 3238 N N . LYS B 1 166 ? 24.984 -17.688 -14.898 1 86.31 166 LYS B N 1
ATOM 3239 C CA . LYS B 1 166 ? 25.031 -17.984 -13.469 1 86.31 166 LYS B CA 1
ATOM 3240 C C . LYS B 1 166 ? 25.609 -16.828 -12.672 1 86.31 166 LYS B C 1
ATOM 3242 O O . LYS B 1 166 ? 26.75 -16.406 -12.922 1 86.31 166 LYS B O 1
ATOM 3247 N N . ALA B 1 167 ? 24.859 -16.359 -11.812 1 82.56 167 ALA B N 1
ATOM 3248 C CA . ALA B 1 167 ? 25.359 -15.312 -10.922 1 82.56 167 ALA B CA 1
ATOM 3249 C C . ALA B 1 167 ? 26.125 -15.914 -9.742 1 82.56 167 ALA B C 1
ATOM 3251 O O . ALA B 1 167 ? 25.922 -17.078 -9.398 1 82.56 167 ALA B O 1
ATOM 3252 N N . GLN B 1 168 ? 26.984 -15.156 -9.086 1 81.44 168 GLN B N 1
ATOM 3253 C CA . GLN B 1 168 ? 27.75 -15.617 -7.938 1 81.44 168 GLN B CA 1
ATOM 3254 C C . GLN B 1 168 ? 26.844 -15.953 -6.758 1 81.44 168 GLN B C 1
ATOM 3256 O O . GLN B 1 168 ? 27.172 -16.828 -5.949 1 81.44 168 GLN B O 1
ATOM 3261 N N . THR B 1 169 ? 25.734 -15.328 -6.762 1 80.88 169 THR B N 1
ATOM 3262 C CA . THR B 1 169 ? 24.844 -15.477 -5.621 1 80.88 169 THR B CA 1
ATOM 3263 C C . THR B 1 169 ? 23.906 -16.656 -5.832 1 80.88 169 THR B C 1
ATOM 3265 O O . THR B 1 169 ? 23.156 -17.047 -4.922 1 80.88 169 THR B O 1
ATOM 3268 N N . HIS B 1 170 ? 24.047 -17.281 -6.992 1 87.5 170 HIS B N 1
ATOM 3269 C CA . HIS B 1 170 ? 23.125 -18.375 -7.301 1 87.5 170 HIS B CA 1
ATOM 3270 C C . HIS B 1 170 ? 23.562 -19.672 -6.648 1 87.5 170 HIS B C 1
ATOM 3272 O O . HIS B 1 170 ? 24.672 -20.156 -6.895 1 87.5 170 HIS B O 1
ATOM 3278 N N . LEU B 1 171 ? 22.703 -20.156 -5.801 1 90.56 171 LEU B N 1
ATOM 3279 C CA . LEU B 1 171 ? 22.922 -21.453 -5.172 1 90.56 171 LEU B CA 1
ATOM 3280 C C . LEU B 1 171 ? 21.828 -22.438 -5.559 1 90.56 171 LEU B C 1
ATOM 3282 O O . LEU B 1 171 ? 20.688 -22.047 -5.793 1 90.56 171 LEU B O 1
ATOM 3286 N N . LEU B 1 172 ? 22.281 -23.641 -5.691 1 93.62 172 LEU B N 1
ATOM 3287 C CA . LEU B 1 172 ? 21.297 -24.688 -5.898 1 93.62 172 LEU B CA 1
ATOM 3288 C C . LEU B 1 172 ? 20.547 -24.984 -4.605 1 93.62 172 LEU B C 1
ATOM 3290 O O . LEU B 1 172 ? 21.109 -25.562 -3.678 1 93.62 172 LEU B O 1
ATOM 3294 N N . VAL B 1 173 ? 19.344 -24.594 -4.527 1 94 173 VAL B N 1
ATOM 3295 C CA . VAL B 1 173 ? 18.531 -24.781 -3.332 1 94 173 VAL B CA 1
ATOM 3296 C C . VAL B 1 173 ? 17.781 -26.109 -3.418 1 94 173 VAL B C 1
ATOM 3298 O O . VAL B 1 173 ? 16.922 -26.281 -4.293 1 94 173 VAL B O 1
ATOM 3301 N N . THR B 1 174 ? 18.031 -27 -2.508 1 94.81 174 THR B N 1
ATOM 3302 C CA . THR B 1 174 ? 17.438 -28.344 -2.592 1 94.81 174 THR B CA 1
ATOM 3303 C C . THR B 1 174 ? 16.766 -28.719 -1.275 1 94.81 174 THR B C 1
ATOM 3305 O O . THR B 1 174 ? 16.391 -29.875 -1.072 1 94.81 174 THR B O 1
ATOM 3308 N N . THR B 1 175 ? 16.609 -27.812 -0.36 1 94.44 175 THR B N 1
ATOM 3309 C CA . THR B 1 175 ? 16.016 -28.062 0.948 1 94.44 175 THR B CA 1
ATOM 3310 C C . THR B 1 175 ? 14.664 -27.375 1.062 1 94.44 175 THR B C 1
ATOM 3312 O O . THR B 1 175 ? 14.258 -26.625 0.165 1 94.44 175 THR B O 1
ATOM 3315 N N . GLY B 1 176 ? 13.977 -27.703 2.225 1 94.56 176 GLY B N 1
ATOM 3316 C CA . GLY B 1 176 ? 12.656 -27.125 2.383 1 94.56 176 GLY B CA 1
ATOM 3317 C C . GLY B 1 176 ? 11.672 -27.578 1.318 1 94.56 176 GLY B C 1
ATOM 3318 O O . GLY B 1 176 ? 11.539 -28.781 1.063 1 94.56 176 GLY B O 1
ATOM 3319 N N . ILE B 1 177 ? 11.078 -26.594 0.717 1 95.81 177 ILE B N 1
ATOM 3320 C CA . ILE B 1 177 ? 10.047 -26.922 -0.267 1 95.81 177 ILE B CA 1
ATOM 3321 C C . ILE B 1 177 ? 10.703 -27.484 -1.527 1 95.81 177 ILE B C 1
ATOM 3323 O O . ILE B 1 177 ? 10.102 -28.297 -2.236 1 95.81 177 ILE B O 1
ATOM 3327 N N . TYR B 1 178 ? 11.875 -27.078 -1.771 1 95.19 178 TYR B N 1
ATOM 3328 C CA . TYR B 1 178 ? 12.602 -27.547 -2.943 1 95.19 178 TYR B CA 1
ATOM 3329 C C . TYR B 1 178 ? 13.055 -29 -2.758 1 95.19 178 TYR B C 1
ATOM 3331 O O . TYR B 1 178 ? 13.469 -29.656 -3.719 1 95.19 178 TYR B O 1
ATOM 3339 N N . GLY B 1 179 ? 12.984 -29.422 -1.585 1 94.69 179 GLY B N 1
ATOM 3340 C CA . GLY B 1 179 ? 13.234 -30.828 -1.342 1 94.69 179 GLY B CA 1
ATOM 3341 C C . GLY B 1 179 ? 12.078 -31.719 -1.762 1 94.69 179 GLY B C 1
ATOM 3342 O O . GLY B 1 179 ? 12.242 -32.938 -1.906 1 94.69 179 GLY B O 1
ATOM 3343 N N . TRP B 1 180 ? 10.938 -31.109 -1.963 1 92.25 180 TRP B N 1
ATOM 3344 C CA . TRP B 1 180 ? 9.734 -31.859 -2.301 1 92.25 180 TRP B CA 1
ATOM 3345 C C . TRP B 1 180 ? 9.328 -31.609 -3.746 1 92.25 180 TRP B C 1
ATOM 3347 O O . TRP B 1 180 ? 8.742 -32.469 -4.395 1 92.25 180 TRP B O 1
ATOM 3357 N N . LEU B 1 181 ? 9.617 -30.391 -4.23 1 92.88 181 LEU B N 1
ATOM 3358 C CA . LEU B 1 181 ? 9.266 -29.938 -5.578 1 92.88 181 LEU B CA 1
ATOM 3359 C C . LEU B 1 181 ? 10.453 -29.266 -6.25 1 92.88 181 LEU B C 1
ATOM 3361 O O . LEU B 1 181 ? 11.07 -28.359 -5.668 1 92.88 181 LEU B O 1
ATOM 3365 N N . ARG B 1 182 ? 10.664 -29.656 -7.453 1 93.94 182 ARG B N 1
ATOM 3366 C CA . ARG B 1 182 ? 11.781 -29.047 -8.164 1 93.94 182 ARG B CA 1
ATOM 3367 C C . ARG B 1 182 ? 11.445 -27.609 -8.594 1 93.94 182 ARG B C 1
ATOM 3369 O O . ARG B 1 182 ? 12.32 -26.75 -8.648 1 93.94 182 ARG B O 1
ATOM 3376 N N . HIS B 1 183 ? 10.172 -27.406 -8.977 1 94.81 183 HIS B N 1
ATOM 3377 C CA . HIS B 1 183 ? 9.688 -26.109 -9.422 1 94.81 183 HIS B CA 1
ATOM 3378 C C . HIS B 1 183 ? 8.445 -25.672 -8.648 1 94.81 183 HIS B C 1
ATOM 3380 O O . HIS B 1 183 ? 7.387 -25.453 -9.234 1 94.81 183 HIS B O 1
ATOM 3386 N N . PRO B 1 184 ? 8.609 -25.5 -7.375 1 96.12 184 PRO B N 1
ATOM 3387 C CA . PRO B 1 184 ? 7.453 -25.219 -6.523 1 96.12 184 PRO B CA 1
ATOM 3388 C C . PRO B 1 184 ? 6.754 -23.906 -6.906 1 96.12 184 PRO B C 1
ATOM 3390 O O . PRO B 1 184 ? 5.535 -23.797 -6.762 1 96.12 184 PRO B O 1
ATOM 3393 N N . SER B 1 185 ? 7.477 -22.875 -7.332 1 96.5 185 SER B N 1
ATOM 3394 C CA . SER B 1 185 ? 6.848 -21.609 -7.707 1 96.5 185 SER B CA 1
ATOM 3395 C C . SER B 1 185 ? 5.891 -21.797 -8.883 1 96.5 185 SER B C 1
ATOM 3397 O O . SER B 1 185 ? 4.812 -21.203 -8.906 1 96.5 185 SER B O 1
ATOM 3399 N N . TYR B 1 186 ? 6.289 -22.594 -9.875 1 95.94 186 TYR B N 1
ATOM 3400 C CA . TYR B 1 186 ? 5.438 -22.875 -11.023 1 95.94 186 TYR B CA 1
ATOM 3401 C C . TYR B 1 186 ? 4.23 -23.719 -10.617 1 95.94 186 TYR B C 1
ATOM 3403 O O . TYR B 1 186 ? 3.119 -23.5 -11.094 1 95.94 186 TYR B O 1
ATOM 3411 N N . PHE B 1 187 ? 4.488 -24.719 -9.766 1 95.56 187 PHE B N 1
ATOM 3412 C CA . PHE B 1 187 ? 3.404 -25.516 -9.211 1 95.56 187 PHE B CA 1
ATOM 3413 C C . PHE B 1 187 ? 2.371 -24.625 -8.531 1 95.56 187 PHE B C 1
ATOM 3415 O O . PHE B 1 187 ? 1.172 -24.75 -8.789 1 95.56 187 PHE B O 1
ATOM 3422 N N . GLY B 1 188 ? 2.887 -23.75 -7.695 1 97.38 188 GLY B N 1
ATOM 3423 C CA . GLY B 1 188 ? 2.002 -22.859 -6.965 1 97.38 188 GLY B CA 1
ATOM 3424 C C . GLY B 1 188 ? 1.137 -22.016 -7.871 1 97.38 188 GLY B C 1
ATOM 3425 O O . GLY B 1 188 ? -0.082 -21.938 -7.695 1 97.38 188 GLY B O 1
ATOM 3426 N N . PHE B 1 189 ? 1.735 -21.391 -8.852 1 97.38 189 PHE B N 1
ATOM 3427 C CA . PHE B 1 189 ? 0.988 -20.5 -9.727 1 97.38 189 PHE B CA 1
ATOM 3428 C C . PHE B 1 189 ? 0.004 -21.281 -10.586 1 97.38 189 PHE B C 1
ATOM 3430 O O . PHE B 1 189 ? -1.109 -20.828 -10.844 1 97.38 189 PHE B O 1
ATOM 3437 N N . PHE B 1 190 ? 0.419 -22.438 -11.078 1 97.06 190 PHE B N 1
ATOM 3438 C CA . PHE B 1 190 ? -0.432 -23.281 -11.906 1 97.06 190 PHE B CA 1
ATOM 3439 C C . PHE B 1 190 ? -1.733 -23.609 -11.188 1 97.06 190 PHE B C 1
ATOM 3441 O O . PHE B 1 190 ? -2.82 -23.344 -11.703 1 97.06 190 PHE B O 1
ATOM 3448 N N . TRP B 1 191 ? -1.609 -24.062 -9.992 1 97.38 191 TRP B N 1
ATOM 3449 C CA . TRP B 1 191 ? -2.789 -24.5 -9.25 1 97.38 191 TRP B CA 1
ATOM 3450 C C . TRP B 1 191 ? -3.545 -23.297 -8.68 1 97.38 191 TRP B C 1
ATOM 3452 O O . TRP B 1 191 ? -4.773 -23.328 -8.562 1 97.38 191 TRP B O 1
ATOM 3462 N N . TRP B 1 192 ? -2.828 -22.203 -8.312 1 98.44 192 TRP B N 1
ATOM 3463 C CA . TRP B 1 192 ? -3.494 -20.953 -7.953 1 98.44 192 TRP B CA 1
ATOM 3464 C C . TRP B 1 192 ? -4.395 -20.469 -9.086 1 98.44 192 TRP B C 1
ATOM 3466 O O . TRP B 1 192 ? -5.566 -20.156 -8.859 1 98.44 192 TRP B O 1
ATOM 3476 N N . GLY B 1 193 ? -3.879 -20.484 -10.281 1 98.31 193 GLY B N 1
ATOM 3477 C CA . GLY B 1 193 ? -4.641 -20.062 -11.445 1 98.31 193 GLY B CA 1
ATOM 3478 C C . GLY B 1 193 ? -5.887 -20.891 -11.68 1 98.31 193 GLY B C 1
ATOM 3479 O O . GLY B 1 193 ? -6.98 -20.359 -11.852 1 98.31 193 GLY B O 1
ATOM 3480 N N . LEU B 1 194 ? -5.703 -22.156 -11.672 1 98.06 194 LEU B N 1
ATOM 3481 C CA . LEU B 1 194 ? -6.836 -23.047 -11.898 1 98.06 194 LEU B CA 1
ATOM 3482 C C . LEU B 1 194 ? -7.84 -22.953 -10.758 1 98.06 194 LEU B C 1
ATOM 3484 O O . LEU B 1 194 ? -9.055 -23 -10.984 1 98.06 194 LEU B O 1
ATOM 3488 N N . GLY B 1 195 ? -7.301 -22.859 -9.562 1 98.56 195 GLY B N 1
ATOM 3489 C CA . GLY B 1 195 ? -8.172 -22.719 -8.406 1 98.56 195 GLY B CA 1
ATOM 3490 C C . GLY B 1 195 ? -9.07 -21.5 -8.5 1 98.56 195 GLY B C 1
ATOM 3491 O O . GLY B 1 195 ? -10.25 -21.562 -8.133 1 98.56 195 GLY B O 1
ATOM 3492 N N . THR B 1 196 ? -8.539 -20.375 -8.914 1 98.69 196 THR B N 1
ATOM 3493 C CA . THR B 1 196 ? -9.359 -19.172 -9.055 1 98.69 196 THR B CA 1
ATOM 3494 C C . THR B 1 196 ? -10.5 -19.406 -10.039 1 98.69 196 THR B C 1
ATOM 3496 O O . THR B 1 196 ? -11.625 -18.969 -9.805 1 98.69 196 THR B O 1
ATOM 3499 N N . GLN B 1 197 ? -10.242 -20.109 -11.156 1 98.19 197 GLN B N 1
ATOM 3500 C CA . GLN B 1 197 ? -11.289 -20.359 -12.141 1 98.19 197 GLN B CA 1
ATOM 3501 C C . GLN B 1 197 ? -12.375 -21.266 -11.562 1 98.19 197 GLN B C 1
ATOM 3503 O O . GLN B 1 197 ? -13.562 -21.094 -11.875 1 98.19 197 GLN B O 1
ATOM 3508 N N . LEU B 1 198 ? -11.992 -22.203 -10.734 1 97.12 198 LEU B N 1
ATOM 3509 C CA . LEU B 1 198 ? -12.969 -23.047 -10.055 1 97.12 198 LEU B CA 1
ATOM 3510 C C . LEU B 1 198 ? -13.852 -22.219 -9.133 1 97.12 198 LEU B C 1
ATOM 3512 O O . LEU B 1 198 ? -15.078 -22.375 -9.125 1 97.12 198 LEU B O 1
ATOM 3516 N N . VAL B 1 199 ? -13.258 -21.359 -8.359 1 97.44 199 VAL B N 1
ATOM 3517 C CA . VAL B 1 199 ? -14.023 -20.516 -7.445 1 97.44 199 VAL B CA 1
ATOM 3518 C C . VAL B 1 199 ? -14.961 -19.609 -8.242 1 97.44 199 VAL B C 1
ATOM 3520 O O . VAL B 1 199 ? -16.109 -19.406 -7.859 1 97.44 199 VAL B O 1
ATOM 3523 N N . LEU B 1 200 ? -14.461 -19.094 -9.336 1 96.94 200 LEU B N 1
ATOM 3524 C CA . LEU B 1 200 ? -15.234 -18.172 -10.164 1 96.94 200 LEU B CA 1
ATOM 3525 C C . LEU B 1 200 ? -16.359 -18.906 -10.875 1 96.94 200 LEU B C 1
ATOM 3527 O O . LEU B 1 200 ? -17.312 -18.266 -11.359 1 96.94 200 LEU B O 1
ATOM 3531 N N . GLY B 1 201 ? -16.234 -20.234 -10.945 1 94.38 201 GLY B N 1
ATOM 3532 C CA . GLY B 1 201 ? -17.219 -21 -11.688 1 94.38 201 GLY B CA 1
ATOM 3533 C C . GLY B 1 201 ? -17.078 -20.859 -13.188 1 94.38 201 GLY B C 1
ATOM 3534 O O . GLY B 1 201 ? -18.062 -20.938 -13.922 1 94.38 201 GLY B O 1
ATOM 3535 N N . ASN B 1 202 ? -15.906 -20.578 -13.602 1 96.06 202 ASN B N 1
ATOM 3536 C CA . ASN B 1 202 ? -15.641 -20.391 -15.023 1 96.06 202 ASN B CA 1
ATOM 3537 C C . ASN B 1 202 ? -15.328 -21.719 -15.711 1 96.06 202 ASN B C 1
ATOM 3539 O O . ASN B 1 202 ? -14.305 -22.344 -15.43 1 96.06 202 ASN B O 1
ATOM 3543 N N . ALA B 1 203 ? -16.125 -22.125 -16.625 1 93.81 203 ALA B N 1
ATOM 3544 C CA . ALA B 1 203 ? -15.883 -23.375 -17.344 1 93.81 203 ALA B CA 1
ATOM 3545 C C . ALA B 1 203 ? -14.953 -23.156 -18.531 1 93.81 203 ALA B C 1
ATOM 3547 O O . ALA B 1 203 ? -13.984 -23.906 -18.719 1 93.81 203 ALA B O 1
ATOM 3548 N N . VAL B 1 204 ? -15.219 -22.141 -19.297 1 96.06 204 VAL B N 1
ATOM 3549 C CA . VAL B 1 204 ? -14.43 -21.875 -20.5 1 96.06 204 VAL B CA 1
ATOM 3550 C C . VAL B 1 204 ? -13.016 -21.438 -20.094 1 96.06 204 VAL B C 1
ATOM 3552 O O . VAL B 1 204 ? -12.031 -22 -20.594 1 96.06 204 VAL B O 1
ATOM 3555 N N . CYS B 1 205 ? -12.922 -20.531 -19.188 1 97.75 205 CYS B N 1
ATOM 3556 C CA . CYS B 1 205 ? -11.617 -20.031 -18.766 1 97.75 205 CYS B CA 1
ATOM 3557 C C . CYS B 1 205 ? -10.844 -21.109 -18.016 1 97.75 205 CYS B C 1
ATOM 3559 O O . CYS B 1 205 ? -9.609 -21.141 -18.078 1 97.75 205 CYS B O 1
ATOM 3561 N N . PHE B 1 206 ? -11.57 -21.953 -17.344 1 97.31 206 PHE B N 1
ATOM 3562 C CA . PHE B 1 206 ? -10.852 -23.047 -16.672 1 97.31 206 PHE B CA 1
ATOM 3563 C C . PHE B 1 206 ? -10.07 -23.859 -17.688 1 97.31 206 PHE B C 1
ATOM 3565 O O . PHE B 1 206 ? -8.883 -24.141 -17.5 1 97.31 206 PHE B O 1
ATOM 3572 N N . VAL B 1 207 ? -10.711 -24.219 -18.719 1 97.38 207 VAL B N 1
ATOM 3573 C CA . VAL B 1 207 ? -10.078 -25.016 -19.766 1 97.38 207 VAL B CA 1
ATOM 3574 C C . VAL B 1 207 ? -8.969 -24.219 -20.438 1 97.38 207 VAL B C 1
ATOM 3576 O O . VAL B 1 207 ? -7.859 -24.719 -20.625 1 97.38 207 VAL B O 1
ATOM 3579 N N . ALA B 1 208 ? -9.242 -22.984 -20.781 1 98 208 ALA B N 1
ATOM 3580 C CA . ALA B 1 208 ? -8.258 -22.125 -21.438 1 98 208 ALA B CA 1
ATOM 3581 C C . ALA B 1 208 ? -7.039 -21.906 -20.547 1 98 208 ALA B C 1
ATOM 3583 O O . ALA B 1 208 ? -5.902 -21.969 -21.016 1 98 208 ALA B O 1
ATOM 3584 N N . TYR B 1 209 ? -7.297 -21.641 -19.266 1 98.19 209 TYR B N 1
ATOM 3585 C CA . TYR B 1 209 ? -6.199 -21.469 -18.312 1 98.19 209 TYR B CA 1
ATOM 3586 C C . TYR B 1 209 ? -5.34 -22.719 -18.25 1 98.19 209 TYR B C 1
ATOM 3588 O O . TYR B 1 209 ? -4.109 -22.641 -18.219 1 98.19 209 TYR B O 1
ATOM 3596 N N . THR B 1 210 ? -6 -23.844 -18.156 1 97.25 210 THR B N 1
ATOM 3597 C CA . THR B 1 210 ? -5.266 -25.094 -18.094 1 97.25 210 THR B CA 1
ATOM 3598 C C . THR B 1 210 ? -4.324 -25.25 -19.281 1 97.25 210 THR B C 1
ATOM 3600 O O . THR B 1 210 ? -3.137 -25.531 -19.109 1 97.25 210 THR B O 1
ATOM 3603 N N . ALA B 1 211 ? -4.82 -24.984 -20.422 1 96.81 211 ALA B N 1
ATOM 3604 C CA . ALA B 1 211 ? -4.031 -25.141 -21.641 1 96.81 211 ALA B CA 1
ATOM 3605 C C . ALA B 1 211 ? -2.9 -24.109 -21.703 1 96.81 211 ALA B C 1
ATOM 3607 O O . ALA B 1 211 ? -1.749 -24.469 -21.969 1 96.81 211 ALA B O 1
ATOM 3608 N N . VAL B 1 212 ? -3.227 -22.891 -21.422 1 96.25 212 VAL B N 1
ATOM 3609 C CA . VAL B 1 212 ? -2.264 -21.797 -21.531 1 96.25 212 VAL B CA 1
ATOM 3610 C C . VAL B 1 212 ? -1.175 -21.969 -20.469 1 96.25 212 VAL B C 1
ATOM 3612 O O . VAL B 1 212 ? 0.016 -21.875 -20.766 1 96.25 212 VAL B O 1
ATOM 3615 N N . LEU B 1 213 ? -1.578 -22.281 -19.25 1 96.19 213 LEU B N 1
ATOM 3616 C CA . LEU B 1 213 ? -0.608 -22.406 -18.156 1 96.19 213 LEU B CA 1
ATOM 3617 C C . LEU B 1 213 ? 0.269 -23.641 -18.375 1 96.19 213 LEU B C 1
ATOM 3619 O O . LEU B 1 213 ? 1.478 -23.594 -18.125 1 96.19 213 LEU B O 1
ATOM 3623 N N . TYR B 1 214 ? -0.376 -24.703 -18.797 1 95.62 214 TYR B N 1
ATOM 3624 C CA . TYR B 1 214 ? 0.392 -25.922 -19.047 1 95.62 214 TYR B CA 1
ATOM 3625 C C . TYR B 1 214 ? 1.461 -25.688 -20.109 1 95.62 214 TYR B C 1
ATOM 3627 O O . TYR B 1 214 ? 2.633 -26.016 -19.891 1 95.62 214 TYR B O 1
ATOM 3635 N N . THR B 1 215 ? 1.108 -25.141 -21.188 1 95.31 215 THR B N 1
ATOM 3636 C CA . THR B 1 215 ? 2.035 -24.891 -22.281 1 95.31 215 THR B CA 1
ATOM 3637 C C . THR B 1 215 ? 3.115 -23.891 -21.875 1 95.31 215 THR B C 1
ATOM 3639 O O . THR B 1 215 ? 4.293 -24.078 -22.188 1 95.31 215 THR B O 1
ATOM 3642 N N . PHE B 1 216 ? 2.74 -22.922 -21.203 1 94 216 PHE B N 1
ATOM 3643 C CA . PHE B 1 216 ? 3.658 -21.875 -20.734 1 94 216 PHE B CA 1
ATOM 3644 C C . PHE B 1 216 ? 4.723 -22.469 -19.812 1 94 216 PHE B C 1
ATOM 3646 O O . PHE B 1 216 ? 5.918 -22.297 -20.062 1 94 216 PHE B O 1
ATOM 3653 N N . PHE B 1 217 ? 4.324 -23.234 -18.812 1 94.44 217 PHE B N 1
ATOM 3654 C CA . PHE B 1 217 ? 5.266 -23.719 -17.812 1 94.44 217 PHE B CA 1
ATOM 3655 C C . PHE B 1 217 ? 6.082 -24.875 -18.359 1 94.44 217 PHE B C 1
ATOM 3657 O O . PHE B 1 217 ? 7.254 -25.047 -18.016 1 94.44 217 PHE B O 1
ATOM 3664 N N . LYS B 1 218 ? 5.438 -25.656 -19.219 1 94.44 218 LYS B N 1
ATOM 3665 C CA . LYS B 1 218 ? 6.215 -26.719 -19.875 1 94.44 218 LYS B CA 1
ATOM 3666 C C . LYS B 1 218 ? 7.418 -26.125 -20.609 1 94.44 218 LYS B C 1
ATOM 3668 O O . LYS B 1 218 ? 8.539 -26.609 -20.438 1 94.44 218 LYS B O 1
ATOM 3673 N N . GLY B 1 219 ? 7.18 -25.125 -21.391 1 94 219 GLY B N 1
ATOM 3674 C CA . GLY B 1 219 ? 8.258 -24.469 -22.109 1 94 219 GLY B CA 1
ATOM 3675 C C . GLY B 1 219 ? 9.289 -23.844 -21.188 1 94 219 GLY B C 1
ATOM 3676 O O . GLY B 1 219 ? 10.492 -24.016 -21.391 1 94 219 GLY B O 1
ATOM 3677 N N . ARG B 1 220 ? 8.906 -23.203 -20.203 1 93.69 220 ARG B N 1
ATOM 3678 C CA . ARG B 1 220 ? 9.797 -22.531 -19.266 1 93.69 220 ARG B CA 1
ATOM 3679 C C . ARG B 1 220 ? 10.648 -23.516 -18.5 1 93.69 220 ARG B C 1
ATOM 3681 O O . ARG B 1 220 ? 11.852 -23.328 -18.328 1 93.69 220 ARG B O 1
ATOM 3688 N N . ILE B 1 221 ? 10 -24.547 -18.031 1 94.12 221 ILE B N 1
ATOM 3689 C CA . ILE B 1 221 ? 10.688 -25.562 -17.234 1 94.12 221 ILE B CA 1
ATOM 3690 C C . ILE B 1 221 ? 11.766 -26.234 -18.062 1 94.12 221 ILE B C 1
ATOM 3692 O O . ILE B 1 221 ? 12.883 -26.469 -17.594 1 94.12 221 ILE B O 1
ATOM 3696 N N . GLU B 1 222 ? 11.438 -26.531 -19.266 1 94.12 222 GLU B N 1
ATOM 3697 C CA . GLU B 1 222 ? 12.414 -27.172 -20.156 1 94.12 222 GLU B CA 1
ATOM 3698 C C . GLU B 1 222 ? 13.664 -26.312 -20.312 1 94.12 222 GLU B C 1
ATOM 3700 O O . GLU B 1 222 ? 14.781 -26.797 -20.172 1 94.12 222 GLU B O 1
ATOM 3705 N N . ILE B 1 223 ? 13.477 -25.078 -20.562 1 95 223 ILE B N 1
ATOM 3706 C CA . ILE B 1 223 ? 14.594 -24.156 -20.734 1 95 223 ILE B CA 1
ATOM 3707 C C . ILE B 1 223 ? 15.367 -24.016 -19.422 1 95 223 ILE B C 1
ATOM 3709 O O . ILE B 1 223 ? 16.594 -24.078 -19.406 1 95 223 ILE B O 1
ATOM 3713 N N . GLU B 1 224 ? 14.688 -23.859 -18.359 1 93.75 224 GLU B N 1
ATOM 3714 C CA . GLU B 1 224 ? 15.305 -23.656 -17.047 1 93.75 224 GLU B CA 1
ATOM 3715 C C . GLU B 1 224 ? 16.109 -24.891 -16.625 1 93.75 224 GLU B C 1
ATOM 3717 O O . GLU B 1 224 ? 17.188 -24.766 -16.047 1 93.75 224 GLU B O 1
ATOM 3722 N N . GLU B 1 225 ? 15.531 -26.062 -16.891 1 93.44 225 GLU B N 1
ATOM 3723 C CA . GLU B 1 225 ? 16.219 -27.297 -16.547 1 93.44 225 GLU B CA 1
ATOM 3724 C C . GLU B 1 225 ? 17.547 -27.422 -17.281 1 93.44 225 GLU B C 1
ATOM 3726 O O . GLU B 1 225 ? 18.547 -27.859 -16.703 1 93.44 225 GLU B O 1
ATOM 3731 N N . HIS B 1 226 ? 17.531 -27.047 -18.484 1 95.19 226 HIS B N 1
ATOM 3732 C CA . HIS B 1 226 ? 18.766 -27.062 -19.266 1 95.19 226 HIS B CA 1
ATOM 3733 C C . HIS B 1 226 ? 19.812 -26.141 -18.672 1 95.19 226 HIS B C 1
ATOM 3735 O O . HIS B 1 226 ? 20.969 -26.516 -18.516 1 95.19 226 HIS B O 1
ATOM 3741 N N . LYS B 1 227 ? 19.375 -24.969 -18.328 1 94.88 227 LYS B N 1
ATOM 3742 C CA . LYS B 1 227 ? 20.281 -23.984 -17.75 1 94.88 227 LYS B CA 1
ATOM 3743 C C . LYS B 1 227 ? 20.781 -24.422 -16.375 1 94.88 227 LYS B C 1
ATOM 3745 O O . LYS B 1 227 ? 21.938 -24.203 -16.031 1 94.88 227 LYS B O 1
ATOM 3750 N N . LEU B 1 228 ? 19.922 -25.062 -15.586 1 94.56 228 LEU B N 1
ATOM 3751 C CA . LEU B 1 228 ? 20.312 -25.516 -14.258 1 94.56 228 LEU B CA 1
ATOM 3752 C C . LEU B 1 228 ? 21.359 -26.625 -14.344 1 94.56 228 LEU B C 1
ATOM 3754 O O . LEU B 1 228 ? 22.281 -26.672 -13.523 1 94.56 228 LEU B O 1
ATOM 3758 N N . VAL B 1 229 ? 21.266 -27.438 -15.336 1 95.62 229 VAL B N 1
ATOM 3759 C CA . VAL B 1 229 ? 22.281 -28.453 -15.562 1 95.62 229 VAL B CA 1
ATOM 3760 C C . VAL B 1 229 ? 23.594 -27.797 -15.961 1 95.62 229 VAL B C 1
ATOM 3762 O O . VAL B 1 229 ? 24.672 -28.203 -15.508 1 95.62 229 VAL B O 1
ATOM 3765 N N . GLU B 1 230 ? 23.469 -26.812 -16.781 1 95.31 230 GLU B N 1
ATOM 3766 C CA . GLU B 1 230 ? 24.656 -26.062 -17.188 1 95.31 230 GLU B CA 1
ATOM 3767 C C . GLU B 1 230 ? 25.328 -25.391 -16 1 95.31 230 GLU B C 1
ATOM 3769 O O . GLU B 1 230 ? 26.562 -25.375 -15.898 1 95.31 230 GLU B O 1
ATOM 3774 N N . PHE B 1 231 ? 24.562 -24.844 -15.125 1 94.19 231 PHE B N 1
ATOM 3775 C CA . PHE B 1 231 ? 25.047 -24.047 -14 1 94.19 231 PHE B CA 1
ATOM 3776 C C . PHE B 1 231 ? 25.625 -24.953 -12.922 1 94.19 231 PHE B C 1
ATOM 3778 O O . PHE B 1 231 ? 26.641 -24.625 -12.297 1 94.19 231 PHE B O 1
ATOM 3785 N N . PHE B 1 232 ? 25.031 -26.172 -12.695 1 95 232 PHE B N 1
ATOM 3786 C CA . PHE B 1 232 ? 25.344 -26.891 -11.461 1 95 232 PHE B CA 1
ATOM 3787 C C . PHE B 1 232 ? 25.828 -28.297 -11.773 1 95 232 PHE B C 1
ATOM 3789 O O . PHE B 1 232 ? 26.234 -29.031 -10.875 1 95 232 PHE B O 1
ATOM 3796 N N . GLY B 1 233 ? 25.672 -28.781 -12.977 1 95.06 233 GLY B N 1
ATOM 3797 C CA . GLY B 1 233 ? 26.234 -30.047 -13.414 1 95.06 233 GLY B CA 1
ATOM 3798 C C . GLY B 1 233 ? 25.594 -31.25 -12.734 1 95.06 233 GLY B C 1
ATOM 3799 O O . GLY B 1 233 ? 24.375 -31.375 -12.711 1 95.06 233 GLY B O 1
ATOM 3800 N N . GLU B 1 234 ? 26.469 -32 -12.164 1 96 234 GLU B N 1
ATOM 3801 C CA . GLU B 1 234 ? 26.031 -33.281 -11.594 1 96 234 GLU B CA 1
ATOM 3802 C C . GLU B 1 234 ? 25.172 -33.062 -10.359 1 96 234 GLU B C 1
ATOM 3804 O O . GLU B 1 234 ? 24.266 -33.875 -10.078 1 96 234 GLU B O 1
ATOM 3809 N N . ASP B 1 235 ? 25.469 -32.062 -9.695 1 94.94 235 ASP B N 1
ATOM 3810 C CA . ASP B 1 235 ? 24.672 -31.766 -8.508 1 94.94 235 ASP B CA 1
ATOM 3811 C C . ASP B 1 235 ? 23.188 -31.641 -8.852 1 94.94 235 ASP B C 1
ATOM 3813 O O . ASP B 1 235 ? 22.328 -32.188 -8.148 1 94.94 235 ASP B O 1
ATOM 3817 N N . TYR B 1 236 ? 22.984 -30.953 -9.922 1 95.56 236 TYR B N 1
ATOM 3818 C CA . TYR B 1 236 ? 21.594 -30.781 -10.305 1 95.56 236 TYR B CA 1
ATOM 3819 C C . TYR B 1 236 ? 21.016 -32.094 -10.859 1 95.56 236 TYR B C 1
ATOM 3821 O O . TYR B 1 236 ? 19.859 -32.406 -10.617 1 95.56 236 TYR B O 1
ATOM 3829 N N . VAL B 1 237 ? 21.75 -32.781 -11.648 1 95.88 237 VAL B N 1
ATOM 3830 C CA . VAL B 1 237 ? 21.297 -34.031 -12.227 1 95.88 237 VAL B CA 1
ATOM 3831 C C . VAL B 1 237 ? 20.859 -35 -11.117 1 95.88 237 VAL B C 1
ATOM 3833 O O . VAL B 1 237 ? 19.812 -35.625 -11.219 1 95.88 237 VAL B O 1
ATOM 3836 N N . ASN B 1 238 ? 21.625 -35.062 -10.086 1 95.5 238 ASN B N 1
ATOM 3837 C CA . ASN B 1 238 ? 21.281 -35.906 -8.945 1 95.5 238 ASN B CA 1
ATOM 3838 C C . ASN B 1 238 ? 20.031 -35.438 -8.234 1 95.5 238 ASN B C 1
ATOM 3840 O O . ASN B 1 238 ? 19.203 -36.25 -7.793 1 95.5 238 ASN B O 1
ATOM 3844 N N . TYR B 1 239 ? 20.016 -34.156 -8.117 1 94.69 239 TYR B N 1
ATOM 3845 C CA . TYR B 1 239 ? 18.844 -33.531 -7.512 1 94.69 239 TYR B CA 1
ATOM 3846 C C . TYR B 1 239 ? 17.578 -33.875 -8.297 1 94.69 239 TYR B C 1
ATOM 3848 O O . TYR B 1 239 ? 16.562 -34.25 -7.715 1 94.69 239 TYR B O 1
ATOM 3856 N N . ARG B 1 240 ? 17.609 -33.781 -9.586 1 93.19 240 ARG B N 1
ATOM 3857 C CA . ARG B 1 240 ? 16.484 -34 -10.492 1 93.19 240 ARG B CA 1
ATOM 3858 C C . ARG B 1 240 ? 16.016 -35.469 -10.398 1 93.19 240 ARG B C 1
ATOM 3860 O O . ARG B 1 240 ? 14.812 -35.719 -10.531 1 93.19 240 ARG B O 1
ATOM 3867 N N . LYS B 1 241 ? 16.828 -36.344 -10.109 1 92.88 241 LYS B N 1
ATOM 3868 C CA . LYS B 1 241 ? 16.484 -37.75 -9.984 1 92.88 241 LYS B CA 1
ATOM 3869 C C . LYS B 1 241 ? 15.688 -38.031 -8.711 1 92.88 241 LYS B C 1
ATOM 3871 O O . LYS B 1 241 ? 14.844 -38.906 -8.672 1 92.88 241 LYS B O 1
ATOM 3876 N N . ARG B 1 242 ? 15.914 -37.219 -7.758 1 92.69 242 ARG B N 1
ATOM 3877 C CA . ARG B 1 242 ? 15.359 -37.438 -6.43 1 92.69 242 ARG B CA 1
ATOM 3878 C C . ARG B 1 242 ? 14.016 -36.719 -6.27 1 92.69 242 ARG B C 1
ATOM 3880 O O . ARG B 1 242 ? 13.148 -37.188 -5.527 1 92.69 242 ARG B O 1
ATOM 3887 N N . VAL B 1 243 ? 13.945 -35.594 -6.891 1 92.31 243 VAL B N 1
ATOM 3888 C CA . VAL B 1 243 ? 12.789 -34.75 -6.641 1 92.31 243 VAL B CA 1
ATOM 3889 C C . VAL B 1 243 ? 12.047 -34.5 -7.949 1 92.31 243 VAL B C 1
ATOM 3891 O O . VAL B 1 243 ? 12.656 -34.156 -8.969 1 92.31 243 VAL B O 1
ATOM 3894 N N . GLY B 1 244 ? 10.68 -34.594 -7.992 1 88.94 244 GLY B N 1
ATOM 3895 C CA . GLY B 1 244 ? 9.859 -34.375 -9.172 1 88.94 244 GLY B CA 1
ATOM 3896 C C . GLY B 1 244 ? 9.289 -32.969 -9.242 1 88.94 244 GLY B C 1
ATOM 3897 O O . GLY B 1 244 ? 9.547 -32.125 -8.367 1 88.94 244 GLY B O 1
ATOM 3898 N N . THR B 1 245 ? 8.555 -32.656 -10.289 1 84.12 245 THR B N 1
ATOM 3899 C CA . THR B 1 245 ? 7.969 -31.328 -10.5 1 84.12 245 THR B CA 1
ATOM 3900 C C . THR B 1 245 ? 6.535 -31.281 -9.977 1 84.12 245 THR B C 1
ATOM 3902 O O . THR B 1 245 ? 6.02 -30.203 -9.656 1 84.12 245 THR B O 1
ATOM 3905 N N . LEU B 1 246 ? 5.789 -32.312 -9.914 1 78.94 246 LEU B N 1
ATOM 3906 C CA . LEU B 1 246 ? 4.398 -32.5 -9.508 1 78.94 246 LEU B CA 1
ATOM 3907 C C . LEU B 1 246 ? 3.471 -31.625 -10.344 1 78.94 246 LEU B C 1
ATOM 3909 O O . LEU B 1 246 ? 2.352 -31.328 -9.922 1 78.94 246 LEU B O 1
ATOM 3913 N N . ILE B 1 247 ? 3.867 -31.047 -11.414 1 79.19 247 ILE B N 1
ATOM 3914 C CA . ILE B 1 247 ? 3.02 -30.469 -12.453 1 79.19 247 ILE B CA 1
ATOM 3915 C C . ILE B 1 247 ? 2.678 -31.516 -13.5 1 79.19 247 ILE B C 1
ATOM 3917 O O . ILE B 1 247 ? 3.562 -32.219 -13.992 1 79.19 247 ILE B O 1
ATOM 3921 N N . PRO B 1 248 ? 1.355 -31.719 -13.555 1 72.19 248 PRO B N 1
ATOM 3922 C CA . PRO B 1 248 ? 0.96 -32.812 -14.438 1 72.19 248 PRO B CA 1
ATOM 3923 C C . PRO B 1 248 ? 1.698 -32.812 -15.773 1 72.19 248 PRO B C 1
ATOM 3925 O O . PRO B 1 248 ? 1.766 -31.75 -16.438 1 72.19 248 PRO B O 1
ATOM 3928 N N . PHE B 1 249 ? 2.168 -33.938 -16.141 1 67.06 249 PHE B N 1
ATOM 3929 C CA . PHE B 1 249 ? 2.727 -34.281 -17.438 1 67.06 249 PHE B CA 1
ATOM 3930 C C . PHE B 1 249 ? 4.016 -33.531 -17.703 1 67.06 249 PHE B C 1
ATOM 3932 O O . PHE B 1 249 ? 4.359 -33.25 -18.859 1 67.06 249 PHE B O 1
ATOM 3939 N N . ILE B 1 250 ? 4.551 -32.906 -16.703 1 69.56 250 ILE B N 1
ATOM 3940 C CA . ILE B 1 250 ? 5.852 -32.281 -16.875 1 69.56 250 ILE B CA 1
ATOM 3941 C C . ILE B 1 250 ? 6.918 -33.062 -16.109 1 69.56 250 ILE B C 1
ATOM 3943 O O . ILE B 1 250 ? 6.699 -33.438 -14.961 1 69.56 250 ILE B O 1
#

Secondary structure (DSSP, 8-state):
---------TT-TTGGGSTTSTT-HHHHHHHHHHHHHHHHHHHHHHHHHHHH---GGGHHHHHHHHHHHHHHHHHHHHHHH-GGG--GGGG-TTTTTTHHHHHHHHHHHHHHHHHHH-TT---SGGGTHHHHHHHHHHHHHHHHHHHHHHHHHHGGG--SS--SS--TT-----SGGGGT-SSHHHHHHHHHHHHHHHHHT-HHHHHHHHHHHHHHHHHHHHHHHHHHHHHHTHHHHHHHHH----STT-/---------TT-TTGGGSTTSTT-HHHHHHHHHHHHHHHHHHHHHHHHHHHH---GGGHHHHHHHHHHHHHHHHHHHHHHH-GGG--GGGG-TTTTTTHHHHHHHHHHHHHHHHHHH-TT---SGGGTHHHHHHHHHHHHHHHHHHHHHHHHHHGGG--SS--SS--TT-----SGGGGT-SSHHHHHHHHHHHHHHHHHT-HHHHHHHHHHHHHHHHHHHHHHHHHHHHHHTHHHHHHHHH----STT-

Solvent-accessible surface area (backbone atoms only — not comparable to full-atom values): 25651 Å² total; per-residue (Å²): 125,85,72,76,73,64,77,71,54,91,80,46,87,59,56,52,34,30,62,92,35,60,42,7,51,25,55,36,27,50,53,23,19,52,30,15,24,40,25,32,46,9,48,52,50,19,50,48,36,57,72,75,44,91,57,58,54,28,36,51,32,40,50,44,21,52,50,24,49,49,29,47,47,44,27,38,37,34,15,54,39,22,44,89,76,41,33,56,67,41,33,49,85,68,42,67,66,61,58,49,58,50,53,54,49,49,47,50,49,51,28,47,51,41,29,71,76,43,60,83,59,73,82,34,70,93,72,36,43,65,58,43,32,52,50,9,51,49,28,32,55,49,12,48,49,41,22,51,48,37,40,50,72,42,17,62,49,50,67,98,55,87,68,88,65,83,51,91,70,53,58,90,70,56,57,76,64,37,47,65,18,67,41,37,43,59,38,9,48,50,39,21,55,48,11,48,24,39,50,40,64,32,66,67,52,33,54,50,47,50,53,52,49,49,54,52,48,51,54,50,49,54,55,48,51,54,43,44,36,70,69,49,39,66,63,40,53,56,46,56,73,75,24,51,45,89,38,87,97,93,126,82,73,74,75,63,77,73,52,91,78,46,87,60,54,52,33,31,60,93,35,60,42,8,51,25,54,36,28,50,52,24,19,51,29,15,23,40,25,32,46,10,49,53,48,19,49,47,35,56,74,73,43,91,57,57,54,27,35,51,32,42,50,43,21,52,50,23,49,49,29,47,49,46,27,38,38,34,16,54,40,24,43,89,76,40,34,56,66,42,32,49,85,68,44,68,66,61,57,49,59,50,53,54,49,49,46,50,49,50,28,48,50,40,29,70,76,42,59,81,61,73,82,36,69,94,73,37,46,66,58,42,31,52,49,9,50,48,28,31,54,49,12,50,50,41,22,50,47,36,41,50,72,42,17,64,48,51,67,97,55,87,69,88,64,84,53,93,71,54,58,91,70,58,57,76,65,37,49,65,17,68,42,36,44,59,40,8,50,51,39,22,53,49,12,49,25,38,47,41,63,32,66,68,51,33,54,50,47,51,52,52,49,49,55,51,48,51,54,49,49,56,54,48,51,53,42,43,35,71,69,50,39,66,63,39,53,56,47,55,73,74,27,50,44,86,39,87,97,94